Protein 4CI9 (pdb70)

Solvent-accessible surface area: 18291 Å² total; per-residue (Å²): 138,161,8,10,101,138,22,65,15,152,66,9,44,30,20,107,154,115,34,107,17,140,8,5,0,2,43,0,80,3,18,63,32,29,34,0,0,0,0,0,0,3,2,61,157,78,33,70,119,12,21,0,0,2,0,2,11,4,36,2,0,17,0,1,0,6,0,0,0,35,2,1,0,0,0,46,19,53,130,85,2,89,43,4,94,81,8,94,74,0,2,0,53,46,0,0,0,0,0,1,0,3,6,5,7,0,12,1,5,41,3,96,74,152,156,42,58,14,40,3,68,62,1,6,74,3,2,27,51,0,2,60,21,0,14,151,50,0,37,45,6,79,133,18,106,0,0,0,0,0,7,19,4,0,0,1,4,0,0,10,0,0,18,47,1,53,130,24,133,73,14,50,10,42,0,0,3,1,1,0,3,16,1,11,42,86,44,20,48,18,0,31,5,64,8,0,49,152,61,67,33,12,47,107,215,32,30,62,38,0,66,100,58,7,22,90,182,149,170,23,52,7,50,92,35,186,67,154,103,0,59,84,19,33,116,62,5,58,111,27,2,13,110,39,15,53,16,42,60,23,16,150,32,120,16,44,91,38,114,90,165,121,42,75,13,40,105,17,88,28,2,27,67,4,0,46,57,90,165,2,29,135,19,0,52,7,41,150,139,18,99,126,0,65,38,41,35,145,102,0,68,120,86,18,167,110,71,66,170,43,0,53,71,18,0,72,115,0,3,84,35,83,132,10,59,4,1,0,2,0,0,29,14,0,0,26,9,1,32,68,4,6,21,83,4,0,59,62,7,131,37,172,154,116,55,142,96,122,53,0,66,2,127,75,45,163,82,24,103,83,79,5,0,69,1,24,59,11,16,44,3,4,1,0,5,0,104,36,0,0,16,58,1,3,60,54,74,45,48,1,0,38,21,2,2,30,56,3,12,86,86,102,90,20,72

Organism: Homo sapiens (NCBI:txid9606)

Nearest PDB structures (foldseek):
  4ci9-assembly1_A-2  TM=1.002E+00  e=2.420E-99  Homo sapiens
  6wia-assembly1_A-2  TM=9.974E-01  e=1.296E-92  Homo sapiens
  1ivy-assembly1_B  TM=9.956E-01  e=1.104E-89  Homo sapiens
  4mws-assembly1_B  TM=9.959E-01  e=2.819E-89  Homo sapiens
  4az0-assembly1_A  TM=1.002E+00  e=3.264E-52  Homo sapiens

Sequence (415 aa):
SRAPDQDEIQRLPGLAKQQPSFRQYSGYLKGSGSKHLHYWFVESQKDPENSPVVLWLNGGPGCSSLDGLLTEHGPFLVQPDGVTLEYNPYSWNLIANVLYLESPAGVGFSYSSDDKFYATNDTEVAQSNFEALQDFFRLFPEYKNNKLFLTGESSYAGIYIPTLAVLVMMQDPSMNLQGLAVGNGLSSYEQQNDNSLVYFAYYHGLLLGGNRLWSSSLQTHCCSQNKCNFYDNKDLECVTNLQEVARIVGNSGLNIYNLYAPCAGGVPSDPPCTNTTAASTYLNNNPYVRKALNIPEQLPQWDMMCNFLVNLQYRRLYRSMNSQYLKLLSSQKYQILLYNGDVDMACNFMGDEWFVDSSLNQKMEVQRRPWLVKYGDSGEQIAGFVKEFSHIAFLTIKGAGHMMVPTDKPLAAFTMFSRFLNKQPYE

GO terms:
  GO:0006508 proteolysis (P, IDA)
  GO:0098575 lumenal side of lysosomal membrane (C, TAS)
  GO:1904714 regulation of chaperone-mediated autophagy (P, TAS)
  GO:1904715 negative regulation of chaperone-mediated autophagy (P, IGI)
  GO:0004185 serine-type carboxypeptidase activity (F, IMP)
  GO:0031647 regulation of protein stability (P, IMP)
  GO:0008047 enzyme activator activity (F, IDA)
  GO:0005764 lysosome (C, IDA)
  GO:0004180 carboxypeptidase activity (F, IDA)
  GO:0008047 enzyme activator activity (F, TAS)
  GO:0005783 endoplasmic reticulum (C, TAS)
  GO:0004180 carboxypeptidase activity (F, TAS)
  GO:0006886 intracellular protein transport (P, TAS)
  GO:0035578 azurophil granule lumen (C, TAS)
  GO:0043202 lysosomal lumen (C, TAS)
  GO:0005576 extracellular region (C, TAS)
  GO:0070062 extracellular exosome (C, HDA)
  GO:0016020 membrane (C, HDA)

Foldseek 3Di:
DLADPLFWQDDFFQEPDDQLWTKGWAWFFFPDQKTKIKIKTAASPPSLQFAEEEEEEPLPFFFLVCCQAQFANQWHFDPVLGHTHGDPLHLSNRHTYMGIQDDAPRFLIHGPVRDQQEELLRRLRRVLSRVVRVCNNVVSNQQHEYEYEYAAQCLSNRLSNVLVQVVPPSHNYAAYEYELYDAAQFLLQVVLLVVCVVVPQADDVLVVQLCVQAHDDPDGGRRDRPRPSNVVSNVVSCCSQFPAQADQQFRPDGQVVGGPCVGTSDDCCSNQSNCQPVVNCVSSVRDPPGDGGDRGDPVSSVSYDYDDRHCLVSVLSVCVVLRYAYEYEYAQRHSSRHLRSVVVNVVVNVAAAWDPKDFAWDQPPPVGIDRQWIWTDHRRYIYTYGYNGGRSRSNRPSRLVSLQSVCRSVVHDRD

Radius of gyration: 20.98 Å; Cα contacts (8 Å, |Δi|>4): 972; chains: 1; bounding box: 55×60×52 Å

Structure (mmCIF, N/CA/C/O backbone):
data_4CI9
#
_entry.id   4CI9
#
_cell.length_a   90.310
_cell.length_b   102.030
_cell.length_c   48.550
_cell.angle_alpha   90.00
_cell.angle_beta   101.27
_cell.angle_gamma   90.00
#
_symmetry.space_group_name_H-M   'C 1 2 1'
#
loop_
_entity.id
_entity.type
_entity.pdbx_description
1 polymer 'LYSOSOMAL PROTECTIVE PROTEIN'
2 branched 2-acetamido-2-deoxy-beta-D-glucopyranose-(1-4)-2-acetamido-2-deoxy-beta-D-glucopyranose
3 non-polymer 'DIMETHYL SULFOXIDE'
4 non-polymer 'ACETATE ION'
5 non-polymer GLYCEROL
6 non-polymer 'SULFATE ION'
7 water water
#
loop_
_atom_site.group_PDB
_atom_site.id
_atom_site.type_symbol
_atom_site.label_atom_id
_atom_site.label_alt_id
_atom_site.label_comp_id
_atom_site.label_asym_id
_atom_site.label_entity_id
_atom_site.label_seq_id
_atom_site.pdbx_PDB_ins_code
_atom_site.Cartn_x
_atom_site.Cartn_y
_atom_site.Cartn_z
_atom_site.occupancy
_atom_site.B_iso_or_equiv
_atom_site.auth_seq_id
_atom_site.auth_comp_id
_atom_site.auth_asym_id
_atom_site.auth_atom_id
_atom_site.pdbx_PDB_model_num
ATOM 1 N N . SER A 1 1 ? -4.544 -8.161 12.954 1.00 39.12 -1 SER A N 1
ATOM 2 C CA . SER A 1 1 ? -3.228 -7.603 12.657 1.00 38.67 -1 SER A CA 1
ATOM 3 C C . SER A 1 1 ? -2.814 -6.633 13.769 1.00 41.19 -1 SER A C 1
ATOM 4 O O . SER A 1 1 ? -2.494 -7.082 14.871 1.00 40.89 -1 SER A O 1
ATOM 7 N N . ARG A 1 2 ? -2.850 -5.315 13.500 1.00 36.36 0 ARG A N 1
ATOM 8 C CA . ARG A 1 2 ? -2.530 -4.278 14.484 1.00 35.40 0 ARG A CA 1
ATOM 9 C C . ARG A 1 2 ? -3.797 -3.864 15.256 1.00 37.18 0 ARG A C 1
ATOM 10 O O . ARG A 1 2 ? -3.711 -3.125 16.241 1.00 37.07 0 ARG A O 1
ATOM 18 N N . ALA A 1 3 ? -4.964 -4.376 14.813 1.00 31.78 1 ALA A N 1
ATOM 19 C CA . ALA A 1 3 ? -6.287 -4.147 15.399 1.00 30.71 1 ALA A CA 1
ATOM 20 C C . ALA A 1 3 ? -6.408 -4.812 16.790 1.00 32.14 1 ALA A C 1
ATOM 21 O O . ALA A 1 3 ? -5.721 -5.810 17.033 1.00 31.61 1 ALA A O 1
ATOM 23 N N . PRO A 1 4 ? -7.257 -4.297 17.721 1.00 27.04 2 PRO A N 1
ATOM 24 C CA . PRO A 1 4 ? -7.353 -4.938 19.042 1.00 26.27 2 PRO A CA 1
ATOM 25 C C . PRO A 1 4 ? -8.158 -6.239 19.024 1.00 29.07 2 PRO A C 1
ATOM 26 O O . PRO A 1 4 ? -9.375 -6.224 18.812 1.00 28.26 2 PRO A O 1
ATOM 30 N N . ASP A 1 5 ? -7.463 -7.374 19.250 1.00 24.69 3 ASP A N 1
ATOM 31 C CA . ASP A 1 5 ? -8.062 -8.716 19.263 1.00 24.01 3 ASP A CA 1
ATOM 32 C C . ASP A 1 5 ? -9.177 -8.832 20.297 1.00 25.92 3 ASP A C 1
ATOM 33 O O . ASP A 1 5 ? -10.146 -9.557 20.076 1.00 24.86 3 ASP A O 1
ATOM 38 N N . GLN A 1 6 ? -9.025 -8.113 21.422 1.00 22.04 4 GLN A N 1
ATOM 39 C CA . GLN A 1 6 ? -9.946 -8.072 22.561 1.00 21.90 4 GLN A CA 1
ATOM 40 C C . GLN A 1 6 ? -11.328 -7.546 22.151 1.00 24.96 4 GLN A C 1
ATOM 41 O O . GLN A 1 6 ? -12.333 -7.949 22.737 1.00 25.50 4 GLN A O 1
ATOM 47 N N . ASP A 1 7 ? -11.367 -6.631 21.161 1.00 19.65 5 ASP A N 1
ATOM 48 C CA . ASP A 1 7 ? -12.599 -6.003 20.675 1.00 18.02 5 ASP A CA 1
ATOM 49 C C . ASP A 1 7 ? -13.303 -6.758 19.535 1.00 21.43 5 ASP A C 1
ATOM 50 O O . ASP A 1 7 ? -14.393 -6.354 19.133 1.00 20.29 5 ASP A O 1
ATOM 55 N N . GLU A 1 8 ? -12.703 -7.851 19.028 1.00 18.46 6 GLU A N 1
ATOM 56 C CA . GLU A 1 8 ? -13.284 -8.652 17.947 1.00 18.36 6 GLU A CA 1
ATOM 57 C C . GLU A 1 8 ? -14.671 -9.191 18.290 1.00 21.61 6 GLU A C 1
ATOM 58 O O . GLU A 1 8 ? -14.906 -9.603 19.431 1.00 21.69 6 GLU A O 1
ATOM 64 N N . ILE A 1 9 ? -15.588 -9.176 17.306 1.00 17.13 7 ILE A N 1
ATOM 65 C CA . ILE A 1 9 ? -16.919 -9.757 17.468 1.00 16.53 7 ILE A CA 1
ATOM 66 C C . ILE A 1 9 ? -16.808 -11.157 16.863 1.00 22.16 7 ILE A C 1
ATOM 67 O O . ILE A 1 9 ? -16.628 -11.288 15.652 1.00 20.89 7 ILE A O 1
ATOM 72 N N . GLN A 1 10 ? -16.865 -12.193 17.709 1.00 22.01 8 GLN A N 1
ATOM 73 C CA . GLN A 1 10 ? -16.713 -13.578 17.261 1.00 23.43 8 GLN A CA 1
ATOM 74 C C . GLN A 1 10 ? -17.931 -14.137 16.527 1.00 28.88 8 GLN A C 1
ATOM 75 O O . GLN A 1 10 ? -17.847 -14.395 15.323 1.00 29.45 8 GLN A O 1
ATOM 81 N N . ARG A 1 11 ? -19.050 -14.329 17.248 1.00 25.15 9 ARG A N 1
ATOM 82 C CA . ARG A 1 11 ? -20.291 -14.866 16.701 1.00 24.87 9 ARG A CA 1
ATOM 83 C C . ARG A 1 11 ? -21.463 -14.026 17.195 1.00 27.44 9 ARG A C 1
ATOM 84 O O . ARG A 1 11 ? -21.893 -14.154 18.342 1.00 27.35 9 ARG A O 1
ATOM 86 N N . LEU A 1 12 ? -21.946 -13.133 16.330 1.00 22.80 10 LEU A N 1
ATOM 87 C CA . LEU A 1 12 ? -23.045 -12.234 16.650 1.00 21.55 10 LEU A CA 1
ATOM 88 C C . LEU A 1 12 ? -24.394 -12.978 16.612 1.00 23.54 10 LEU A C 1
ATOM 89 O O . LEU A 1 12 ? -24.737 -13.545 15.571 1.00 22.99 10 LEU A O 1
ATOM 94 N N . PRO A 1 13 ? -25.166 -13.009 17.732 1.00 19.15 11 PRO A N 1
ATOM 95 C CA . PRO A 1 13 ? -26.463 -13.713 17.714 1.00 18.94 11 PRO A CA 1
ATOM 96 C C . PRO A 1 13 ? -27.447 -13.149 16.693 1.00 23.35 11 PRO A C 1
ATOM 97 O O . PRO A 1 13 ? -27.431 -11.951 16.420 1.00 23.30 11 PRO A O 1
ATOM 101 N N . GLY A 1 14 ? -28.273 -14.023 16.127 1.00 19.67 12 GLY A N 1
ATOM 102 C CA . GLY A 1 14 ? -29.294 -13.641 15.156 1.00 19.40 12 GLY A CA 1
ATOM 103 C C . GLY A 1 14 ? -28.886 -13.670 13.697 1.00 22.43 12 GLY A C 1
ATOM 104 O O . GLY A 1 14 ? -29.740 -13.482 12.826 1.00 21.35 12 GLY A O 1
ATOM 105 N N . LEU A 1 15 ? -27.585 -13.893 13.412 1.00 19.60 13 LEU A N 1
ATOM 106 C CA . LEU A 1 15 ? -27.078 -13.975 12.041 1.00 19.96 13 LEU A CA 1
ATOM 107 C C . LEU A 1 15 ? -27.047 -15.428 11.580 1.00 23.39 13 LEU A C 1
ATOM 108 O O . LEU A 1 15 ? -26.454 -16.276 12.257 1.00 23.63 13 LEU A O 1
ATOM 113 N N . ALA A 1 16 ? -27.693 -15.715 10.440 1.00 19.28 14 ALA A N 1
ATOM 114 C CA . ALA A 1 16 ? -27.755 -17.066 9.876 1.00 19.14 14 ALA A CA 1
ATOM 115 C C . ALA A 1 16 ? -26.465 -17.439 9.144 1.00 22.25 14 ALA A C 1
ATOM 116 O O . ALA A 1 16 ? -26.141 -18.622 9.036 1.00 22.89 14 ALA A O 1
ATOM 118 N N . LYS A 1 17 ? -25.741 -16.433 8.631 1.00 17.24 15 LYS A N 1
ATOM 119 C CA . LYS A 1 17 ? -24.481 -16.617 7.908 1.00 16.22 15 LYS A CA 1
ATOM 120 C C . LYS A 1 17 ? -23.417 -15.749 8.559 1.00 20.50 15 LYS A C 1
ATOM 121 O O . LYS A 1 17 ? -23.705 -14.603 8.935 1.00 20.04 15 LYS A O 1
ATOM 127 N N A GLN A 1 18 ? -22.194 -16.284 8.701 0.47 16.95 16 GLN A N 1
ATOM 128 N N B GLN A 1 18 ? -22.190 -16.283 8.686 0.53 16.80 16 GLN A N 1
ATOM 129 C CA A GLN A 1 18 ? -21.085 -15.539 9.296 0.47 16.76 16 GLN A CA 1
ATOM 130 C CA B GLN A 1 18 ? -21.050 -15.572 9.270 0.53 16.55 16 GLN A CA 1
ATOM 131 C C A GLN A 1 18 ? -20.604 -14.429 8.343 0.47 20.65 16 GLN A C 1
ATOM 132 C C B GLN A 1 18 ? -20.603 -14.428 8.335 0.53 20.52 16 GLN A C 1
ATOM 133 O O A GLN A 1 18 ? -20.625 -14.632 7.127 0.47 20.15 16 GLN A O 1
ATOM 134 O O B GLN A 1 18 ? -20.611 -14.622 7.117 0.53 20.01 16 GLN A O 1
ATOM 145 N N . PRO A 1 19 ? -20.228 -13.233 8.859 1.00 17.81 17 PRO A N 1
ATOM 146 C CA . PRO A 1 19 ? -19.791 -12.142 7.961 1.00 18.05 17 PRO A CA 1
ATOM 147 C C . PRO A 1 19 ? -18.497 -12.425 7.199 1.00 23.08 17 PRO A C 1
ATOM 148 O O . PRO A 1 19 ? -17.616 -13.120 7.707 1.00 23.57 17 PRO A O 1
ATOM 152 N N . SER A 1 20 ? -18.397 -11.890 5.973 1.00 20.03 18 SER A N 1
ATOM 153 C CA . SER A 1 20 ? -17.207 -12.027 5.128 1.00 20.25 18 SER A CA 1
ATOM 154 C C . SER A 1 20 ? -16.148 -10.979 5.524 1.00 23.73 18 SER A C 1
ATOM 155 O O . SER A 1 20 ? -15.001 -11.052 5.073 1.00 24.63 18 SER A O 1
ATOM 158 N N . PHE A 1 21 ? -16.546 -10.011 6.370 1.00 17.22 19 PHE A N 1
ATOM 159 C CA . PHE A 1 21 ? -15.717 -8.906 6.849 1.00 14.74 19 PHE A CA 1
ATOM 160 C C . PHE A 1 21 ? -15.478 -9.011 8.357 1.00 17.48 19 PHE A C 1
ATOM 161 O O . PHE A 1 21 ? -16.300 -9.582 9.080 1.00 17.19 19 PHE A O 1
ATOM 169 N N . ARG A 1 22 ? -14.371 -8.426 8.829 1.00 14.30 20 ARG A N 1
ATOM 170 C CA . ARG A 1 22 ? -14.060 -8.377 10.253 1.00 13.78 20 ARG A CA 1
ATOM 171 C C . ARG A 1 22 ? -14.837 -7.214 10.867 1.00 16.26 20 ARG A C 1
ATOM 172 O O . ARG A 1 22 ? -15.059 -6.189 10.213 1.00 15.37 20 ARG A O 1
ATOM 180 N N . GLN A 1 23 ? -15.271 -7.389 12.113 1.00 12.99 21 GLN A N 1
ATOM 181 C CA . GLN A 1 23 ? -16.002 -6.359 12.841 1.00 12.15 21 GLN A CA 1
ATOM 182 C C . GLN A 1 23 ? -15.586 -6.334 14.289 1.00 16.73 21 GLN A C 1
ATOM 183 O O . GLN A 1 23 ? -15.186 -7.364 14.844 1.00 16.26 21 GLN A O 1
ATOM 189 N N . TYR A 1 24 ? -15.618 -5.141 14.881 1.00 13.13 22 TYR A N 1
ATOM 190 C CA . TYR A 1 24 ? -15.138 -4.915 16.239 1.00 12.97 22 TYR A CA 1
ATOM 191 C C . TYR A 1 24 ? -16.118 -4.101 17.038 1.00 16.61 22 TYR A C 1
ATOM 192 O O . TYR A 1 24 ? -16.796 -3.244 16.479 1.00 15.39 22 TYR A O 1
ATOM 201 N N . SER A 1 25 ? -16.177 -4.358 18.351 1.00 14.18 23 SER A N 1
ATOM 202 C CA . SER A 1 25 ? -17.013 -3.626 19.295 1.00 13.53 23 SER A CA 1
ATOM 203 C C . SER A 1 25 ? -16.237 -3.469 20.591 1.00 17.72 23 SER A C 1
ATOM 204 O O . SER A 1 25 ? -15.784 -4.458 21.172 1.00 17.71 23 SER A O 1
ATOM 207 N N . GLY A 1 26 ? -16.039 -2.221 20.993 1.00 13.82 24 GLY A N 1
ATOM 208 C CA . GLY A 1 26 ? -15.284 -1.891 22.192 1.00 13.48 24 GLY A CA 1
ATOM 209 C C . GLY A 1 26 ? -15.433 -0.443 22.594 1.00 16.98 24 GLY A C 1
ATOM 210 O O . GLY A 1 26 ? -16.459 0.180 22.298 1.00 16.15 24 GLY A O 1
ATOM 211 N N . TYR A 1 27 ? -14.391 0.112 23.235 1.00 13.49 25 TYR A N 1
ATOM 212 C CA 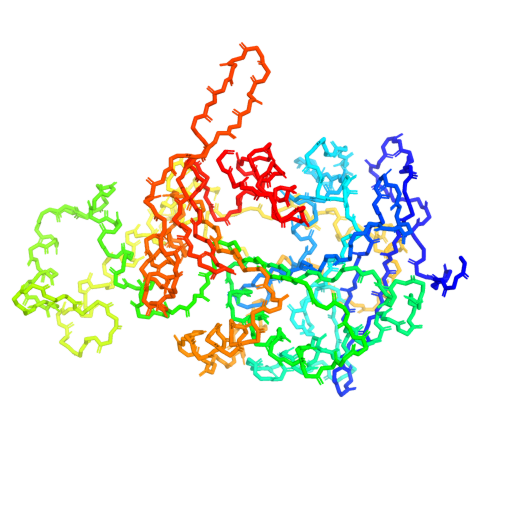. TYR A 1 27 ? -14.433 1.479 23.743 1.00 13.13 25 TYR A CA 1
ATOM 213 C C . TYR A 1 27 ? -13.308 2.375 23.293 1.00 17.54 25 TYR A C 1
ATOM 214 O O . TYR A 1 27 ? -12.143 1.966 23.283 1.00 16.86 25 TYR A O 1
ATOM 223 N N . LEU A 1 28 ? -13.672 3.615 22.925 1.00 13.89 26 LEU A N 1
ATOM 224 C CA . LEU A 1 28 ? -12.742 4.671 22.544 1.00 13.47 26 LEU A CA 1
ATOM 225 C C . LEU A 1 28 ? -12.724 5.667 23.684 1.00 18.58 26 LEU A C 1
ATOM 226 O O . LEU A 1 28 ? -13.780 6.010 24.221 1.00 18.25 26 LEU A O 1
ATOM 231 N N . LYS A 1 29 ? -11.532 6.118 24.072 1.00 15.68 27 LYS A N 1
ATOM 232 C CA . LYS A 1 29 ? -11.416 7.071 25.162 1.00 15.51 27 LYS A CA 1
ATOM 233 C C . LYS A 1 29 ? -11.702 8.490 24.681 1.00 18.83 27 LYS A C 1
ATOM 234 O O . LYS A 1 29 ? -11.034 8.988 23.773 1.00 17.60 27 LYS A O 1
ATOM 240 N N . GLY A 1 30 ? -12.702 9.115 25.299 1.00 16.49 28 GLY A N 1
ATOM 241 C CA . GLY A 1 30 ? -13.058 10.503 25.053 1.00 16.88 28 GLY A CA 1
ATOM 242 C C . GLY A 1 30 ? -12.320 11.380 26.046 1.00 21.66 28 GLY A C 1
ATOM 243 O O . GLY A 1 30 ? -11.269 10.985 26.559 1.00 22.27 28 GLY A O 1
ATOM 244 N N . SER A 1 31 ? -12.862 12.561 26.349 1.00 18.59 29 SER A N 1
ATOM 245 C CA . SER A 1 31 ? -12.234 13.459 27.323 1.00 18.22 29 SER A CA 1
ATOM 246 C C . SER A 1 31 ? -12.555 13.008 28.752 1.00 22.14 29 SER A C 1
ATOM 247 O O . SER A 1 31 ? -13.524 12.277 28.950 1.00 21.15 29 SER A O 1
ATOM 250 N N . GLY A 1 32 ? -11.737 13.432 29.720 1.00 19.15 30 GLY A N 1
ATOM 251 C CA . GLY A 1 32 ? -11.919 13.103 31.132 1.00 19.31 30 GLY A CA 1
ATOM 252 C C . GLY A 1 32 ? -12.010 11.614 31.398 1.00 22.93 30 GLY A C 1
ATOM 253 O O . GLY A 1 32 ? -11.089 10.868 31.060 1.00 23.22 30 GLY A O 1
ATOM 254 N N . SER A 1 33 ? -13.148 11.170 31.959 1.00 19.08 31 SER A N 1
ATOM 255 C CA . SER A 1 33 ? -13.395 9.760 32.271 1.00 17.85 31 SER A CA 1
ATOM 256 C C . SER A 1 33 ? -14.415 9.107 31.321 1.00 19.84 31 SER A C 1
ATOM 257 O O . SER A 1 33 ? -14.984 8.070 31.662 1.00 19.28 31 SER A O 1
ATOM 260 N N . LYS A 1 34 ? -14.613 9.690 30.119 1.00 15.18 32 LYS A N 1
ATOM 261 C CA . LYS A 1 34 ? -15.587 9.205 29.134 1.00 14.55 32 LYS A CA 1
ATOM 262 C C . LYS A 1 34 ? -15.079 8.031 28.302 1.00 17.88 32 LYS A C 1
ATOM 263 O O . LYS A 1 34 ? -13.959 8.068 27.794 1.00 18.06 32 LYS A O 1
ATOM 269 N N . HIS A 1 35 ? -15.920 6.995 28.161 1.00 14.29 33 HIS A N 1
ATOM 270 C CA . HIS A 1 35 ? -15.634 5.785 27.389 1.00 13.91 33 HIS A CA 1
ATOM 271 C C . HIS A 1 35 ? -16.755 5.623 26.374 1.00 17.28 33 HIS A C 1
ATOM 272 O O . HIS A 1 35 ? -17.895 5.339 26.751 1.00 16.83 33 HIS A O 1
ATOM 279 N N . LEU A 1 36 ? -16.444 5.884 25.097 1.00 13.63 34 LEU A N 1
ATOM 280 C CA . LEU A 1 36 ? -17.438 5.843 24.025 1.00 13.06 34 LEU A CA 1
ATOM 281 C C . LEU A 1 36 ? -17.461 4.503 23.318 1.00 16.09 34 LEU A C 1
ATOM 282 O O . LEU A 1 36 ? -16.431 4.057 22.803 1.00 15.52 34 LEU A O 1
ATOM 287 N N . HIS A 1 37 ? -18.634 3.838 23.327 1.00 12.06 35 HIS A N 1
ATOM 288 C CA . HIS A 1 37 ? -18.794 2.539 22.684 1.00 11.51 35 HIS A CA 1
ATOM 289 C C . HIS A 1 37 ? -18.826 2.683 21.176 1.00 15.46 35 HIS A C 1
ATOM 290 O O . HIS A 1 37 ? -19.610 3.473 20.639 1.00 14.74 35 HIS A O 1
ATOM 297 N N . TYR A 1 38 ? -17.973 1.908 20.501 1.00 12.98 36 TYR A N 1
ATOM 298 C CA . TYR A 1 38 ? -17.913 1.902 19.049 1.00 12.55 36 TYR A CA 1
ATOM 299 C C . TYR A 1 38 ? -18.237 0.521 18.515 1.00 16.04 36 TYR A C 1
ATOM 300 O O . TYR A 1 38 ? -18.015 -0.480 19.198 1.00 14.88 36 TYR A O 1
ATOM 309 N N . TRP A 1 39 ? -18.725 0.475 17.278 1.00 13.19 37 TRP A N 1
ATOM 310 C CA . TRP A 1 39 ? -18.967 -0.751 16.530 1.00 12.73 37 TRP A CA 1
ATOM 311 C C . TRP A 1 39 ? -18.429 -0.439 15.145 1.00 15.53 37 TRP A C 1
ATOM 312 O O . TRP A 1 39 ? -18.964 0.421 14.431 1.00 14.62 37 TRP A O 1
ATOM 323 N N . PHE A 1 40 ? -17.295 -1.067 14.822 1.00 11.67 38 PHE A N 1
ATOM 324 C CA . PHE A 1 40 ? -16.566 -0.857 13.580 1.00 11.16 38 PHE A CA 1
ATOM 325 C C . PHE A 1 40 ? -16.758 -2.034 12.661 1.00 15.07 38 PHE A C 1
ATOM 326 O O . PHE A 1 40 ? -16.461 -3.171 13.034 1.00 14.76 38 PHE A O 1
ATOM 334 N N . VAL A 1 41 ? -17.265 -1.760 11.457 1.00 11.66 39 VAL A N 1
ATOM 335 C CA . VAL A 1 41 ? -17.524 -2.775 10.444 1.00 11.28 39 VAL A CA 1
ATOM 336 C C . VAL A 1 41 ? -16.636 -2.523 9.230 1.00 15.13 39 VAL A C 1
ATOM 337 O O . VAL A 1 41 ? -16.777 -1.506 8.550 1.00 14.62 39 VAL A O 1
ATOM 341 N N . GLU A 1 42 ? -15.671 -3.421 8.995 1.00 12.18 40 GLU A N 1
ATOM 342 C CA . GLU A 1 42 ? -14.747 -3.254 7.878 1.00 11.98 40 GLU A CA 1
ATOM 343 C C . GLU A 1 42 ? -15.435 -3.430 6.535 1.00 15.70 40 GLU A C 1
ATOM 344 O O . GLU A 1 42 ? -16.462 -4.115 6.452 1.00 15.97 40 GLU A O 1
ATOM 350 N N . SER A 1 43 ? -14.884 -2.786 5.486 1.00 12.72 41 SER A N 1
ATOM 351 C CA . SER A 1 43 ? -15.438 -2.859 4.139 1.00 12.57 41 SER A CA 1
ATOM 352 C C . SER A 1 43 ? -15.519 -4.286 3.648 1.00 16.98 41 SER A C 1
ATOM 353 O O . SER A 1 43 ? -14.609 -5.082 3.898 1.00 17.18 41 SER A O 1
ATOM 356 N N . GLN A 1 44 ? -16.625 -4.607 2.964 1.00 14.24 42 GLN A N 1
ATOM 357 C CA . GLN A 1 44 ? -16.862 -5.927 2.390 1.00 14.35 42 GLN A CA 1
ATOM 358 C C . GLN A 1 44 ? -15.971 -6.123 1.156 1.00 19.90 42 GLN A C 1
ATOM 359 O O . GLN A 1 44 ? -15.750 -7.258 0.738 1.00 20.21 42 GLN A O 1
ATOM 365 N N . LYS A 1 45 ? -15.461 -5.013 0.586 1.00 17.31 43 LYS A N 1
ATOM 366 C CA . LYS A 1 45 ? -14.570 -5.026 -0.573 1.00 17.84 43 LYS A CA 1
ATOM 367 C C . LYS A 1 45 ? -13.332 -4.164 -0.306 1.00 23.04 43 LYS A C 1
ATOM 368 O O . LYS A 1 45 ? -13.447 -2.943 -0.154 1.00 22.46 43 LYS A O 1
ATOM 374 N N . ASP A 1 46 ? -12.150 -4.819 -0.235 1.00 20.56 44 ASP A N 1
ATOM 375 C CA . ASP A 1 46 ? -10.836 -4.200 -0.023 1.00 20.47 44 ASP A CA 1
ATOM 376 C C . ASP A 1 46 ? -10.802 -3.298 1.240 1.00 23.76 44 ASP A C 1
ATOM 377 O O . ASP A 1 46 ? -10.649 -2.079 1.112 1.00 23.02 44 ASP A O 1
ATOM 382 N N . PRO A 1 47 ? -10.948 -3.867 2.465 1.00 20.65 45 PRO A N 1
ATOM 383 C CA . PRO A 1 47 ? -10.939 -3.018 3.671 1.00 20.85 45 PRO A CA 1
ATOM 384 C C . PRO A 1 47 ? -9.656 -2.214 3.886 1.00 26.43 45 PRO A C 1
ATOM 385 O O . PRO A 1 47 ? -9.734 -1.097 4.392 1.00 26.58 45 PRO A O 1
ATOM 389 N N . GLU A 1 48 ? -8.490 -2.759 3.468 1.00 23.96 46 GLU A N 1
ATOM 390 C CA . GLU A 1 48 ? -7.187 -2.102 3.617 1.00 24.02 46 GLU A CA 1
ATOM 391 C C . GLU A 1 48 ? -7.077 -0.751 2.902 1.00 28.11 46 GLU A C 1
ATOM 392 O O . GLU A 1 48 ? -6.441 0.158 3.437 1.00 28.63 46 GLU A O 1
ATOM 394 N N . ASN A 1 49 ? -7.698 -0.613 1.713 1.00 24.40 47 ASN A N 1
ATOM 395 C CA . ASN A 1 49 ? -7.648 0.622 0.918 1.00 24.23 47 ASN A CA 1
ATOM 396 C C . ASN A 1 49 ? -8.963 1.430 0.886 1.00 26.56 47 ASN A C 1
ATOM 397 O O . ASN A 1 49 ? -8.982 2.536 0.337 1.00 28.02 47 ASN A O 1
ATOM 402 N N . SER A 1 50 ? -10.048 0.894 1.475 1.00 19.65 48 SER A N 1
ATOM 403 C CA . SER A 1 50 ? -11.359 1.553 1.504 1.00 17.99 48 SER A CA 1
ATOM 404 C C . SER A 1 50 ? -11.371 2.719 2.489 1.00 19.43 48 SER A C 1
ATOM 405 O O . SER A 1 50 ? -10.654 2.656 3.489 1.00 18.20 48 SER A O 1
ATOM 408 N N . PRO A 1 51 ? -12.191 3.774 2.267 1.00 15.18 49 PRO A N 1
ATOM 409 C CA . PRO A 1 51 ? -12.206 4.890 3.223 1.00 14.70 49 PRO A CA 1
ATOM 410 C C . PRO A 1 51 ? -12.756 4.504 4.591 1.00 16.74 49 PRO A C 1
ATOM 411 O O . PRO A 1 51 ? -13.490 3.517 4.713 1.00 16.29 49 PRO A O 1
ATOM 415 N N . VAL A 1 52 ? -12.374 5.277 5.618 1.00 12.29 50 VAL A N 1
ATOM 416 C CA . VAL A 1 52 ? -12.873 5.141 6.987 1.00 11.68 50 VAL A CA 1
ATOM 417 C C . VAL A 1 52 ? -13.976 6.192 7.103 1.00 14.42 50 VAL A C 1
ATOM 418 O O . VAL A 1 52 ? -13.732 7.369 6.829 1.00 13.60 50 VAL A O 1
ATOM 422 N N . VAL A 1 53 ? -15.195 5.751 7.455 1.00 11.48 51 VAL A N 1
ATOM 423 C CA . VAL A 1 53 ? -16.363 6.619 7.558 1.00 11.09 51 VAL A CA 1
ATOM 424 C C . VAL A 1 53 ? -16.928 6.596 8.968 1.00 14.12 51 VAL A C 1
ATOM 425 O O . VAL A 1 53 ? -17.424 5.561 9.413 1.00 13.89 51 VAL A O 1
ATOM 429 N N . LEU A 1 54 ? -16.871 7.739 9.662 1.00 10.80 52 LEU A N 1
ATOM 430 C CA . LEU A 1 54 ? -17.479 7.853 10.986 1.00 10.79 52 LEU A CA 1
ATOM 431 C C . LEU A 1 54 ? -18.971 8.135 10.789 1.00 14.26 52 LEU A C 1
ATOM 432 O O . LEU A 1 54 ? -19.332 8.962 9.946 1.00 13.94 52 LEU A O 1
ATOM 437 N N . TRP A 1 55 ? -19.828 7.444 11.552 1.00 10.59 53 TRP A N 1
ATOM 438 C CA . TRP A 1 55 ? -21.271 7.681 11.517 1.00 10.31 53 TRP A CA 1
ATOM 439 C C . TRP A 1 55 ? -21.754 8.068 12.895 1.00 13.58 53 TRP A C 1
ATOM 440 O O . TRP A 1 55 ? -21.537 7.327 13.857 1.00 12.89 53 TRP A O 1
ATOM 451 N N . LEU A 1 56 ? -22.459 9.205 12.976 1.00 10.25 54 LEU A N 1
ATOM 452 C CA . LEU A 1 56 ? -23.038 9.697 14.220 1.00 10.20 54 LEU A CA 1
ATOM 453 C C . LEU A 1 56 ? -24.528 9.954 14.093 1.00 12.65 54 LEU A C 1
ATOM 454 O O . LEU A 1 56 ? -24.935 10.723 13.227 1.00 12.22 54 LEU A O 1
ATOM 459 N N . ASN A 1 57 ? -25.343 9.378 14.988 1.00 10.20 55 ASN A N 1
ATOM 460 C CA . ASN A 1 57 ? -26.753 9.739 15.018 1.00 10.30 55 ASN A CA 1
ATOM 461 C C . ASN A 1 57 ? -26.877 10.983 15.927 1.00 14.17 55 ASN A C 1
ATOM 462 O O . ASN A 1 57 ? -25.894 11.384 16.567 1.00 13.74 55 ASN A O 1
ATOM 467 N N . GLY A 1 58 ? -28.038 11.625 15.918 1.00 12.56 56 GLY A N 1
ATOM 468 C CA . GLY A 1 58 ? -28.234 12.876 16.638 1.00 12.87 56 GLY A CA 1
ATOM 469 C C . GLY A 1 58 ? -28.913 12.790 17.984 1.00 16.96 56 GLY A C 1
ATOM 470 O O . GLY A 1 58 ? -28.453 12.074 18.879 1.00 16.48 56 GLY A O 1
ATOM 471 N N . GLY A 1 59 ? -29.983 13.568 18.118 1.00 14.67 57 GLY A N 1
ATOM 472 C CA . GLY A 1 59 ? -30.779 13.670 19.333 1.00 15.08 57 GLY A CA 1
ATOM 473 C C . GLY A 1 59 ? -30.896 15.118 19.774 1.00 19.28 57 GLY A C 1
ATOM 474 O O . GLY A 1 59 ? -31.828 15.809 19.350 1.00 19.26 57 GLY A O 1
ATOM 475 N N . PRO A 1 60 ? -29.948 15.638 20.590 1.00 15.54 58 PRO A N 1
ATOM 476 C CA . PRO A 1 60 ? -28.776 14.957 21.177 1.00 15.25 58 PRO A CA 1
ATOM 477 C C . PRO A 1 60 ? -29.163 13.871 22.178 1.00 18.36 58 PRO A C 1
ATOM 478 O O . PRO A 1 60 ? -30.195 13.987 22.840 1.00 17.45 58 PRO A O 1
ATOM 482 N N . GLY A 1 61 ? -28.346 12.824 22.258 1.00 14.46 59 GLY A N 1
ATOM 483 C CA . GLY A 1 61 ? -28.587 11.715 23.170 1.00 14.38 59 GLY A CA 1
ATOM 484 C C . GLY A 1 61 ? -28.991 10.412 22.510 1.00 17.90 59 GLY A C 1
ATOM 485 O O . GLY A 1 61 ? -29.224 9.426 23.210 1.00 17.26 59 GLY A O 1
ATOM 486 N N . CYS A 1 62 ? -29.080 10.388 21.164 1.00 14.84 60 CYS A N 1
ATOM 487 C CA . CYS A 1 62 ? -29.471 9.178 20.450 1.00 15.54 60 CYS A CA 1
ATOM 488 C C . CYS A 1 62 ? -28.300 8.361 19.923 1.00 15.90 60 CYS A C 1
ATOM 489 O O . CYS A 1 62 ? -27.251 8.912 19.601 1.00 14.62 60 CYS A O 1
ATOM 492 N N . SER A 1 63 ? -28.475 7.034 19.895 1.00 12.22 61 SER A N 1
ATOM 493 C CA . SER A 1 63 ? -27.455 6.051 19.548 1.00 11.19 61 SER A CA 1
ATOM 494 C C . SER A 1 63 ? -27.193 5.825 18.072 1.00 13.77 61 SER A C 1
ATOM 495 O O . SER A 1 63 ? -28.119 5.539 17.312 1.00 13.37 61 SER A O 1
ATOM 498 N N . SER A 1 64 ? -25.897 5.817 17.703 1.00 10.39 62 SER A N 1
ATOM 499 C CA . SER A 1 64 ? -25.452 5.519 16.344 1.00 10.39 62 SER A CA 1
ATOM 500 C C . SER A 1 64 ? -25.662 4.037 16.006 1.00 14.41 62 SER A C 1
ATOM 501 O O . SER A 1 64 ? -25.592 3.673 14.833 1.00 13.25 62 SER A O 1
ATOM 504 N N . LEU A 1 65 ? -25.949 3.184 17.020 1.00 12.74 63 LEU A N 1
ATOM 505 C CA . LEU A 1 65 ? -26.224 1.761 16.759 1.00 13.34 63 LEU A CA 1
ATOM 506 C C . LEU A 1 65 ? -27.570 1.587 16.072 1.00 18.66 63 LEU A C 1
ATOM 507 O O . LEU A 1 65 ? -27.795 0.568 15.417 1.00 18.46 63 LEU A O 1
ATOM 512 N N . ASP A 1 66 ? -28.458 2.593 16.195 1.00 16.51 64 ASP A N 1
ATOM 513 C CA . ASP A 1 66 ? -29.733 2.573 15.494 1.00 17.02 64 ASP A CA 1
ATOM 514 C C . ASP A 1 66 ? -29.480 2.807 14.000 1.00 19.36 64 ASP A C 1
ATOM 515 O O . ASP A 1 66 ? -30.162 2.218 13.165 1.00 18.99 64 ASP A O 1
ATOM 520 N N . GLY A 1 67 ? -28.435 3.578 13.688 1.00 14.93 65 GLY A N 1
ATOM 521 C CA . GLY A 1 67 ? -27.965 3.794 12.325 1.00 14.28 65 GLY A CA 1
ATOM 522 C C . GLY A 1 67 ? -27.476 2.490 11.722 1.00 17.04 65 GLY A C 1
ATOM 523 O O . GLY A 1 67 ? -27.766 2.191 10.561 1.00 16.97 65 GLY A O 1
ATOM 524 N N . LEU A 1 68 ? -26.766 1.674 12.526 1.00 12.35 66 LEU A N 1
ATOM 525 C CA . LEU A 1 68 ? -26.274 0.375 12.069 1.00 11.41 66 LEU A CA 1
ATOM 526 C C . LEU A 1 68 ? -27.446 -0.589 11.859 1.00 14.05 66 LEU A C 1
ATOM 527 O O . LEU A 1 68 ? -27.655 -1.078 10.752 1.00 13.42 66 LEU A O 1
ATOM 532 N N . LEU A 1 69 ? -28.201 -0.858 12.925 1.00 11.49 67 LEU A N 1
ATOM 533 C CA . LEU A 1 69 ? -29.268 -1.850 12.916 1.00 11.44 67 LEU A CA 1
ATOM 534 C C . LEU A 1 69 ? -30.559 -1.512 12.188 1.00 14.38 67 LEU A C 1
ATOM 535 O O . LEU A 1 69 ? -31.334 -2.425 11.888 1.00 13.95 67 LEU A O 1
ATOM 540 N N . THR A 1 70 ? -30.830 -0.223 11.926 1.00 11.30 68 THR A N 1
ATOM 541 C CA . THR A 1 70 ? -32.092 0.141 11.259 1.00 10.83 68 THR A CA 1
ATOM 542 C C . THR A 1 70 ? -31.926 0.974 9.986 1.00 14.50 68 THR A C 1
ATOM 543 O O . THR A 1 70 ? -32.893 1.102 9.228 1.00 14.38 68 THR A O 1
ATOM 547 N N . GLU A 1 71 ? -30.744 1.573 9.768 1.00 11.31 69 GLU A N 1
ATOM 548 C CA . GLU A 1 71 ? -30.531 2.437 8.607 1.00 10.08 69 GLU A CA 1
ATOM 549 C C . GLU A 1 71 ? -29.618 1.869 7.529 1.00 13.62 69 GLU A C 1
ATOM 550 O O . GLU A 1 71 ? -30.121 1.479 6.475 1.00 12.73 69 GLU A O 1
ATOM 556 N N . HIS A 1 72 ? -28.283 1.855 7.767 1.00 10.53 70 HIS A N 1
ATOM 557 C CA . HIS A 1 72 ? -27.330 1.438 6.734 1.00 10.25 70 HIS A CA 1
ATOM 558 C C . HIS A 1 72 ? -26.218 0.462 7.143 1.00 13.60 70 HIS A C 1
ATOM 559 O O . HIS A 1 72 ? -25.228 0.332 6.420 1.00 13.12 70 HIS A O 1
ATOM 566 N N . GLY A 1 73 ? -26.395 -0.236 8.259 1.00 10.52 71 GLY A N 1
ATOM 567 C CA . GLY A 1 73 ? -25.413 -1.220 8.697 1.00 10.65 71 GLY A CA 1
ATOM 568 C C . GLY A 1 73 ? -25.391 -2.456 7.811 1.00 14.54 71 GLY A C 1
ATOM 569 O O . GLY A 1 73 ? -26.255 -2.622 6.944 1.00 12.78 71 GLY A O 1
ATOM 570 N N . PRO A 1 74 ? -24.410 -3.359 8.025 1.00 12.45 72 PRO A N 1
ATOM 571 C CA . PRO A 1 74 ? -24.319 -4.575 7.183 1.00 12.47 72 PRO A CA 1
ATOM 572 C C . PRO A 1 74 ? -25.482 -5.557 7.315 1.00 16.18 72 PRO A C 1
ATOM 573 O O . PRO A 1 74 ? -25.716 -6.375 6.422 1.00 15.48 72 PRO A O 1
ATOM 577 N N . PHE A 1 75 ? -26.190 -5.478 8.444 1.00 13.51 73 PHE A N 1
ATOM 578 C CA . PHE A 1 75 ? -27.346 -6.307 8.763 1.00 13.43 73 PHE A CA 1
ATOM 579 C C . PHE A 1 75 ? -28.334 -5.464 9.542 1.00 16.49 73 PHE A C 1
ATOM 580 O O . PHE A 1 75 ? -27.933 -4.581 10.309 1.00 16.32 73 PHE A O 1
ATOM 588 N N . LEU A 1 76 ? -29.620 -5.721 9.322 1.00 12.75 74 LEU A N 1
ATOM 589 C CA . LEU A 1 76 ? -30.688 -4.954 9.952 1.00 12.43 74 LEU A CA 1
ATOM 590 C C . LEU A 1 76 ? -31.537 -5.829 10.848 1.00 15.24 74 LEU A C 1
ATOM 591 O O . LEU A 1 76 ? -31.833 -6.975 10.487 1.00 13.90 74 LEU A O 1
ATOM 596 N N . VAL A 1 77 ? -31.934 -5.284 12.011 1.00 12.41 75 VAL A N 1
ATOM 597 C CA . VAL A 1 77 ? -32.776 -5.990 12.973 1.00 12.18 75 VAL A CA 1
ATOM 598 C C . VAL A 1 77 ? -34.194 -6.170 12.420 1.00 16.28 75 VAL A C 1
ATOM 599 O O . VAL A 1 77 ? -34.747 -5.255 11.803 1.00 15.52 75 VAL A O 1
ATOM 603 N N . GLN A 1 78 ? -34.738 -7.379 12.578 1.00 13.64 76 GLN A N 1
ATOM 604 C CA . GLN A 1 78 ? -36.072 -7.714 12.097 1.00 13.92 76 GLN A CA 1
ATOM 605 C C . GLN A 1 78 ? -37.132 -7.422 13.171 1.00 17.18 76 GLN A C 1
ATOM 606 O O . GLN A 1 78 ? -36.755 -7.255 14.335 1.00 15.73 76 GLN A O 1
ATOM 612 N N . PRO A 1 79 ? -38.452 -7.356 12.826 1.00 15.98 77 PRO A N 1
ATOM 613 C CA . PRO A 1 79 ? -39.473 -7.058 13.852 1.00 16.41 77 PRO A CA 1
ATOM 614 C C . PRO A 1 79 ? -39.507 -7.973 15.079 1.00 20.39 77 PRO A C 1
ATOM 615 O O . PRO A 1 79 ? -39.999 -7.548 16.118 1.00 20.19 77 PRO A O 1
ATOM 619 N N . ASP A 1 80 ? -38.968 -9.207 14.981 1.00 16.86 78 ASP A N 1
ATOM 620 C CA . ASP A 1 80 ? -38.922 -10.124 16.125 1.00 16.58 78 ASP A CA 1
ATOM 621 C C . ASP A 1 80 ? -37.907 -9.699 17.204 1.00 20.65 78 ASP A C 1
ATOM 622 O O . ASP A 1 80 ? -37.938 -10.230 18.320 1.00 20.69 78 ASP A O 1
ATOM 627 N N . GLY A 1 81 ? -37.013 -8.767 16.852 1.00 17.01 79 GLY A N 1
ATOM 628 C CA . GLY A 1 81 ? -35.962 -8.262 17.729 1.00 16.41 79 GLY A CA 1
ATOM 629 C C . GLY A 1 81 ? -34.911 -9.303 18.070 1.00 19.70 79 GLY A C 1
ATOM 630 O O . GLY A 1 81 ? -34.196 -9.160 19.062 1.00 19.04 79 GLY A O 1
ATOM 631 N N . VAL A 1 82 ? -34.829 -10.370 17.258 1.00 17.06 80 VAL A N 1
ATOM 632 C CA . VAL A 1 82 ? -33.907 -11.494 17.446 1.00 16.95 80 VAL A CA 1
ATOM 633 C C . VAL A 1 82 ? -33.097 -11.744 16.168 1.00 20.20 80 VAL A C 1
ATOM 634 O O . VAL A 1 82 ? -31.884 -11.954 16.244 1.00 20.24 80 VAL A O 1
ATOM 638 N N . THR A 1 83 ? -33.768 -11.726 15.007 1.00 15.59 81 THR A N 1
ATOM 639 C CA . THR A 1 83 ? -33.158 -12.010 13.708 1.00 15.35 81 THR A CA 1
ATOM 640 C C . THR A 1 83 ? -32.497 -10.791 13.081 1.00 17.89 81 THR A C 1
ATOM 641 O O . THR A 1 83 ? -33.078 -9.704 13.077 1.00 17.07 81 THR A O 1
ATOM 645 N N . LEU A 1 84 ? -31.294 -10.988 12.522 1.00 14.69 82 LEU A N 1
ATOM 646 C CA . LEU A 1 84 ? -30.593 -9.966 11.751 1.00 14.26 82 LEU A CA 1
ATOM 647 C C . LEU A 1 84 ? -30.550 -10.473 10.315 1.00 18.25 82 LEU A C 1
ATOM 648 O O . LEU A 1 84 ? -30.264 -11.652 10.100 1.00 18.21 82 LEU A O 1
ATOM 653 N N . GLU A 1 85 ? -30.849 -9.607 9.340 1.00 13.88 83 GLU A N 1
ATOM 654 C CA . GLU A 1 85 ? -30.796 -9.988 7.927 1.00 13.87 83 GLU A CA 1
ATOM 655 C C . GLU A 1 85 ? -29.794 -9.098 7.227 1.00 17.17 83 GLU A C 1
ATOM 656 O O . GLU A 1 85 ? -29.794 -7.888 7.469 1.00 16.72 83 GLU A O 1
ATOM 662 N N . TYR A 1 86 ? -28.955 -9.677 6.346 1.00 13.54 84 TYR A N 1
ATOM 663 C CA . TYR A 1 86 ? -27.957 -8.906 5.601 1.00 13.20 84 TYR A CA 1
ATOM 664 C C . TYR A 1 86 ? -28.592 -7.807 4.770 1.00 16.10 84 TYR A C 1
ATOM 665 O O . TYR A 1 86 ? -29.676 -7.989 4.202 1.00 15.36 84 TYR A O 1
ATOM 674 N N . ASN A 1 87 ? -27.937 -6.646 4.764 1.00 12.42 85 ASN A N 1
ATOM 675 C CA . ASN A 1 87 ? -28.403 -5.464 4.065 1.00 11.69 85 ASN A CA 1
ATOM 676 C C . ASN A 1 87 ? -27.685 -5.322 2.711 1.00 14.66 85 ASN A C 1
ATOM 677 O O . ASN A 1 87 ? -26.492 -5.011 2.681 1.00 14.05 85 ASN A O 1
ATOM 682 N N . PRO A 1 88 ? -28.409 -5.489 1.580 1.00 12.50 86 PRO A N 1
ATOM 683 C CA . PRO A 1 88 ? -27.748 -5.362 0.267 1.00 12.69 86 PRO A CA 1
ATOM 684 C C . PRO A 1 88 ? -27.369 -3.932 -0.107 1.00 16.07 86 PRO A C 1
ATOM 685 O O . PRO A 1 88 ? -26.720 -3.723 -1.132 1.00 15.90 86 PRO A O 1
ATOM 689 N N . TYR A 1 89 ? -27.773 -2.951 0.724 1.00 12.34 87 TYR A N 1
ATOM 690 C CA . TYR A 1 89 ? -27.499 -1.532 0.505 1.00 11.89 87 TYR A CA 1
ATOM 691 C C . TYR A 1 89 ? -26.621 -0.948 1.613 1.00 14.50 87 TYR A C 1
ATOM 692 O O . TYR A 1 89 ? -26.543 0.273 1.758 1.00 13.81 87 TYR A O 1
ATOM 701 N N . SER A 1 90 ? -25.936 -1.823 2.371 1.00 10.77 88 SER A N 1
ATOM 702 C CA . SER A 1 90 ? -25.049 -1.429 3.460 1.00 9.88 88 SER A CA 1
ATOM 703 C C . SER A 1 90 ? -23.953 -0.495 2.989 1.00 13.45 88 SER A C 1
ATOM 704 O O . SER A 1 90 ? -23.329 -0.738 1.949 1.00 12.84 88 SER A O 1
ATOM 707 N N . TRP A 1 91 ? -23.690 0.554 3.778 1.00 11.80 89 TRP A N 1
ATOM 708 C CA . TRP A 1 91 ? -22.622 1.504 3.469 1.00 11.58 89 TRP A CA 1
ATOM 709 C C . TRP A 1 91 ? -21.236 0.852 3.605 1.00 14.97 89 TRP A C 1
ATOM 710 O O . TRP A 1 91 ? -20.302 1.267 2.916 1.00 14.18 89 TRP A O 1
ATOM 721 N N . ASN A 1 92 ? -21.130 -0.235 4.409 1.00 12.32 90 ASN A N 1
ATOM 722 C CA . ASN A 1 92 ? -19.876 -0.979 4.551 1.00 12.09 90 ASN A CA 1
ATOM 723 C C . ASN A 1 92 ? -19.549 -1.871 3.334 1.00 16.23 90 ASN A C 1
ATOM 724 O O . ASN A 1 92 ? -18.555 -2.593 3.362 1.00 16.48 90 ASN A O 1
ATOM 729 N N . LEU A 1 93 ? -20.362 -1.821 2.266 1.00 13.36 91 LEU A N 1
ATOM 730 C CA . LEU A 1 93 ? -20.026 -2.586 1.062 1.00 13.68 91 LEU A CA 1
ATOM 731 C C . LEU A 1 93 ? -18.795 -1.956 0.388 1.00 17.16 91 LEU A C 1
ATOM 732 O O . LEU A 1 93 ? -18.057 -2.645 -0.317 1.00 17.08 91 LEU A O 1
ATOM 737 N N . ILE A 1 94 ? -18.582 -0.644 0.617 1.00 13.50 92 ILE A N 1
ATOM 738 C CA . ILE A 1 94 ? -17.511 0.147 0.005 1.00 13.40 92 ILE A CA 1
ATOM 739 C C . ILE A 1 94 ? -16.712 1.000 1.017 1.00 16.42 92 ILE A C 1
ATOM 740 O O . ILE A 1 94 ? -15.939 1.867 0.603 1.00 16.26 92 ILE A O 1
ATOM 745 N N . ALA A 1 95 ? -16.919 0.792 2.334 1.00 13.17 93 ALA A N 1
ATOM 746 C CA . ALA A 1 95 ? -16.233 1.594 3.351 1.00 12.44 93 ALA A CA 1
ATOM 747 C C . ALA A 1 95 ? -16.087 0.870 4.681 1.00 14.53 93 ALA A C 1
ATOM 748 O O . ALA A 1 95 ? -16.864 -0.035 4.989 1.00 13.16 93 ALA A O 1
ATOM 750 N N . ASN A 1 96 ? -15.086 1.280 5.468 1.00 11.75 94 ASN A N 1
ATOM 751 C CA . ASN A 1 96 ? -14.855 0.798 6.827 1.00 11.24 94 ASN A CA 1
ATOM 752 C C . ASN A 1 96 ? -15.673 1.781 7.666 1.00 14.34 94 ASN A C 1
ATOM 753 O O . ASN A 1 96 ? -15.298 2.952 7.759 1.00 14.03 94 ASN A O 1
ATOM 758 N N . VAL A 1 97 ? -16.847 1.349 8.161 1.00 11.31 95 VAL A N 1
ATOM 759 C CA . VAL A 1 97 ? -17.757 2.251 8.869 1.00 10.55 95 VAL A CA 1
ATOM 760 C C . VAL A 1 97 ? -17.631 2.152 10.374 1.00 13.77 95 VAL A C 1
ATOM 761 O O . VAL A 1 97 ? -17.781 1.072 10.942 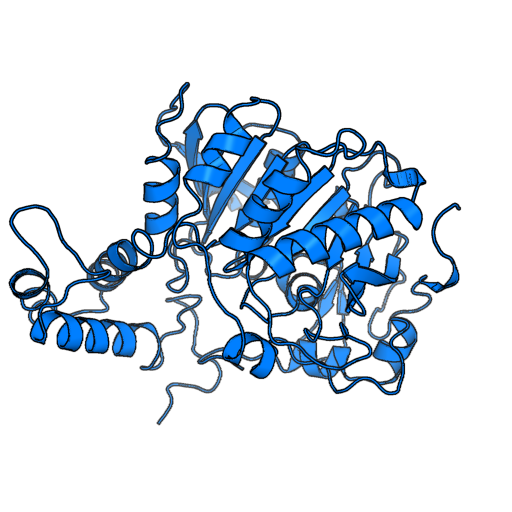1.00 13.46 95 VAL A O 1
ATOM 765 N N . LEU A 1 98 ? -17.364 3.297 11.011 1.00 11.29 96 LEU A N 1
ATOM 766 C CA . LEU A 1 98 ? -17.214 3.409 12.455 1.00 10.43 96 LEU A CA 1
ATOM 767 C C . LEU A 1 98 ? -18.469 4.047 13.068 1.00 13.61 96 LEU A C 1
ATOM 768 O O . LEU A 1 98 ? -18.677 5.255 12.941 1.00 12.85 96 LEU A O 1
ATOM 773 N N . TYR A 1 99 ? -19.319 3.220 13.698 1.00 10.59 97 TYR A N 1
ATOM 774 C CA . TYR A 1 99 ? -20.546 3.681 14.360 1.00 10.34 97 TYR A CA 1
ATOM 775 C C . TYR A 1 99 ? -20.176 3.987 15.799 1.00 14.52 97 TYR A C 1
ATOM 776 O O . TYR A 1 99 ? -19.731 3.094 16.517 1.00 14.57 97 TYR A O 1
ATOM 785 N N . LEU A 1 100 ? -20.287 5.258 16.204 1.00 10.80 98 LEU A N 1
ATOM 786 C CA . LEU A 1 100 ? -19.880 5.676 17.544 1.00 10.47 98 LEU A CA 1
ATOM 787 C C . LEU A 1 100 ? -21.044 6.169 18.384 1.00 14.13 98 LEU A C 1
ATOM 788 O O . LEU A 1 100 ? -21.715 7.126 18.001 1.00 13.38 98 LEU A O 1
ATOM 793 N N . GLU A 1 101 ? -21.274 5.526 19.547 1.00 10.94 99 GLU A N 1
ATOM 794 C CA . GLU A 1 101 ? -22.331 5.954 20.460 1.00 10.61 99 GLU A CA 1
ATOM 795 C C . GLU A 1 101 ? -21.765 7.122 21.231 1.00 14.53 99 GLU A C 1
ATOM 796 O O . GLU A 1 101 ? -20.791 6.976 21.973 1.00 14.02 99 GLU A O 1
ATOM 802 N N . SER A 1 102 ? -22.314 8.304 20.971 1.00 11.90 100 SER A N 1
ATOM 803 C CA . SER A 1 102 ? -21.780 9.538 21.520 1.00 11.77 100 SER A CA 1
ATOM 804 C C . SER A 1 102 ? -22.882 10.584 21.754 1.00 15.33 100 SER A C 1
ATOM 805 O O . SER A 1 102 ? -23.821 10.639 20.958 1.00 14.68 100 SER A O 1
ATOM 808 N N . PRO A 1 103 ? -22.774 11.456 22.789 1.00 12.53 101 PRO A N 1
ATOM 809 C CA . PRO A 1 103 ? -21.709 11.547 23.813 1.00 12.57 101 PRO A CA 1
ATOM 810 C C . PRO A 1 103 ? -21.805 10.467 24.894 1.00 15.83 101 PRO A C 1
ATOM 811 O O . PRO A 1 103 ? -22.606 9.541 24.767 1.00 14.70 101 PRO A O 1
ATOM 815 N N . ALA A 1 104 ? -20.978 10.568 25.952 1.00 13.70 102 ALA A N 1
ATOM 816 C CA . ALA A 1 104 ? -20.997 9.602 27.053 1.00 13.73 102 ALA A CA 1
ATOM 817 C C . ALA A 1 104 ? -22.404 9.459 27.637 1.00 16.67 102 ALA A C 1
ATOM 818 O O . ALA A 1 104 ? -23.136 10.444 27.733 1.00 16.57 102 ALA A O 1
ATOM 820 N N . GLY A 1 105 ? -22.783 8.229 27.968 1.00 13.66 103 GLY A N 1
ATOM 821 C CA . GLY A 1 105 ? -24.100 7.924 28.514 1.00 13.37 103 GLY A CA 1
ATOM 822 C C . GLY A 1 105 ? -25.100 7.447 27.480 1.00 16.28 103 GLY A C 1
ATOM 823 O O . GLY A 1 105 ? -26.141 6.891 27.835 1.00 16.21 103 GLY A O 1
ATOM 824 N N . VAL A 1 106 ? -24.797 7.670 26.189 1.00 12.47 104 VAL A N 1
ATOM 825 C CA . VAL A 1 106 ? -25.660 7.244 25.088 1.00 12.33 104 VAL A CA 1
ATOM 826 C C . VAL A 1 106 ? -25.422 5.758 24.826 1.00 14.81 104 VAL A C 1
ATOM 827 O O . VAL A 1 106 ? -24.276 5.348 24.631 1.00 14.27 104 VAL A O 1
ATOM 831 N N . GLY A 1 107 ? -26.503 4.979 24.829 1.00 11.77 105 GLY A N 1
ATOM 832 C CA . GLY A 1 107 ? -26.459 3.540 24.591 1.00 11.96 105 GLY A CA 1
ATOM 833 C C . GLY A 1 107 ? -25.563 2.817 25.575 1.00 15.68 105 GLY A C 1
ATOM 834 O O . GLY A 1 107 ? -25.830 2.829 26.778 1.00 15.46 105 GLY A O 1
ATOM 835 N N . PHE A 1 108 ? -24.470 2.220 25.068 1.00 13.13 106 PHE A N 1
ATOM 836 C CA . PHE A 1 108 ? -23.493 1.519 25.906 1.00 12.63 106 PHE A CA 1
ATOM 837 C C . PHE A 1 108 ? -22.293 2.395 26.289 1.00 16.09 106 PHE A C 1
ATOM 838 O O . PHE A 1 108 ? -21.373 1.907 26.952 1.00 15.20 106 PHE A O 1
ATOM 846 N N . SER A 1 109 ? -22.300 3.690 25.895 1.00 13.06 107 SER A N 1
ATOM 847 C CA . SER A 1 109 ? -21.221 4.605 26.266 1.00 12.35 107 SER A CA 1
ATOM 848 C C . SER A 1 109 ? -21.420 5.034 27.709 1.00 16.11 107 SER A C 1
ATOM 849 O O . SER A 1 109 ? -22.552 5.050 28.201 1.00 15.65 107 SER A O 1
ATOM 852 N N . TYR A 1 110 ? -20.325 5.350 28.403 1.00 13.65 108 TYR A N 1
ATOM 853 C CA . TYR A 1 110 ? -20.418 5.702 29.817 1.00 14.02 108 TYR A CA 1
ATOM 854 C C . TYR A 1 110 ? -19.214 6.506 30.282 1.00 18.11 108 TYR A C 1
ATOM 855 O O . TYR A 1 110 ? -18.239 6.660 29.542 1.00 17.82 108 TYR A O 1
ATOM 864 N N A SER A 1 111 ? -19.283 7.013 31.518 0.44 15.16 109 SER A N 1
ATOM 865 N N B SER A 1 111 ? -19.290 6.998 31.525 0.56 15.04 109 SER A N 1
ATOM 866 C CA A SER A 1 111 ? -18.188 7.731 32.161 0.44 15.33 109 SER A CA 1
ATOM 867 C CA B SER A 1 111 ? -18.229 7.733 32.203 0.56 15.20 109 SER A CA 1
ATOM 868 C C A SER A 1 111 ? -18.021 7.161 33.563 0.44 20.55 109 SER A C 1
ATOM 869 C C B SER A 1 111 ? -18.014 7.087 33.557 0.56 20.34 109 SER A C 1
ATOM 870 O O A SER A 1 111 ? -19.001 6.698 34.152 0.44 19.86 109 SER A O 1
ATOM 871 O O B SER A 1 111 ? -18.955 6.520 34.118 0.56 19.49 109 SER A O 1
ATOM 876 N N . ASP A 1 112 ? -16.782 7.163 34.085 1.00 18.71 110 ASP A N 1
ATOM 877 C CA . ASP A 1 112 ? -16.475 6.610 35.412 1.00 19.83 110 ASP A CA 1
ATOM 878 C C . ASP A 1 112 ? -17.219 7.348 36.540 1.00 25.36 110 ASP A C 1
ATOM 879 O O . ASP A 1 112 ? -17.613 6.716 37.517 1.00 25.58 110 ASP A O 1
ATOM 884 N N . ASP A 1 113 ? -17.499 8.651 36.345 1.00 22.72 111 ASP A N 1
ATOM 885 C CA . ASP A 1 113 ? -18.231 9.480 37.305 1.00 23.09 111 ASP A CA 1
ATOM 886 C C . ASP A 1 113 ? -19.758 9.528 37.067 1.00 26.69 111 ASP A C 1
ATOM 887 O O . ASP A 1 113 ? -20.488 10.070 37.901 1.00 26.78 111 ASP A O 1
ATOM 892 N N . LYS A 1 114 ? -20.231 8.965 35.929 1.00 22.78 112 LYS A N 1
ATOM 893 C CA . LYS A 1 114 ? -21.646 8.906 35.519 1.00 22.42 112 LYS A CA 1
ATOM 894 C C . LYS A 1 114 ? -22.324 10.287 35.366 1.00 26.01 112 LYS A C 1
ATOM 895 O O . LYS A 1 114 ? -23.555 10.382 35.447 1.00 25.57 112 LYS A O 1
ATOM 901 N N . PHE A 1 115 ? -21.524 11.345 35.115 1.00 22.32 113 PHE A N 1
ATOM 902 C CA . PHE A 1 115 ? -22.036 12.702 34.923 1.00 22.28 113 PHE A CA 1
ATOM 903 C C . PHE A 1 115 ? -22.134 12.984 33.432 1.00 23.74 113 PHE A C 1
ATOM 904 O O . PHE A 1 115 ? -21.115 13.162 32.753 1.00 23.40 113 PHE A O 1
ATOM 912 N N . TYR A 1 116 ? -23.372 12.945 32.922 1.00 18.31 114 TYR A N 1
ATOM 913 C CA . TYR A 1 116 ? -23.671 13.058 31.500 1.00 17.27 114 TYR A CA 1
ATOM 914 C C . TYR A 1 116 ? -24.121 14.414 30.966 1.00 20.51 114 TYR A C 1
ATOM 915 O O . TYR A 1 116 ? -24.390 14.532 29.765 1.00 19.92 114 TYR A O 1
ATOM 924 N N . ALA A 1 117 ? -24.131 15.450 31.827 1.00 17.22 115 ALA A N 1
ATOM 925 C CA . ALA A 1 117 ? -24.455 16.819 31.420 1.00 17.01 115 ALA A CA 1
ATOM 926 C C . ALA A 1 117 ? -23.295 17.314 30.561 1.00 19.89 115 ALA A C 1
ATOM 927 O O . ALA A 1 117 ? -22.143 17.295 31.001 1.00 19.32 115 ALA A O 1
ATOM 929 N N . THR A 1 118 ? -23.590 17.682 29.308 1.00 15.82 116 THR A N 1
ATOM 930 C CA . THR A 1 118 ? -22.568 18.117 28.367 1.00 15.03 116 THR A CA 1
ATOM 931 C C . THR A 1 118 ? -23.046 19.272 27.483 1.00 18.52 116 THR A C 1
ATOM 932 O O . THR A 1 118 ? -24.131 19.821 27.702 1.00 18.37 116 THR A O 1
ATOM 936 N N . ASN A 1 119 ? -22.212 19.661 26.506 1.00 15.32 117 ASN A N 1
ATOM 937 C CA . ASN A 1 119 ? -22.505 20.746 25.578 1.00 14.47 117 ASN A CA 1
ATOM 938 C C . ASN A 1 119 ? -21.792 20.518 24.248 1.00 16.83 117 ASN A C 1
ATOM 939 O O . ASN A 1 119 ? -20.923 19.653 24.171 1.00 15.99 117 ASN A O 1
ATOM 944 N N . ASP A 1 120 ? -22.145 21.301 23.211 1.00 13.99 118 ASP A N 1
ATOM 945 C CA . ASP A 1 120 ? -21.570 21.174 21.869 1.00 13.40 118 ASP A CA 1
ATOM 946 C C . ASP A 1 120 ? -20.045 21.155 21.812 1.00 17.10 118 ASP A C 1
ATOM 947 O O . ASP A 1 120 ? -19.485 20.311 21.111 1.00 16.69 118 ASP A O 1
ATOM 952 N N . THR A 1 121 ? -19.376 22.080 22.538 1.00 13.77 119 THR A N 1
ATOM 953 C CA . THR A 1 121 ? -17.910 22.172 22.523 1.00 13.44 119 THR A CA 1
ATOM 954 C C . THR A 1 121 ? -17.250 20.957 23.165 1.00 17.11 119 THR A C 1
ATOM 955 O O . THR A 1 121 ? -16.293 20.424 22.604 1.00 16.19 119 THR A O 1
ATOM 959 N N . GLU A 1 122 ? -17.785 20.496 24.315 1.00 14.17 120 GLU A N 1
ATOM 960 C CA . GLU A 1 122 ? -17.268 19.320 25.021 1.00 13.76 120 GLU A CA 1
ATOM 961 C C . GLU A 1 122 ? -17.437 18.053 24.168 1.00 17.03 120 GLU A C 1
ATOM 962 O O . GLU A 1 122 ? -16.508 17.246 24.075 1.00 16.48 120 GLU A O 1
ATOM 968 N N . VAL A 1 123 ? -18.612 17.902 23.530 1.00 13.92 121 VAL A N 1
ATOM 969 C CA . VAL A 1 123 ? -18.928 16.760 22.666 1.00 12.68 121 VAL A CA 1
ATOM 970 C C . VAL A 1 123 ? -17.950 16.693 21.488 1.00 15.27 121 VAL A C 1
ATOM 971 O O . VAL A 1 123 ? -17.444 15.610 21.188 1.00 14.87 121 VAL A O 1
ATOM 975 N N . ALA A 1 124 ? -17.676 17.847 20.833 1.00 12.73 122 ALA A N 1
ATOM 976 C CA . ALA A 1 124 ? -16.749 17.903 19.693 1.00 12.63 122 ALA A CA 1
ATOM 977 C C . ALA A 1 124 ? -15.339 17.486 20.118 1.00 15.76 122 ALA A C 1
ATOM 978 O O . ALA A 1 124 ? -14.717 16.665 19.437 1.00 13.98 122 ALA A O 1
ATOM 980 N N . GLN A 1 125 ? -14.860 18.009 21.271 1.00 13.66 123 GLN A N 1
ATOM 981 C CA . GLN A 1 125 ? -13.537 17.665 21.804 1.00 13.26 123 GLN A CA 1
ATOM 982 C C . GLN A 1 125 ? -13.456 16.191 22.217 1.00 16.80 123 GLN A C 1
ATOM 983 O O . GLN A 1 125 ? -12.441 15.544 21.949 1.00 16.26 123 GLN A O 1
ATOM 989 N N . SER A 1 126 ? -14.529 15.653 22.835 1.00 13.79 124 SER A N 1
ATOM 990 C CA . SER A 1 126 ? -14.569 14.249 23.242 1.00 12.96 124 SER A CA 1
ATOM 991 C C . SER A 1 126 ? -14.576 13.326 22.01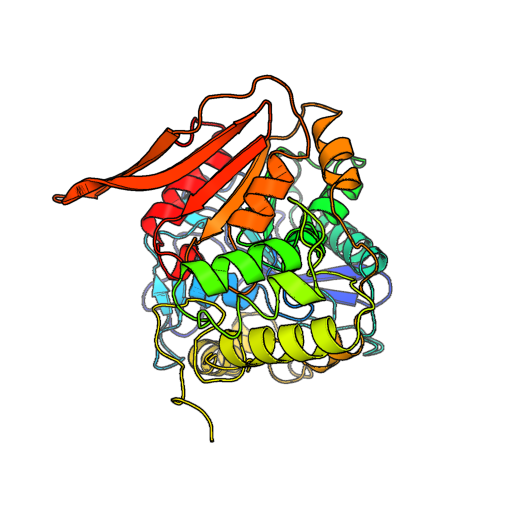7 1.00 16.47 124 SER A C 1
ATOM 992 O O . SER A 1 126 ? -13.872 12.317 22.020 1.00 16.19 124 SER A O 1
ATOM 995 N N . ASN A 1 127 ? -15.322 13.704 20.948 1.00 13.10 125 ASN A N 1
ATOM 996 C CA . ASN A 1 127 ? -15.358 12.941 19.699 1.00 12.36 125 ASN A CA 1
ATOM 997 C C . ASN A 1 127 ? -13.995 12.941 19.023 1.00 15.82 125 ASN A C 1
ATOM 998 O O . ASN A 1 127 ? -13.580 11.906 18.496 1.00 14.95 125 ASN A O 1
ATOM 1003 N N . PHE A 1 128 ? -13.291 14.095 19.060 1.00 13.36 126 PHE A N 1
ATOM 1004 C CA . PHE A 1 128 ? -11.953 14.222 18.477 1.00 13.16 126 PHE A CA 1
ATOM 1005 C C . PHE A 1 128 ? -10.974 13.290 19.193 1.00 16.07 126 PHE A C 1
ATOM 1006 O O . PHE A 1 128 ? -10.255 12.546 18.531 1.00 14.72 126 PHE A O 1
ATOM 1014 N N . GLU A 1 129 ? -10.989 13.298 20.539 1.00 13.79 127 GLU A N 1
ATOM 1015 C CA . GLU A 1 129 ? -10.136 12.427 21.353 1.00 13.36 127 GLU A CA 1
ATOM 1016 C C . GLU A 1 129 ? -10.455 10.951 21.096 1.00 16.37 127 GLU A C 1
ATOM 1017 O O . GLU A 1 129 ? -9.536 10.143 20.986 1.00 15.86 127 GLU A O 1
ATOM 1023 N N . ALA A 1 130 ? -11.757 10.614 20.936 1.00 13.05 128 ALA A N 1
ATOM 1024 C CA . ALA A 1 130 ? -12.201 9.256 20.626 1.00 13.08 128 ALA A CA 1
ATOM 1025 C C . ALA A 1 130 ? -11.657 8.807 19.259 1.00 17.20 128 ALA A C 1
ATOM 1026 O O . ALA A 1 130 ? -11.205 7.670 19.128 1.00 16.18 128 ALA A O 1
ATOM 1028 N N . LEU A 1 131 ? -11.666 9.714 18.260 1.00 15.37 129 LEU A N 1
ATOM 1029 C CA . LEU A 1 131 ? -11.135 9.455 16.920 1.00 15.72 129 LEU A CA 1
ATOM 1030 C C . LEU A 1 131 ? -9.621 9.203 16.991 1.00 18.94 129 LEU A C 1
ATOM 1031 O O . LEU A 1 131 ? -9.132 8.264 16.360 1.00 18.23 129 LEU A O 1
ATOM 1036 N N . GLN A 1 132 ? -8.900 9.989 17.822 1.00 15.61 130 GLN A N 1
ATOM 1037 C CA . GLN A 1 132 ? -7.462 9.793 18.053 1.00 15.07 130 GLN A CA 1
ATOM 1038 C C . GLN A 1 132 ? -7.228 8.399 18.646 1.00 17.38 130 GLN A C 1
ATOM 1039 O O . GLN A 1 132 ? -6.307 7.699 18.221 1.00 17.39 130 GLN A O 1
ATOM 1045 N N . ASP A 1 133 ? -8.080 7.988 19.610 1.00 13.33 131 ASP A N 1
ATOM 1046 C CA . ASP A 1 133 ? -7.978 6.673 20.231 1.00 12.79 131 ASP A CA 1
ATOM 1047 C C . ASP A 1 133 ? -8.220 5.570 19.209 1.00 16.94 131 ASP A C 1
ATOM 1048 O O . ASP A 1 133 ? -7.507 4.565 19.222 1.00 17.09 131 ASP A O 1
ATOM 1053 N N . PHE A 1 134 ? -9.188 5.781 18.284 1.00 13.31 132 PHE A N 1
ATOM 1054 C CA . PHE A 1 134 ? -9.481 4.820 17.222 1.00 12.96 132 PHE A CA 1
ATOM 1055 C C . PHE A 1 134 ? -8.231 4.566 16.376 1.00 16.95 132 PHE A C 1
ATOM 1056 O O . PHE A 1 134 ? -7.915 3.410 16.094 1.00 16.63 132 PHE A O 1
ATOM 1064 N N . PHE A 1 135 ? -7.512 5.640 16.005 1.00 14.43 133 PHE A N 1
ATOM 1065 C CA . PHE A 1 135 ? -6.293 5.526 15.209 1.00 14.72 133 PHE A CA 1
ATOM 1066 C C . PHE A 1 135 ? -5.120 4.908 15.972 1.00 19.50 133 PHE A C 1
ATOM 1067 O O . PHE A 1 135 ? -4.242 4.326 15.346 1.00 20.18 133 PHE A O 1
ATOM 1075 N N . ARG A 1 136 ? -5.142 4.969 17.319 1.00 16.54 134 ARG A N 1
ATOM 1076 C CA . ARG A 1 136 ? -4.118 4.324 18.148 1.00 16.20 134 ARG A CA 1
ATOM 1077 C C . ARG A 1 136 ? -4.407 2.819 18.200 1.00 20.10 134 ARG A C 1
ATOM 1078 O O . ARG A 1 136 ? -3.475 2.012 18.180 1.00 19.23 134 ARG A O 1
ATOM 1086 N N . LEU A 1 137 ? -5.704 2.447 18.245 1.00 16.56 135 LEU A N 1
ATOM 1087 C CA . LEU A 1 137 ? -6.167 1.058 18.297 1.00 16.72 135 LEU A CA 1
ATOM 1088 C C . LEU A 1 137 ? -6.126 0.379 16.935 1.00 19.75 135 LEU A C 1
ATOM 1089 O O . LEU A 1 137 ? -5.874 -0.824 16.859 1.00 19.62 135 LEU A O 1
ATOM 1094 N N . PHE A 1 138 ? -6.361 1.149 15.858 1.00 15.11 136 PHE A N 1
ATOM 1095 C CA . PHE A 1 138 ? -6.345 0.642 14.483 1.00 14.18 136 PHE A CA 1
ATOM 1096 C C . PHE A 1 138 ? -5.328 1.469 13.670 1.00 18.63 136 PHE A C 1
ATOM 1097 O O . PHE A 1 138 ? -5.733 2.232 12.786 1.00 18.28 136 PHE A O 1
ATOM 1105 N N . PRO A 1 139 ? -3.999 1.362 13.959 1.00 15.68 137 PRO A N 1
ATOM 1106 C CA . PRO A 1 139 ? -3.022 2.191 13.227 1.00 15.75 137 PRO A CA 1
ATOM 1107 C C . PRO A 1 139 ? -2.942 1.936 11.732 1.00 19.58 137 PRO A C 1
ATOM 1108 O O . PRO A 1 139 ? -2.522 2.829 10.996 1.00 19.51 137 PRO A O 1
ATOM 1112 N N . GLU A 1 140 ? -3.387 0.743 11.282 1.00 16.76 138 GLU A N 1
ATOM 1113 C CA . GLU A 1 140 ? -3.418 0.365 9.867 1.00 16.51 138 GLU A CA 1
ATOM 1114 C C . GLU A 1 140 ? -4.377 1.253 9.046 1.00 20.64 138 GLU A C 1
ATOM 1115 O O . GLU A 1 140 ? -4.239 1.332 7.824 1.00 20.72 138 GLU A O 1
ATOM 1121 N N . TYR A 1 141 ? -5.306 1.956 9.727 1.00 17.14 139 TYR A N 1
ATOM 1122 C CA . TYR A 1 141 ? -6.279 2.843 9.083 1.00 17.25 139 TYR A CA 1
ATOM 1123 C C . TYR A 1 141 ? -5.943 4.342 9.117 1.00 22.22 139 TYR A C 1
ATOM 1124 O O . TYR A 1 141 ? -6.737 5.149 8.630 1.00 21.70 139 TYR A O 1
ATOM 1133 N N . LYS A 1 142 ? -4.764 4.705 9.657 1.00 19.83 140 LYS A N 1
ATOM 1134 C CA . LYS A 1 142 ? -4.299 6.093 9.781 1.00 20.16 140 LYS A CA 1
ATOM 1135 C C . LYS A 1 142 ? -4.203 6.874 8.467 1.00 23.53 140 LYS A C 1
ATOM 1136 O O . LYS A 1 142 ? -4.512 8.064 8.463 1.00 23.15 140 LYS A O 1
ATOM 1142 N N . ASN A 1 143 ? -3.760 6.223 7.373 1.00 19.96 141 ASN A N 1
ATOM 1143 C CA . ASN A 1 143 ? -3.580 6.866 6.063 1.00 19.64 141 ASN A CA 1
ATOM 1144 C C . ASN A 1 143 ? -4.796 6.795 5.129 1.00 22.16 141 ASN A C 1
ATOM 1145 O O . ASN A 1 143 ? -4.809 7.470 4.098 1.00 22.06 141 ASN A O 1
ATOM 1150 N N . ASN A 1 144 ? -5.814 5.993 5.490 1.00 17.25 142 ASN A N 1
ATOM 1151 C CA . ASN A 1 144 ? -7.035 5.838 4.696 1.00 16.46 142 ASN A CA 1
ATOM 1152 C C . ASN A 1 144 ? -7.811 7.152 4.631 1.00 18.23 142 ASN A C 1
ATOM 1153 O O . ASN A 1 144 ? -7.759 7.940 5.580 1.00 17.22 142 ASN A O 1
ATOM 1158 N N . LYS A 1 145 ? -8.520 7.390 3.509 1.00 14.68 143 LYS A N 1
ATOM 1159 C CA . LYS A 1 145 ? -9.355 8.588 3.334 1.00 14.18 143 LYS A CA 1
ATOM 1160 C C . LYS A 1 145 ? -10.413 8.575 4.434 1.00 17.33 143 LYS A C 1
ATOM 1161 O O . LYS A 1 145 ? -11.050 7.544 4.660 1.00 17.16 143 LYS A O 1
ATOM 1167 N N . LEU A 1 146 ? -10.540 9.686 5.161 1.00 13.88 144 LEU A N 1
ATOM 1168 C CA . LEU A 1 146 ? -11.465 9.795 6.283 1.00 13.00 144 LEU A CA 1
ATOM 1169 C C . LEU A 1 146 ? -12.648 10.693 5.941 1.00 14.91 144 LEU A C 1
ATOM 1170 O O . LEU A 1 146 ? -12.461 11.818 5.466 1.00 13.65 144 LEU A O 1
ATOM 1175 N N . PHE A 1 147 ? -13.866 10.188 6.190 1.00 11.41 145 PHE A N 1
ATOM 1176 C CA . PHE A 1 147 ? -15.094 10.948 5.970 1.00 10.95 145 PHE A CA 1
ATOM 1177 C C . PHE A 1 147 ? -15.884 10.975 7.264 1.00 14.15 145 PHE A C 1
ATOM 1178 O O . PHE A 1 147 ? -15.949 9.963 7.963 1.00 13.21 145 PHE A O 1
ATOM 1186 N N . LEU A 1 148 ? -16.439 12.141 7.609 1.00 11.76 146 LEU A N 1
ATOM 1187 C CA . LEU A 1 148 ? -17.224 12.306 8.837 1.00 11.00 146 LEU A CA 1
ATOM 1188 C C . LEU A 1 148 ? -18.685 12.465 8.443 1.00 14.00 146 LEU A C 1
ATOM 1189 O O . LEU A 1 148 ? -19.015 13.376 7.689 1.00 13.50 146 LEU A O 1
ATOM 1194 N N . THR A 1 149 ? -19.546 11.533 8.872 1.00 10.54 147 THR A N 1
ATOM 1195 C CA . THR A 1 149 ? -20.956 11.556 8.468 1.00 9.82 147 THR A CA 1
ATOM 1196 C C . THR A 1 149 ? -21.901 11.438 9.649 1.00 12.55 147 THR A C 1
ATOM 1197 O O . THR A 1 149 ? -21.541 10.879 10.679 1.00 11.16 147 THR A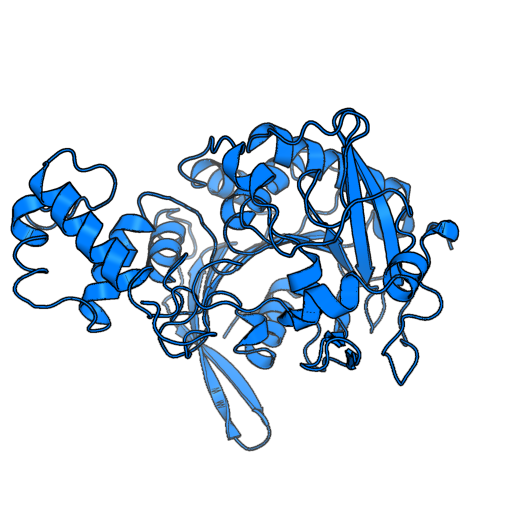 O 1
ATOM 1201 N N . GLY A 1 150 ? -23.118 11.931 9.477 1.00 10.19 148 GLY A N 1
ATOM 1202 C CA . GLY A 1 150 ? -24.098 11.861 10.545 1.00 9.80 148 GLY A CA 1
ATOM 1203 C C . GLY A 1 150 ? -25.477 12.326 10.154 1.00 12.75 148 GLY A C 1
ATOM 1204 O O . GLY A 1 150 ? -25.696 12.756 9.022 1.00 12.26 148 GLY A O 1
ATOM 1205 N N . GLU A 1 151 ? -26.400 12.271 11.118 1.00 9.52 149 GLU A N 1
ATOM 1206 C CA . GLU A 1 151 ? -27.801 12.606 10.906 1.00 9.30 149 GLU A CA 1
ATOM 1207 C C . GLU A 1 151 ? -28.382 13.494 12.003 1.00 13.53 149 GLU A C 1
ATOM 1208 O O . GLU A 1 151 ? -27.969 13.394 13.159 1.00 13.72 149 GLU A O 1
ATOM 1214 N N A SER A 1 152 ? -29.360 14.339 11.630 0.75 10.62 150 SER A N 1
ATOM 1215 N N B SER A 1 152 ? -29.377 14.336 11.638 0.25 10.25 150 SER A N 1
ATOM 1216 C CA A SER A 1 152 ? -30.126 15.210 12.521 0.75 10.50 150 SER A CA 1
ATOM 1217 C CA B SER A 1 152 ? -30.131 15.248 12.511 0.25 10.05 150 SER A CA 1
ATOM 1218 C C A SER A 1 152 ? -29.249 16.156 13.339 0.75 12.83 150 SER A C 1
ATOM 1219 C C B SER A 1 152 ? -29.274 16.199 13.346 0.25 13.48 150 SER A C 1
ATOM 1220 O O A SER A 1 152 ? -28.581 17.000 12.739 0.75 11.90 150 SER A O 1
ATOM 1221 O O B SER A 1 152 ? -28.659 17.098 12.767 0.25 12.98 150 SER A O 1
ATOM 1226 N N . TYR A 1 153 ? -29.207 16.006 14.688 1.00 10.28 151 TYR A N 1
ATOM 1227 C CA . TYR A 1 153 ? -28.368 16.855 15.554 1.00 10.12 151 TYR A CA 1
ATOM 1228 C C . TYR A 1 153 ? -26.883 16.713 15.218 1.00 13.38 151 TYR A C 1
ATOM 1229 O O . TYR A 1 153 ? -26.106 17.623 15.513 1.00 12.76 151 TYR A O 1
ATOM 1238 N N . ALA A 1 154 ? -26.501 15.625 14.502 1.00 11.16 152 ALA A N 1
ATOM 1239 C CA . ALA A 1 154 ? -25.128 15.478 14.022 1.00 11.16 152 ALA A CA 1
ATOM 1240 C C . ALA A 1 154 ? -24.810 16.554 12.970 1.00 14.05 152 ALA A C 1
ATOM 1241 O O . ALA A 1 154 ? -23.651 16.732 12.600 1.00 13.52 152 ALA A O 1
ATOM 1243 N N . GLY A 1 155 ? -25.833 17.335 12.594 1.00 11.71 153 GLY A N 1
ATOM 1244 C CA . GLY A 1 155 ? -25.691 18.521 11.755 1.00 11.15 153 GLY A CA 1
ATOM 1245 C C . GLY A 1 155 ? -24.859 19.571 12.475 1.00 14.35 153 GLY A C 1
ATOM 1246 O O . GLY A 1 155 ? -24.300 20.468 11.844 1.00 13.17 153 GLY A O 1
ATOM 1247 N N . ILE A 1 156 ? -24.769 19.450 13.818 1.00 11.43 154 ILE A N 1
ATOM 1248 C CA . ILE A 1 156 ? -23.945 20.284 14.699 1.00 11.12 154 ILE A CA 1
ATOM 1249 C C . ILE A 1 156 ? -22.680 19.479 15.049 1.00 13.95 154 ILE A C 1
ATOM 1250 O O . ILE A 1 156 ? -21.574 20.015 14.954 1.00 13.22 154 ILE A O 1
ATOM 1255 N N . TYR A 1 157 ? -22.845 18.193 15.458 1.00 10.58 155 TYR A N 1
ATOM 1256 C CA . TYR A 1 157 ? -21.718 17.330 15.843 1.00 10.22 155 TYR A CA 1
ATOM 1257 C C . TYR A 1 157 ? -20.641 17.239 14.768 1.00 13.26 155 TYR A C 1
ATOM 1258 O O . TYR A 1 157 ? -19.455 17.343 15.080 1.00 12.27 155 TYR A O 1
ATOM 1267 N N . ILE A 1 158 ? -21.054 16.981 13.516 1.00 10.49 156 ILE A N 1
ATOM 1268 C CA . ILE A 1 158 ? -20.137 16.773 12.394 1.00 9.91 156 ILE A CA 1
ATOM 1269 C C . ILE A 1 158 ? -19.315 18.009 11.998 1.00 12.95 156 ILE A C 1
ATOM 1270 O O . ILE A 1 158 ? -18.089 17.893 11.995 1.00 12.57 156 ILE A O 1
ATOM 1275 N N . PRO A 1 159 ? -19.914 19.189 11.703 1.00 10.57 157 PRO A N 1
ATOM 1276 C CA . PRO A 1 159 ? -19.086 20.345 11.320 1.00 10.70 157 PRO A CA 1
ATOM 1277 C C . PRO A 1 159 ? -18.163 20.828 12.435 1.00 14.64 157 PRO A C 1
ATOM 1278 O O . PRO A 1 159 ? -17.021 21.175 12.139 1.00 15.00 157 PRO A O 1
ATOM 1282 N N . THR A 1 160 ? -18.620 20.785 13.710 1.00 11.26 158 THR A N 1
ATOM 1283 C CA . THR A 1 160 ? -17.783 21.173 14.858 1.00 11.14 158 THR A CA 1
ATOM 1284 C C . THR A 1 160 ? -16.616 20.191 15.020 1.00 15.67 158 THR A C 1
ATOM 1285 O O . THR A 1 160 ? -15.489 20.623 15.264 1.00 15.24 158 THR A O 1
ATOM 1289 N N . LEU A 1 161 ? -16.873 18.878 14.848 1.00 12.29 159 LEU A N 1
ATOM 1290 C CA . LEU A 1 161 ? -15.817 17.863 14.915 1.00 11.56 159 LEU A CA 1
ATOM 1291 C C . LEU A 1 161 ? -14.851 18.037 13.735 1.00 14.99 159 LEU A C 1
ATOM 1292 O O . LEU A 1 161 ? -13.635 17.974 13.930 1.00 14.25 159 LEU A O 1
ATOM 1297 N N . ALA A 1 162 ? -15.395 18.281 12.523 1.00 12.78 160 ALA A N 1
ATOM 1298 C CA . ALA A 1 162 ? -14.595 18.474 11.312 1.00 13.12 160 ALA A CA 1
ATOM 1299 C C . ALA A 1 162 ? -13.631 19.658 11.428 1.00 16.66 160 ALA A C 1
ATOM 1300 O O . ALA A 1 162 ? -12.507 19.564 10.933 1.00 16.18 160 ALA A O 1
ATOM 1302 N N . VAL A 1 163 ? -14.041 20.732 12.140 1.00 14.05 161 VAL A N 1
ATOM 1303 C CA . VAL A 1 163 ? -13.191 21.910 12.391 1.00 13.90 161 VAL A CA 1
ATOM 1304 C C . VAL A 1 163 ? -11.982 21.509 13.264 1.00 18.16 161 VAL A C 1
ATOM 1305 O O . VAL A 1 163 ? -10.874 21.983 13.017 1.00 18.42 161 VAL A O 1
ATOM 1309 N N . LEU A 1 164 ? -12.179 20.588 14.226 1.00 14.53 162 LEU A N 1
ATOM 1310 C CA . LEU A 1 164 ? -11.070 20.091 15.051 1.00 14.21 162 LEU A CA 1
ATOM 1311 C C . LEU A 1 164 ? -10.166 19.143 14.255 1.00 18.95 162 LEU A C 1
ATOM 1312 O O . LEU A 1 164 ? -8.942 19.254 14.347 1.00 19.13 162 LEU A O 1
ATOM 1317 N N . VAL A 1 165 ? -10.766 18.234 13.457 1.00 15.02 163 VAL A N 1
ATOM 1318 C CA . VAL A 1 165 ? -10.049 17.259 12.619 1.00 14.78 163 VAL A CA 1
ATOM 1319 C C . VAL A 1 165 ? -9.160 17.953 11.567 1.00 19.02 163 VAL A C 1
ATOM 1320 O O . VAL A 1 165 ? -8.032 17.498 11.337 1.00 18.92 163 VAL A O 1
ATOM 1324 N N A MET A 1 166 ? -9.658 19.051 10.947 0.39 15.95 164 MET A N 1
ATOM 1325 N N B MET A 1 166 ? -9.661 19.047 10.963 0.61 15.44 164 MET A N 1
ATOM 1326 C CA A MET A 1 166 ? -8.920 19.811 9.927 0.39 15.72 164 MET A CA 1
ATOM 1327 C CA B MET A 1 166 ? -8.975 19.865 9.952 0.61 14.83 164 MET A CA 1
ATOM 1328 C C A MET A 1 166 ? -7.616 20.442 10.451 0.39 20.88 164 MET A C 1
ATOM 1329 C C B MET A 1 166 ? -7.620 20.392 10.467 0.61 20.60 164 MET A C 1
ATOM 1330 O O A MET A 1 166 ? -6.707 20.704 9.664 0.39 20.82 164 MET A O 1
ATOM 1331 O O B MET A 1 166 ? -6.676 20.514 9.689 0.61 20.76 164 MET A O 1
ATOM 1340 N N . GLN A 1 167 ? -7.531 20.665 11.778 1.00 18.04 165 GLN A N 1
ATOM 1341 C CA . GLN A 1 167 ? -6.341 21.199 12.449 1.00 18.67 165 GLN A CA 1
ATOM 1342 C C . GLN A 1 167 ? -5.306 20.093 12.758 1.00 24.17 165 GLN A C 1
ATOM 1343 O O . GLN A 1 167 ? -4.188 20.413 13.170 1.00 24.34 165 GLN A O 1
ATOM 1349 N N . ASP A 1 168 ? -5.678 18.804 12.566 1.00 20.85 166 ASP A N 1
ATOM 1350 C CA . ASP A 1 168 ? -4.815 17.643 12.805 1.00 21.06 166 ASP A CA 1
ATOM 1351 C C . ASP A 1 168 ? -4.334 17.059 11.457 1.00 27.31 166 ASP A C 1
ATOM 1352 O O . ASP A 1 168 ? -5.100 16.362 10.784 1.00 26.45 166 ASP A O 1
ATOM 1357 N N . PRO A 1 169 ? -3.060 17.318 11.061 1.00 26.36 167 PRO A N 1
ATOM 1358 C CA . PRO A 1 169 ? -2.568 16.813 9.765 1.00 26.51 167 PRO A CA 1
ATOM 1359 C C . PRO A 1 169 ? -2.453 15.297 9.623 1.00 28.97 167 PRO A C 1
ATOM 1360 O O . PRO A 1 169 ? -2.470 14.796 8.496 1.00 28.80 167 PRO A O 1
ATOM 1364 N N . SER A 1 170 ? -2.346 14.573 10.749 1.00 24.54 168 SER A N 1
ATOM 1365 C CA . SER A 1 170 ? -2.232 13.114 10.759 1.00 23.74 168 SER A CA 1
ATOM 1366 C C . SER A 1 170 ? -3.531 12.410 10.320 1.00 24.58 168 SER A C 1
ATOM 1367 O O . SER A 1 170 ? -3.482 11.255 9.891 1.00 24.45 168 SER A O 1
ATOM 1370 N N . MET A 1 171 ? -4.681 13.108 10.403 1.00 18.05 169 MET A N 1
ATOM 1371 C CA . MET A 1 171 ? -5.967 12.553 9.979 1.00 16.20 169 MET A CA 1
ATOM 1372 C C . MET A 1 171 ? -6.231 12.948 8.537 1.00 19.55 169 MET A C 1
ATOM 1373 O O . MET A 1 171 ? -6.223 14.139 8.214 1.00 19.68 169 MET A O 1
ATOM 1378 N N . ASN A 1 172 ? -6.440 11.947 7.665 1.00 15.47 170 ASN A N 1
ATOM 1379 C CA . ASN A 1 172 ? -6.648 12.155 6.234 1.00 14.98 170 ASN A CA 1
ATOM 1380 C C . ASN A 1 172 ? -8.101 12.532 5.891 1.00 17.66 170 ASN A C 1
ATOM 1381 O O . ASN A 1 172 ? -8.765 11.832 5.118 1.00 17.63 170 ASN A O 1
ATOM 1386 N N . LEU A 1 173 ? -8.575 13.664 6.447 1.00 13.41 171 LEU A N 1
ATOM 1387 C CA . LEU A 1 173 ? -9.938 14.155 6.213 1.00 12.54 171 LEU A CA 1
ATOM 1388 C C . LEU A 1 173 ? -10.141 14.518 4.746 1.00 16.71 171 LEU A C 1
ATOM 1389 O O . LEU A 1 173 ? -9.358 15.285 4.187 1.00 16.59 171 LEU A O 1
ATOM 1394 N N . GLN A 1 174 ? -11.182 13.943 4.125 1.00 13.75 172 GLN A N 1
ATOM 1395 C CA . GLN A 1 174 ? -11.489 14.157 2.711 1.00 13.31 172 GLN A CA 1
ATOM 1396 C C . GLN A 1 174 ? -12.876 14.739 2.476 1.00 16.52 172 GLN A C 1
ATOM 1397 O O . GLN A 1 174 ? -13.121 15.318 1.424 1.00 15.69 172 GLN A O 1
ATOM 1403 N N . GLY A 1 175 ? -13.766 14.588 3.448 1.00 13.07 173 GLY A N 1
ATOM 1404 C CA . GLY A 1 175 ? -15.114 15.113 3.312 1.00 12.83 173 GLY A CA 1
ATOM 1405 C C . GLY A 1 175 ? -16.036 14.842 4.473 1.00 15.49 173 GLY A C 1
ATOM 1406 O O . GLY A 1 175 ? -15.688 14.124 5.409 1.00 14.65 173 GLY A O 1
ATOM 1407 N N . LEU A 1 176 ? -17.230 15.422 4.398 1.00 12.57 174 LEU A N 1
ATOM 1408 C CA . LEU A 1 176 ? -18.257 15.271 5.416 1.00 12.52 174 LEU A CA 1
ATOM 1409 C C . LEU A 1 176 ? -19.646 15.282 4.795 1.00 14.87 174 LEU A C 1
ATOM 1410 O O . LEU A 1 176 ? -19.866 15.958 3.788 1.00 13.06 174 LEU A O 1
ATOM 1415 N N . ALA A 1 177 ? -20.569 14.498 5.365 1.00 11.97 175 ALA A N 1
ATOM 1416 C CA . ALA A 1 177 ? -21.943 14.418 4.868 1.00 11.40 175 ALA A CA 1
ATOM 1417 C C . ALA A 1 177 ? -22.916 14.448 6.023 1.00 14.17 175 ALA A C 1
ATOM 1418 O O . ALA A 1 177 ? -22.706 13.760 7.017 1.00 13.94 175 ALA A O 1
ATOM 1420 N N . VAL A 1 178 ? -23.986 15.240 5.892 1.00 10.48 176 VAL A N 1
ATOM 1421 C CA . VAL A 1 178 ? -24.981 15.380 6.951 1.00 10.28 176 VAL A CA 1
ATOM 1422 C C . VAL A 1 178 ? -26.374 15.106 6.392 1.00 12.30 176 VAL A C 1
ATOM 1423 O O . VAL A 1 178 ? -26.806 15.784 5.461 1.00 11.18 176 VAL A O 1
ATOM 1427 N N . GLY A 1 179 ? -27.058 14.131 6.987 1.00 8.97 177 GLY A N 1
ATOM 1428 C CA . GLY A 1 179 ? -28.404 13.737 6.583 1.00 8.76 177 GLY A CA 1
ATOM 1429 C C . GLY A 1 179 ? -29.485 14.344 7.440 1.00 11.92 177 GLY A C 1
ATOM 1430 O O . GLY A 1 179 ? -29.452 14.183 8.659 1.00 10.94 177 GLY A O 1
ATOM 1431 N N . ASN A 1 180 ? -30.457 15.055 6.806 1.00 9.42 178 ASN A N 1
ATOM 1432 C CA . ASN A 1 180 ? -31.552 15.754 7.499 1.00 8.72 178 ASN A CA 1
ATOM 1433 C C . ASN A 1 180 ? -31.012 16.447 8.746 1.00 13.18 178 ASN A C 1
ATOM 1434 O O . ASN A 1 180 ? -31.477 16.206 9.861 1.00 12.26 178 ASN A O 1
ATOM 1439 N N . GLY A 1 181 ? -29.969 17.238 8.538 1.00 10.85 179 GLY A N 1
ATOM 1440 C CA . GLY A 1 181 ? -29.236 17.870 9.621 1.00 11.28 179 GLY A CA 1
ATOM 1441 C C . GLY A 1 181 ? -29.718 19.216 10.095 1.00 15.74 179 GLY A C 1
ATOM 1442 O O . GLY A 1 181 ? -30.250 20.011 9.319 1.00 15.46 179 GLY A O 1
ATOM 1443 N N . LEU A 1 182 ? -29.494 19.483 11.382 1.00 12.88 180 LEU A N 1
ATOM 1444 C CA . LEU A 1 182 ? -29.787 20.777 11.961 1.00 12.66 180 LEU A CA 1
ATOM 1445 C C . LEU A 1 182 ? -28.558 21.644 11.658 1.00 15.66 180 LEU A C 1
ATOM 1446 O O . LEU A 1 182 ? -27.465 21.377 12.167 1.00 15.49 180 LEU A O 1
ATOM 1451 N N . SER A 1 183 ? -28.720 22.621 10.760 1.00 12.13 181 SER A N 1
ATOM 1452 C CA . SER A 1 183 ? -27.624 23.512 10.382 1.00 11.58 181 SER A CA 1
ATOM 1453 C C . SER A 1 183 ? -27.853 24.919 10.912 1.00 15.66 181 SER A C 1
ATOM 1454 O O . SER A 1 183 ? -26.892 25.635 11.184 1.00 15.71 181 SER A O 1
ATOM 1457 N N . SER A 1 184 ? -29.123 25.326 11.022 1.00 12.85 182 SER A N 1
ATOM 1458 C CA . SER A 1 184 ? -29.521 26.643 11.524 1.00 12.00 182 SER A CA 1
ATOM 1459 C C . SER A 1 184 ? -30.915 26.534 12.100 1.00 15.48 182 SER A C 1
ATOM 1460 O O . SER A 1 184 ? -31.837 26.145 11.382 1.00 14.56 182 SER A O 1
ATOM 1463 N N . TYR A 1 185 ? -31.081 26.877 13.392 1.00 12.86 183 TYR A N 1
ATOM 1464 C CA . TYR A 1 185 ? -32.391 26.852 14.047 1.00 12.50 183 TYR A CA 1
ATOM 1465 C C . TYR A 1 185 ? -33.363 27.789 13.328 1.00 16.35 183 TYR A C 1
ATOM 1466 O O . TYR A 1 185 ? -34.506 27.409 13.087 1.00 15.90 183 TYR A O 1
ATOM 1475 N N . GLU A 1 186 ? -32.886 28.992 12.959 1.00 13.50 184 GLU A N 1
ATOM 1476 C CA . GLU A 1 186 ? -33.661 30.023 12.264 1.00 13.11 184 GLU A CA 1
ATOM 1477 C C . GLU A 1 186 ? -34.184 29.537 10.914 1.00 16.20 184 GLU A C 1
ATOM 1478 O O . GLU A 1 186 ? -35.390 29.661 10.659 1.00 16.17 184 GLU A O 1
ATOM 1484 N N A GLN A 1 187 ? -33.292 28.970 10.070 0.51 12.68 185 GLN A N 1
ATOM 1485 N N B GLN A 1 187 ? -33.305 28.981 10.058 0.49 12.92 185 GLN A N 1
ATOM 1486 C CA A GLN A 1 187 ? -33.635 28.445 8.745 0.51 12.30 185 GLN A CA 1
ATOM 1487 C CA B GLN A 1 187 ? -33.721 28.481 8.746 0.49 12.64 185 GLN A CA 1
ATOM 1488 C C A GLN A 1 187 ? -34.610 27.273 8.855 0.51 15.59 185 GLN A C 1
ATOM 1489 C C B GLN A 1 187 ? -34.639 27.268 8.855 0.49 15.73 185 GLN A C 1
ATOM 1490 O O A GLN A 1 187 ? -35.561 27.204 8.078 0.51 14.86 185 GLN A O 1
ATOM 1491 O O B GLN A 1 187 ? -35.593 27.176 8.086 0.49 14.96 185 GLN A O 1
ATOM 1502 N N . ASN A 1 188 ? -34.398 26.385 9.847 1.00 12.43 186 ASN A N 1
ATOM 1503 C CA . ASN A 1 188 ? -35.242 25.203 10.092 1.00 12.19 186 ASN A CA 1
ATOM 1504 C C . ASN A 1 188 ? -36.658 25.613 10.537 1.00 15.61 186 ASN A C 1
ATOM 1505 O O . ASN A 1 188 ? -37.638 25.133 9.960 1.00 14.81 186 ASN A O 1
ATOM 1510 N N . ASP A 1 189 ? -36.756 26.527 11.529 1.00 12.84 187 ASP A N 1
ATOM 1511 C CA . ASP A 1 189 ? -38.032 27.017 12.061 1.00 12.68 187 ASP A CA 1
ATOM 1512 C C . ASP A 1 189 ? -38.843 27.773 11.016 1.00 15.67 187 ASP A C 1
ATOM 1513 O O . ASP A 1 189 ? -40.043 27.517 10.886 1.00 15.95 187 ASP A O 1
ATOM 1518 N N . ASN A 1 190 ? -38.196 28.682 10.260 1.00 12.16 188 ASN A N 1
ATOM 1519 C CA . ASN A 1 190 ? -38.875 29.453 9.216 1.00 11.88 188 ASN A CA 1
ATOM 1520 C C . ASN A 1 190 ? -39.386 28.553 8.092 1.00 15.15 188 ASN A C 1
ATOM 1521 O O . ASN A 1 190 ? -40.568 28.622 7.761 1.00 14.78 188 ASN A O 1
ATOM 1526 N N . SER A 1 191 ? -38.519 27.674 7.549 1.00 11.76 189 SER A N 1
ATOM 1527 C CA . SER A 1 191 ? -38.908 26.760 6.470 1.00 10.98 189 SER A CA 1
ATOM 1528 C C . SER A 1 191 ? -39.994 25.762 6.872 1.00 14.12 189 SER A C 1
ATOM 1529 O O . SER A 1 191 ? -40.833 25.421 6.034 1.00 13.17 189 SER A O 1
ATOM 1532 N N . LEU A 1 192 ? -39.986 25.294 8.142 1.00 11.16 190 LEU A N 1
ATOM 1533 C CA . LEU A 1 192 ? -40.982 24.332 8.629 1.00 10.95 190 LEU A CA 1
ATOM 1534 C C . LEU A 1 192 ? -42.418 24.868 8.544 1.00 13.88 190 LEU A C 1
ATOM 1535 O O . LEU A 1 192 ? -43.326 24.125 8.166 1.00 12.85 190 LEU A O 1
ATOM 1540 N N . VAL A 1 193 ? -42.617 26.150 8.885 1.00 10.93 191 VAL A N 1
ATOM 1541 C CA . VAL A 1 193 ? -43.953 26.758 8.840 1.00 11.03 191 VAL A CA 1
ATOM 1542 C C . VAL A 1 193 ? -44.488 26.769 7.403 1.00 13.64 191 VAL A C 1
ATOM 1543 O O . VAL A 1 193 ? -45.634 26.356 7.182 1.00 12.87 191 VAL A O 1
ATOM 1547 N N . TYR A 1 194 ? -43.632 27.156 6.430 1.00 10.98 192 TYR A N 1
ATOM 1548 C CA . TYR A 1 194 ? -43.974 27.128 5.005 1.00 10.62 192 TYR A CA 1
ATOM 1549 C C . TYR A 1 194 ? -44.236 25.675 4.581 1.00 13.23 192 TYR A C 1
ATOM 1550 O O . TYR A 1 194 ? -45.246 25.405 3.937 1.00 12.27 192 TYR A O 1
ATOM 1559 N N . PHE A 1 195 ? -43.362 24.739 5.007 1.00 10.84 193 PHE A N 1
ATOM 1560 C CA . PHE A 1 195 ? -43.518 23.308 4.712 1.00 9.59 193 PHE A CA 1
ATOM 1561 C C . PHE A 1 195 ? -44.900 22.818 5.158 1.00 13.65 193 PHE A C 1
ATOM 1562 O O . PHE A 1 195 ? -45.593 22.171 4.376 1.00 12.57 193 PHE A O 1
ATOM 1570 N N . ALA A 1 196 ? -45.302 23.148 6.398 1.00 11.37 194 ALA A N 1
ATOM 1571 C CA . ALA A 1 196 ? -46.576 22.733 6.983 1.00 11.39 194 ALA A CA 1
ATOM 1572 C C . ALA A 1 196 ? -47.778 23.262 6.196 1.00 13.58 194 ALA A C 1
ATOM 1573 O O . ALA A 1 196 ? -48.671 22.483 5.858 1.00 12.75 194 ALA A O 1
ATOM 1575 N N . TYR A 1 197 ? -47.779 24.562 5.849 1.00 10.36 195 TYR A N 1
ATOM 1576 C CA . TYR A 1 197 ? -48.882 25.116 5.068 1.00 9.64 195 TYR A CA 1
ATOM 1577 C C . TYR A 1 197 ? -48.959 24.481 3.678 1.00 12.71 195 TYR A C 1
ATOM 1578 O O . TYR A 1 197 ? -50.029 24.027 3.270 1.00 11.69 195 TYR A O 1
ATOM 1587 N N . TYR A 1 198 ? -47.827 24.429 2.970 1.00 10.10 196 TYR A N 1
ATOM 1588 C CA . TYR A 1 198 ? -47.806 23.899 1.611 1.00 9.90 196 TYR A CA 1
ATOM 1589 C C . TYR A 1 198 ? -47.945 22.382 1.461 1.00 12.91 196 TYR A C 1
ATOM 1590 O O . TYR A 1 198 ? -48.176 21.898 0.350 1.00 12.60 196 TYR A O 1
ATOM 1599 N N . HIS A 1 199 ? -47.875 21.641 2.587 1.00 9.68 197 HIS A N 1
ATOM 1600 C CA . HIS A 1 199 ? -48.144 20.207 2.616 1.00 9.26 197 HIS A CA 1
ATOM 1601 C C . HIS A 1 199 ? -49.572 19.934 3.162 1.00 13.51 197 HIS A C 1
ATOM 1602 O O . HIS A 1 199 ? -49.917 18.798 3.486 1.00 13.05 197 HIS A O 1
ATOM 1609 N N . GLY A 1 200 ? -50.388 20.990 3.227 1.00 11.11 198 GLY A N 1
ATOM 1610 C CA . GLY A 1 200 ? -51.794 20.924 3.619 1.00 11.44 198 GLY A CA 1
ATOM 1611 C C . GLY A 1 200 ? -52.085 20.564 5.053 1.00 13.63 198 GLY A C 1
ATOM 1612 O O . GLY A 1 200 ? -53.077 19.884 5.327 1.00 13.32 198 GLY A O 1
ATOM 1613 N N . LEU A 1 201 ? -51.242 21.039 5.974 1.00 10.72 199 LEU A N 1
ATOM 1614 C CA . LEU A 1 201 ? -51.422 20.756 7.397 1.00 9.86 199 LEU A CA 1
ATOM 1615 C C . LEU A 1 201 ? -52.030 21.913 8.185 1.00 13.66 199 LEU A C 1
ATOM 1616 O O . LEU A 1 201 ? -52.516 21.681 9.298 1.00 12.70 199 LEU A O 1
ATOM 1621 N N A LEU A 1 202 ? -52.007 23.129 7.609 0.59 11.14 200 LEU A N 1
ATOM 1622 N N B LEU A 1 202 ? -51.971 23.161 7.662 0.41 11.01 200 LEU A N 1
ATOM 1623 C CA A LEU A 1 202 ? -52.545 24.339 8.229 0.59 11.28 200 LEU A CA 1
ATOM 1624 C CA B LEU A 1 202 ? -52.422 24.346 8.409 0.41 11.05 200 LEU A CA 1
ATOM 1625 C C A LEU A 1 202 ? -53.627 24.919 7.340 0.59 15.87 200 LEU A C 1
ATOM 1626 C C B LEU A 1 202 ? -53.791 24.950 8.094 0.41 15.19 200 LEU A C 1
ATOM 1627 O O A LEU A 1 202 ? -53.478 24.950 6.117 0.59 15.28 200 LEU A O 1
ATOM 1628 O O B LEU A 1 202 ? -54.521 25.299 9.020 0.41 13.87 200 LEU A O 1
ATOM 1637 N N A GLY A 1 203 ? -54.695 25.392 7.960 0.59 13.93 201 GLY A N 1
ATOM 1638 N N B GLY A 1 203 ? -54.099 25.140 6.819 0.41 13.04 201 GLY A N 1
ATOM 1639 C CA A GLY A 1 203 ? -55.787 26.001 7.219 0.59 14.53 201 GLY A CA 1
ATOM 1640 C CA B GLY A 1 203 ? -55.349 25.780 6.425 0.41 13.69 201 GLY A CA 1
ATOM 1641 C C A GLY A 1 203 ? -55.505 27.442 6.861 0.59 19.76 201 GLY A C 1
ATOM 1642 C C B GLY A 1 203 ? -55.166 27.262 6.173 0.41 19.94 201 GLY A C 1
ATOM 1643 O O A GLY A 1 203 ? -54.603 28.056 7.443 0.59 18.28 201 GLY A O 1
ATOM 1644 O O B GLY A 1 203 ? -54.050 27.769 6.293 0.41 19.54 201 GLY A O 1
ATOM 1645 N N . ASN A 1 204 ? -56.262 27.981 5.876 1.00 18.57 202 ASN A N 1
ATOM 1646 C CA . ASN A 1 204 ? -56.181 29.393 5.491 1.00 19.40 202 ASN A CA 1
ATOM 1647 C C . ASN A 1 204 ? -56.376 30.408 6.617 1.00 23.13 202 ASN A C 1
ATOM 1648 O O . ASN A 1 204 ? -55.737 31.457 6.573 1.00 22.79 202 ASN A O 1
ATOM 1653 N N . ARG A 1 205 ? -57.215 30.096 7.630 1.00 20.03 203 ARG A N 1
ATOM 1654 C CA . ARG A 1 205 ? -57.437 30.980 8.782 1.00 19.91 203 ARG A CA 1
ATOM 1655 C C . ARG A 1 205 ? -56.168 31.067 9.631 1.00 23.57 203 ARG A C 1
ATOM 1656 O O . ARG A 1 205 ? -55.749 32.169 9.985 1.00 23.62 203 ARG A O 1
ATOM 1664 N N . LEU A 1 206 ? -55.530 29.911 9.912 1.00 19.07 204 LEU A N 1
ATOM 1665 C CA . LEU A 1 206 ? -54.282 29.872 10.675 1.00 17.77 204 LEU A CA 1
ATOM 1666 C C . LEU A 1 206 ? -53.133 30.533 9.897 1.00 21.02 204 LEU A C 1
ATOM 1667 O O . LEU A 1 206 ? -52.368 31.294 10.489 1.00 20.53 204 LEU A O 1
ATOM 1672 N N . TRP A 1 207 ? -53.041 30.279 8.576 1.00 17.75 205 TRP A N 1
ATOM 1673 C CA . TRP A 1 207 ? -52.022 30.892 7.715 1.00 17.78 205 TRP A CA 1
ATOM 1674 C C . TRP A 1 207 ? -52.171 32.415 7.704 1.00 21.45 205 TRP A C 1
ATOM 1675 O O . TRP A 1 207 ? -51.168 33.115 7.845 1.00 20.50 205 TRP A O 1
ATOM 1686 N N . SER A 1 208 ? -53.423 32.923 7.586 1.00 18.64 206 SER A N 1
ATOM 1687 C CA . SER A 1 208 ? -53.711 34.364 7.623 1.00 18.34 206 SER A CA 1
ATOM 1688 C C . SER A 1 208 ? -53.277 34.977 8.959 1.00 22.09 206 SER A C 1
ATOM 1689 O O . SER A 1 208 ? -52.685 36.058 8.957 1.00 22.32 206 SER A O 1
ATOM 1692 N N A SER A 1 209 ? -53.546 34.277 10.081 0.67 18.59 207 SER A N 1
ATOM 1693 N N B SER A 1 209 ? -53.545 34.277 10.083 0.33 18.57 207 SER A N 1
ATOM 1694 C CA A SER A 1 209 ? -53.174 34.703 11.431 0.67 18.42 207 SER A CA 1
ATOM 1695 C CA B SER A 1 209 ? -53.171 34.712 11.430 0.33 18.37 207 SER A CA 1
ATOM 1696 C C A SER A 1 209 ? -51.646 34.754 11.585 0.67 22.25 207 SER A C 1
ATOM 1697 C C B SER A 1 209 ? -51.646 34.754 11.587 0.33 22.00 207 SER A C 1
ATOM 1698 O O A SER A 1 209 ? -51.123 35.697 12.182 0.67 22.20 207 SER A O 1
ATOM 1699 O O B SER A 1 209 ? -51.124 35.686 12.201 0.33 21.76 207 SER A O 1
ATOM 1704 N N . LEU A 1 210 ? -50.937 33.760 11.008 1.00 17.99 208 LEU A N 1
ATOM 1705 C CA . LEU A 1 210 ? -49.467 33.675 11.032 1.00 17.10 208 LEU A CA 1
ATOM 1706 C C . LEU A 1 210 ? -48.854 34.822 10.216 1.00 22.39 208 LEU A C 1
ATOM 1707 O O . LEU A 1 210 ? -47.895 35.443 10.672 1.00 21.74 208 LEU A O 1
ATOM 1712 N N . GLN A 1 211 ? -49.432 35.125 9.032 1.00 20.85 209 GLN A N 1
ATOM 1713 C CA . GLN A 1 211 ? -48.980 36.215 8.159 1.00 21.80 209 GLN A CA 1
ATOM 1714 C C . GLN A 1 211 ? -49.134 37.585 8.832 1.00 27.57 209 GLN A C 1
ATOM 1715 O O . GLN A 1 211 ? -48.222 38.410 8.751 1.00 27.67 209 GLN A O 1
ATOM 1721 N N . THR A 1 212 ? -50.268 37.812 9.515 1.00 25.00 210 THR A N 1
ATOM 1722 C CA . THR A 1 212 ? -50.540 39.082 10.197 1.00 25.39 210 THR A CA 1
ATOM 1723 C C . THR A 1 212 ? -49.726 39.289 11.472 1.00 29.53 210 THR A C 1
ATOM 1724 O O . THR A 1 212 ? -49.286 40.408 11.719 1.00 29.58 210 THR A O 1
ATOM 1728 N N . HIS A 1 213 ? -49.534 38.235 12.281 1.00 25.76 211 HIS A N 1
ATOM 1729 C CA . HIS A 1 213 ? -48.821 38.334 13.560 1.00 25.50 211 HIS A CA 1
ATOM 1730 C C . HIS A 1 213 ? -47.309 38.102 13.509 1.00 27.27 211 HIS A C 1
ATOM 1731 O O . HIS A 1 213 ? -46.600 38.599 14.388 1.00 26.80 211 HIS A O 1
ATOM 1738 N N . CYS A 1 214 ? -46.813 37.357 12.500 1.00 21.96 212 CYS A N 1
ATOM 1739 C CA . CYS A 1 214 ? -45.386 37.024 12.396 1.00 20.43 212 CYS A CA 1
ATOM 1740 C C . CYS A 1 214 ? -44.633 37.713 11.266 1.00 25.54 212 CYS A C 1
ATOM 1741 O O . CYS A 1 214 ? -43.398 37.714 11.292 1.00 24.46 212 CYS A O 1
ATOM 1744 N N . CYS A 1 215 ? -45.349 38.231 10.247 1.00 24.00 213 CYS A N 1
ATOM 1745 C CA . CYS A 1 215 ? -44.726 38.792 9.050 1.00 24.84 213 CYS A CA 1
ATOM 1746 C C . CYS A 1 215 ? -44.928 40.284 8.819 1.00 33.56 213 CYS A C 1
ATOM 1747 O O . CYS A 1 215 ? -45.939 40.854 9.231 1.00 33.26 213 CYS A O 1
ATOM 1750 N N . SER A 1 216 ? -43.950 40.896 8.129 1.00 33.75 214 SER A N 1
ATOM 1751 C CA . SER A 1 216 ? -43.915 42.305 7.744 1.00 35.23 214 SER A CA 1
ATOM 1752 C C . SER A 1 216 ? -43.398 42.365 6.304 1.00 42.29 214 SER A C 1
ATOM 1753 O O . SER A 1 216 ? -42.236 42.026 6.049 1.00 42.02 214 SER A O 1
ATOM 1756 N N . GLN A 1 217 ? -44.295 42.743 5.361 1.00 40.88 215 GLN A N 1
ATOM 1757 C CA . GLN A 1 217 ? -44.068 42.826 3.910 1.00 41.38 215 GLN A CA 1
ATOM 1758 C C . GLN A 1 217 ? -43.784 41.448 3.297 1.00 45.81 215 GLN A C 1
ATOM 1759 O O . GLN A 1 217 ? -44.633 40.559 3.412 1.00 45.93 215 GLN A O 1
ATOM 1765 N N . ASN A 1 218 ? -42.608 41.258 2.660 1.00 42.06 216 ASN A N 1
ATOM 1766 C CA . ASN A 1 218 ? -42.230 39.981 2.045 1.00 41.44 216 ASN A CA 1
ATOM 1767 C C . ASN A 1 218 ? -41.220 39.163 2.881 1.00 43.07 216 ASN A C 1
ATOM 1768 O O . ASN A 1 218 ? -40.464 38.356 2.326 1.00 43.26 216 ASN A O 1
ATOM 1773 N N . LYS A 1 219 ? -41.230 39.354 4.223 1.00 36.82 217 LYS A N 1
ATOM 1774 C CA . LYS A 1 219 ? -40.349 38.633 5.151 1.00 34.98 217 LYS A CA 1
ATOM 1775 C C . LYS A 1 219 ? -41.079 38.168 6.418 1.00 33.75 217 LYS A C 1
ATOM 1776 O O . LYS A 1 219 ? -41.667 38.982 7.135 1.00 32.95 217 LYS A O 1
ATOM 1782 N N . CYS A 1 220 ? -41.030 36.853 6.689 1.00 26.79 218 CYS A N 1
ATOM 1783 C CA . CYS A 1 220 ? -41.658 36.239 7.860 1.00 24.81 218 CYS A CA 1
ATOM 1784 C C . CYS A 1 220 ? -40.622 35.866 8.911 1.00 25.88 218 CYS A C 1
ATOM 1785 O O . CYS A 1 220 ? -39.568 35.329 8.567 1.00 25.80 218 CYS A O 1
ATOM 1788 N N . ASN A 1 221 ? -40.947 36.103 10.194 1.00 20.11 219 ASN A N 1
ATOM 1789 C CA . ASN A 1 221 ? -40.102 35.695 11.315 1.00 18.86 219 ASN A CA 1
ATOM 1790 C C . ASN A 1 221 ? -40.877 34.691 12.169 1.00 20.10 219 ASN A C 1
ATOM 1791 O O . A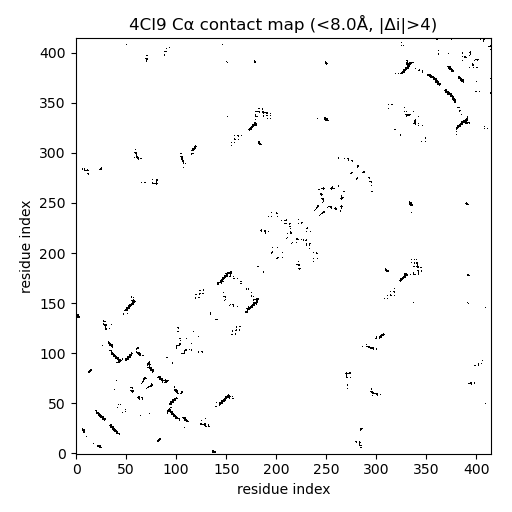SN A 1 221 ? -41.703 35.076 13.001 1.00 18.84 219 ASN A O 1
ATOM 1796 N N . PHE A 1 222 ? -40.625 33.398 11.926 1.00 15.74 220 PHE A N 1
ATOM 1797 C CA . PHE A 1 222 ? -41.256 32.300 12.661 1.00 15.39 220 PHE A CA 1
ATOM 1798 C C . PHE A 1 222 ? -40.247 31.670 13.627 1.00 20.35 220 PHE A C 1
ATOM 1799 O O . PHE A 1 222 ? -40.512 30.607 14.196 1.00 19.96 220 PHE A O 1
ATOM 1807 N N . TYR A 1 223 ? -39.099 32.341 13.815 1.00 18.24 221 TYR A N 1
ATOM 1808 C CA . TYR A 1 223 ? -38.004 31.868 14.656 1.00 18.91 221 TYR A CA 1
ATOM 1809 C C . TYR A 1 223 ? -37.968 32.457 16.068 1.00 24.11 221 TYR A C 1
ATOM 1810 O O . TYR A 1 223 ? -38.126 31.710 17.032 1.00 24.05 221 TYR A O 1
ATOM 1819 N N . ASP A 1 224 ? -37.719 33.769 16.191 1.00 21.87 222 ASP A N 1
ATOM 1820 C CA . ASP A 1 224 ? -37.598 34.431 17.488 1.00 22.14 222 ASP A CA 1
ATOM 1821 C C . ASP A 1 224 ? -38.532 35.639 17.640 1.00 27.06 222 ASP A C 1
ATOM 1822 O O . ASP A 1 224 ? -38.182 36.610 18.324 1.00 27.24 222 ASP A O 1
ATOM 1827 N N . ASN A 1 225 ? -39.720 35.578 17.005 1.00 23.38 223 ASN A N 1
ATOM 1828 C CA . ASN A 1 225 ? -40.703 36.660 17.064 1.00 23.13 223 ASN A CA 1
ATOM 1829 C C . ASN A 1 225 ? -41.246 36.803 18.479 1.00 27.11 223 ASN A C 1
ATOM 1830 O O . ASN A 1 225 ? -41.636 35.809 19.096 1.00 26.20 223 ASN A O 1
ATOM 1835 N N . LYS A 1 226 ? -41.211 38.038 19.006 1.00 25.41 224 LYS A N 1
ATOM 1836 C CA . LYS A 1 226 ? -41.653 38.359 20.361 1.00 25.83 224 LYS A CA 1
ATOM 1837 C C . LYS A 1 226 ? -43.162 38.584 20.475 1.00 29.52 224 LYS A C 1
ATOM 1838 O O . LYS A 1 226 ? -43.696 38.512 21.586 1.00 29.55 224 LYS A O 1
ATOM 1844 N N . ASP A 1 227 ? -43.850 38.840 19.336 1.00 25.23 225 ASP A N 1
ATOM 1845 C CA . ASP A 1 227 ? -45.301 39.046 19.288 1.00 24.79 225 ASP A CA 1
ATOM 1846 C C . ASP A 1 227 ? -46.003 37.849 19.933 1.00 29.59 225 ASP A C 1
ATOM 1847 O O . ASP A 1 227 ? -45.805 36.712 19.501 1.00 28.90 225 ASP A O 1
ATOM 1852 N N . LEU A 1 228 ? -46.762 38.111 21.011 1.00 26.80 226 LEU A N 1
ATOM 1853 C CA . LEU A 1 228 ? -47.459 37.105 21.818 1.00 26.95 226 LEU A CA 1
ATOM 1854 C C . LEU A 1 228 ? -48.436 36.236 21.034 1.00 29.38 226 LEU A C 1
ATOM 1855 O O . LEU A 1 228 ? -48.511 35.032 21.288 1.00 28.78 226 LEU A O 1
ATOM 1860 N N . GLU A 1 229 ? -49.177 36.840 20.089 1.00 25.02 227 GLU A N 1
ATOM 1861 C CA . GLU A 1 229 ? -50.130 36.114 19.250 1.00 24.86 227 GLU A CA 1
ATOM 1862 C C . GLU A 1 229 ? -49.416 35.275 18.196 1.00 26.90 227 GLU A C 1
ATOM 1863 O O . GLU A 1 229 ? -49.935 34.230 17.808 1.00 26.42 227 GLU A O 1
ATOM 1869 N N . CYS A 1 230 ? -48.213 35.711 17.763 1.00 21.77 228 CYS A N 1
ATOM 1870 C CA . CYS A 1 230 ? -47.383 34.956 16.822 1.00 20.53 228 CYS A CA 1
ATOM 1871 C C . CYS A 1 230 ? -46.899 33.676 17.514 1.00 25.42 228 CYS A C 1
ATOM 1872 O O . CYS A 1 230 ? -46.948 32.605 16.908 1.00 24.31 228 CYS A O 1
ATOM 1875 N N . VAL A 1 231 ? -46.471 33.791 18.797 1.00 22.72 229 VAL A N 1
ATOM 1876 C CA . VAL A 1 231 ? -46.008 32.677 19.637 1.00 22.79 229 VAL A CA 1
ATOM 1877 C C . VAL A 1 231 ? -47.139 31.645 19.794 1.00 25.76 229 VAL A C 1
ATOM 1878 O O . VAL A 1 231 ? -46.899 30.449 19.602 1.00 25.57 229 VAL A O 1
ATOM 1882 N N . THR A 1 232 ? -48.371 32.118 20.100 1.00 21.74 230 THR A N 1
ATOM 1883 C CA . THR A 1 232 ? -49.567 31.282 20.248 1.00 21.17 230 THR A CA 1
ATOM 1884 C C . THR A 1 232 ? -49.873 30.543 18.932 1.00 23.51 230 THR A C 1
ATOM 1885 O O . THR A 1 232 ? -50.113 29.333 18.963 1.00 23.24 230 THR A O 1
ATOM 1889 N N . ASN A 1 233 ? -49.809 31.256 17.787 1.00 18.94 231 ASN A N 1
ATOM 1890 C CA . ASN A 1 233 ? -50.039 30.656 16.466 1.00 18.27 231 ASN A CA 1
ATOM 1891 C C . ASN A 1 233 ? -48.979 29.605 16.144 1.00 21.45 231 ASN A C 1
ATOM 1892 O O . ASN A 1 233 ? -49.317 28.551 15.603 1.00 20.33 231 ASN A O 1
ATOM 1897 N N . LEU A 1 234 ? -47.702 29.880 16.495 1.00 17.80 232 LEU A N 1
ATOM 1898 C CA . LEU A 1 234 ? -46.600 28.940 16.268 1.00 17.27 232 LEU A CA 1
ATOM 1899 C C . LEU A 1 234 ? -46.696 27.717 17.181 1.00 21.33 232 LEU A C 1
ATOM 1900 O O . LEU A 1 234 ? -46.241 26.637 16.796 1.00 20.51 232 LEU A O 1
ATOM 1905 N N . GLN A 1 235 ? -47.325 27.873 18.370 1.00 18.92 233 GLN A N 1
ATOM 1906 C CA . GLN A 1 235 ? -47.566 26.765 19.297 1.00 19.05 233 GLN A CA 1
ATOM 1907 C C . GLN A 1 235 ? -48.587 25.805 18.662 1.00 22.07 233 GLN A C 1
ATOM 1908 O O . GLN A 1 235 ? -48.467 24.587 18.818 1.00 21.88 233 GLN A O 1
ATOM 1914 N N . GLU A 1 236 ? -49.558 26.358 17.906 1.00 18.20 234 GLU A N 1
ATOM 1915 C CA . GLU A 1 236 ? -50.566 25.570 17.195 1.00 17.31 234 GLU A CA 1
ATOM 1916 C C . GLU A 1 236 ? -49.912 24.816 16.028 1.00 20.05 234 GLU A C 1
ATOM 1917 O O . GLU A 1 236 ? -50.205 23.635 15.837 1.00 19.67 234 GLU A O 1
ATOM 1923 N N . VAL A 1 237 ? -48.988 25.477 15.293 1.00 16.04 235 VAL A N 1
ATOM 1924 C CA . VAL A 1 237 ? -48.233 24.849 14.192 1.00 14.62 235 VAL A CA 1
ATOM 1925 C C . VAL A 1 237 ? -47.433 23.655 14.754 1.00 18.73 235 VAL A C 1
ATOM 1926 O O . VAL A 1 237 ? -47.508 22.556 14.198 1.00 17.41 235 VAL A O 1
ATOM 1930 N N . ALA A 1 238 ? -46.707 23.870 15.879 1.00 16.61 236 ALA A N 1
ATOM 1931 C CA . ALA A 1 238 ? -45.904 22.840 16.548 1.00 16.91 236 ALA A CA 1
ATOM 1932 C C . ALA A 1 238 ? -46.774 21.665 17.020 1.00 20.72 236 ALA A C 1
ATOM 1933 O O . ALA A 1 238 ? -46.346 20.512 16.914 1.00 20.63 236 ALA A O 1
ATOM 1935 N N . ARG A 1 239 ? -48.003 21.956 17.505 1.00 17.42 237 ARG A N 1
ATOM 1936 C CA . ARG A 1 239 ? -48.959 20.938 17.952 1.00 17.18 237 ARG A CA 1
ATOM 1937 C C . ARG A 1 239 ? -49.424 20.083 16.764 1.00 19.98 237 ARG A C 1
ATOM 1938 O O . ARG A 1 239 ? -49.424 18.859 16.867 1.00 19.23 237 ARG A O 1
ATOM 1946 N N . ILE A 1 240 ? -49.799 20.724 15.637 1.00 16.15 238 ILE A N 1
ATOM 1947 C CA . ILE A 1 240 ? -50.241 20.009 14.431 1.00 15.07 238 ILE A CA 1
ATOM 1948 C C . ILE A 1 240 ? -49.100 19.137 13.883 1.00 18.59 238 ILE A C 1
ATOM 1949 O O . ILE A 1 240 ? -49.312 17.960 13.593 1.00 17.74 238 ILE A O 1
ATOM 1954 N N . VAL A 1 241 ? -47.896 19.724 13.758 1.00 16.04 239 VAL A N 1
ATOM 1955 C CA . VAL A 1 241 ? -46.715 19.067 13.206 1.00 15.88 239 VAL A CA 1
ATOM 1956 C C . VAL A 1 241 ? -46.203 17.869 14.021 1.00 20.69 239 VAL A C 1
ATOM 1957 O O . VAL A 1 241 ? -45.969 16.805 13.443 1.00 20.68 239 VAL A O 1
ATOM 1961 N N . GLY A 1 242 ? -46.036 18.039 15.330 1.00 18.05 240 GLY A N 1
ATOM 1962 C CA . GLY A 1 242 ? -45.460 16.978 16.148 1.00 18.18 240 GLY A CA 1
ATOM 1963 C C . GLY A 1 242 ? -46.245 16.386 17.299 1.00 22.41 240 GLY A C 1
ATOM 1964 O O . GLY A 1 242 ? -45.785 15.402 17.885 1.00 23.44 240 GLY A O 1
ATOM 1965 N N . ASN A 1 243 ? -47.403 16.962 17.659 1.00 18.25 241 ASN A N 1
ATOM 1966 C CA . ASN A 1 243 ? -48.172 16.456 18.805 1.00 18.28 241 ASN A CA 1
ATOM 1967 C C . ASN A 1 243 ? -49.660 16.201 18.509 1.00 21.95 241 ASN A C 1
ATOM 1968 O O . ASN A 1 243 ? -50.496 16.325 19.409 1.00 22.37 241 ASN A O 1
ATOM 1973 N N . SER A 1 244 ? -49.988 15.809 17.256 1.00 16.75 242 SER A N 1
ATOM 1974 C CA . SER A 1 244 ? -51.372 15.561 16.852 1.00 15.92 242 SER A CA 1
ATOM 1975 C C . SER A 1 244 ? -51.626 14.199 16.193 1.00 18.45 242 SER A C 1
ATOM 1976 O O . SER A 1 244 ? -52.769 13.888 15.849 1.00 17.95 242 SER A O 1
ATOM 1979 N N . GLY A 1 245 ? -50.580 13.396 16.033 1.00 14.95 243 GLY A N 1
ATOM 1980 C CA . GLY A 1 245 ? -50.718 12.091 15.399 1.00 14.40 243 GLY A CA 1
ATOM 1981 C C . GLY A 1 245 ? -50.022 11.994 14.056 1.00 16.11 243 GLY A C 1
ATOM 1982 O O . GLY A 1 245 ? -50.038 10.931 13.431 1.00 15.46 243 GLY A O 1
ATOM 1983 N N . LEU A 1 246 ? -49.437 13.107 13.579 1.00 12.18 244 LEU A N 1
ATOM 1984 C CA . LEU A 1 246 ? -48.661 13.052 12.341 1.00 11.81 244 LEU A CA 1
ATOM 1985 C C . LEU A 1 246 ? -47.267 12.598 12.742 1.00 15.50 244 LEU A C 1
ATOM 1986 O O . LEU A 1 246 ? -46.780 12.978 13.812 1.00 15.48 244 LEU A O 1
ATOM 1991 N N . ASN A 1 247 ? -46.631 11.782 11.900 1.00 11.70 245 ASN A N 1
ATOM 1992 C CA . ASN A 1 247 ? -45.272 11.319 12.154 1.00 11.57 245 ASN A CA 1
ATOM 1993 C C . ASN A 1 247 ? -44.325 12.440 11.711 1.00 14.82 245 ASN A C 1
ATOM 1994 O O . ASN A 1 247 ? -44.168 12.674 10.509 1.00 13.57 245 ASN A O 1
ATOM 1999 N N . ILE A 1 248 ? -43.707 13.143 12.680 1.00 12.30 246 ILE A N 1
ATOM 2000 C CA . ILE A 1 248 ? -42.800 14.264 12.390 1.00 12.10 246 ILE A CA 1
ATOM 2001 C C . ILE A 1 248 ? -41.608 13.862 11.512 1.00 13.92 246 ILE A C 1
ATOM 2002 O O . ILE A 1 248 ? -41.072 14.696 10.780 1.00 12.98 246 ILE A O 1
ATOM 2007 N N . TYR A 1 249 ? -41.208 12.588 11.576 1.00 10.33 247 TYR A N 1
ATOM 2008 C CA . TYR A 1 249 ? -40.055 12.099 10.833 1.00 10.15 247 TYR A CA 1
ATOM 2009 C C . TYR A 1 249 ? -40.369 11.680 9.407 1.00 12.22 247 TYR A C 1
ATOM 2010 O O . TYR A 1 249 ? -39.457 11.512 8.598 1.00 11.52 247 TYR A O 1
ATOM 2019 N N . ASN A 1 250 ? -41.657 11.524 9.088 1.00 9.35 248 ASN A N 1
ATOM 2020 C CA . ASN A 1 250 ? -42.096 11.110 7.762 1.00 8.82 248 ASN A CA 1
ATOM 2021 C C . ASN A 1 250 ? -43.588 11.378 7.669 1.00 12.92 248 ASN A C 1
ATOM 2022 O O . ASN A 1 250 ? -44.405 10.570 8.121 1.00 12.67 248 ASN A O 1
ATOM 2027 N N . LEU A 1 251 ? -43.941 12.525 7.078 1.00 10.21 249 LEU A N 1
ATOM 2028 C CA . LEU A 1 251 ? -45.326 12.974 6.960 1.00 9.39 249 LEU A CA 1
ATOM 2029 C C . LEU A 1 251 ? -46.299 11.919 6.414 1.00 13.06 249 LEU A C 1
ATOM 2030 O O . LEU A 1 251 ? -47.433 11.836 6.888 1.00 12.98 249 LEU A O 1
ATOM 2035 N N . TYR A 1 252 ? -45.846 11.104 5.453 1.00 10.80 250 TYR A N 1
ATOM 2036 C CA . TYR A 1 252 ? -46.698 10.106 4.798 1.00 10.30 250 TYR A CA 1
ATOM 2037 C C . TYR A 1 252 ? -46.683 8.715 5.409 1.00 15.21 250 TYR A C 1
ATOM 2038 O O . TYR A 1 252 ? -47.365 7.815 4.910 1.00 15.76 250 TYR A O 1
ATOM 2047 N N . ALA A 1 253 ? -45.964 8.557 6.524 1.00 12.20 251 ALA A N 1
ATOM 2048 C CA . ALA A 1 253 ? -45.878 7.282 7.218 1.00 12.07 251 ALA A CA 1
ATOM 2049 C C . ALA A 1 253 ? -46.889 7.237 8.352 1.00 16.18 251 ALA A C 1
ATOM 2050 O O . ALA A 1 253 ? -47.290 8.295 8.847 1.00 15.57 251 ALA A O 1
ATOM 2052 N N . PRO A 1 254 ? -47.309 6.036 8.807 1.00 14.08 252 PRO A N 1
ATOM 2053 C CA . PRO A 1 254 ? -48.235 5.997 9.942 1.00 14.46 252 PRO A CA 1
ATOM 2054 C C . PRO A 1 254 ? -47.520 6.339 11.252 1.00 17.44 252 PRO A C 1
ATOM 2055 O O . PRO A 1 254 ? -46.285 6.323 11.331 1.00 15.87 252 PRO A O 1
ATOM 2059 N N . CYS A 1 255 ? -48.311 6.670 12.268 1.00 15.18 253 CYS A N 1
ATOM 2060 C CA . CYS A 1 255 ? -47.835 6.981 13.604 1.00 15.89 253 CYS A CA 1
ATOM 2061 C C . CYS A 1 255 ? -47.895 5.683 14.404 1.00 19.37 253 CYS A C 1
ATOM 2062 O O . CYS A 1 255 ? -48.992 5.159 14.627 1.00 17.86 253 CYS A O 1
ATOM 2065 N N . ALA A 1 256 ? -46.721 5.133 14.788 1.00 16.73 254 ALA A N 1
ATOM 2066 C CA . ALA A 1 256 ? -46.658 3.885 15.561 1.00 17.26 254 ALA A CA 1
ATOM 2067 C C . ALA A 1 256 ? -47.371 4.076 16.898 1.00 22.39 254 ALA A C 1
ATOM 2068 O O . ALA A 1 256 ? -47.102 5.046 17.610 1.00 22.13 254 ALA A O 1
ATOM 2070 N N . GLY A 1 257 ? -48.328 3.196 17.172 1.00 20.48 255 GLY A N 1
ATOM 2071 C CA . GLY A 1 257 ? -49.158 3.255 18.370 1.00 21.05 255 GLY A CA 1
ATOM 2072 C C . GLY A 1 257 ? -50.502 3.923 18.140 1.00 26.05 255 GLY A C 1
ATOM 2073 O O . GLY A 1 257 ? -51.370 3.889 19.018 1.00 26.32 255 GLY A O 1
ATOM 2074 N N . GLY A 1 258 ? -50.667 4.531 16.963 1.00 22.20 256 GLY A N 1
ATOM 2075 C CA . GLY A 1 258 ? -51.886 5.234 16.582 1.00 21.92 256 GLY A CA 1
ATOM 2076 C C . GLY A 1 258 ? -51.903 6.672 17.057 1.00 26.04 256 GLY A C 1
ATOM 2077 O O . GLY A 1 258 ? -50.979 7.109 17.751 1.00 25.55 256 GLY A O 1
ATOM 2078 N N . VAL A 1 259 ? -52.952 7.425 16.677 1.00 22.99 257 VAL A N 1
ATOM 2079 C CA . VAL A 1 259 ? -53.114 8.830 17.065 1.00 23.48 257 VAL A CA 1
ATOM 2080 C C . VAL A 1 259 ? -53.339 8.886 18.589 1.00 30.16 257 VAL A C 1
ATOM 2081 O O . VAL A 1 259 ? -54.297 8.278 19.079 1.00 30.03 257 VAL A O 1
ATOM 2085 N N . PRO A 1 260 ? -52.442 9.563 19.351 1.00 28.56 258 PRO A N 1
ATOM 2086 C CA . PRO A 1 260 ? -52.590 9.586 20.815 1.00 28.75 258 PRO A CA 1
ATOM 2087 C C . PRO A 1 260 ? -53.820 10.315 21.318 1.00 32.75 258 PRO A C 1
ATOM 2088 O O . PRO A 1 260 ? -54.360 11.202 20.652 1.00 31.90 258 PRO A O 1
ATOM 2092 N N . SER A 1 261 ? -54.229 9.940 22.530 1.00 29.99 259 SER A N 1
ATOM 2093 C CA . SER A 1 261 ? -55.380 10.469 23.245 1.00 61.26 259 SER A CA 1
ATOM 2094 C C . SER A 1 261 ? -55.262 11.958 23.576 1.00 90.00 259 SER A C 1
ATOM 2095 O O . SER A 1 261 ? -54.180 12.443 23.887 1.00 54.44 259 SER A O 1
ATOM 2098 N N . ASP A 1 302 ? -39.146 6.673 23.979 1.00 34.80 300 ASP A N 1
ATOM 2099 C CA . ASP A 1 302 ? -39.395 6.710 22.540 1.00 33.99 300 ASP A CA 1
ATOM 2100 C C . ASP A 1 302 ? -40.117 7.997 22.127 1.00 36.19 300 ASP A C 1
ATOM 2101 O O . ASP A 1 302 ? -41.201 8.266 22.654 1.00 35.61 300 ASP A O 1
ATOM 2106 N N . PRO A 1 303 ? -39.569 8.788 21.167 1.00 31.30 301 PRO A N 1
ATOM 2107 C CA . PRO A 1 303 ? -40.273 10.014 20.734 1.00 30.42 301 PRO A CA 1
ATOM 2108 C C . PRO A 1 303 ? -41.630 9.721 20.067 1.00 30.90 301 PRO A C 1
ATOM 2109 O O . PRO A 1 303 ? -41.831 8.590 19.614 1.00 30.24 301 PRO A O 1
ATOM 2113 N N . PRO A 1 304 ? -42.585 10.691 20.012 1.00 24.97 302 PRO A N 1
ATOM 2114 C CA . PRO A 1 304 ? -43.896 10.402 19.395 1.00 23.65 302 PRO A CA 1
ATOM 2115 C C . PRO A 1 304 ? -43.840 9.772 18.005 1.00 24.20 302 PRO A C 1
ATOM 2116 O O . PRO A 1 304 ? -42.991 10.146 17.192 1.00 23.53 302 PRO A O 1
ATOM 2120 N N . CYS A 1 305 ? -44.732 8.788 17.760 1.00 18.98 303 CYS A N 1
ATOM 2121 C CA . CYS A 1 305 ? -44.905 8.049 16.496 1.00 17.86 303 CYS A CA 1
ATOM 2122 C C . CYS A 1 305 ? -43.803 7.066 16.128 1.00 21.01 303 CYS A C 1
ATOM 2123 O O . CYS A 1 305 ? -43.871 6.465 15.053 1.00 20.39 303 CYS A O 1
ATOM 2126 N N . THR A 1 306 ? -42.796 6.898 16.997 1.00 18.11 304 THR A N 1
ATOM 2127 C CA . THR A 1 306 ? -41.695 5.976 16.729 1.00 17.86 304 THR A CA 1
ATOM 2128 C C . THR A 1 306 ? -41.830 4.721 17.574 1.00 21.44 304 THR A C 1
ATOM 2129 O O . THR A 1 306 ? -42.551 4.704 18.577 1.00 20.27 304 THR A O 1
ATOM 2133 N N . ASN A 1 307 ? -41.124 3.671 17.162 1.00 18.30 305 ASN A N 1
ATOM 2134 C CA . ASN A 1 307 ? -41.124 2.395 17.846 1.00 17.98 305 ASN A CA 1
ATOM 2135 C C . ASN A 1 307 ? -39.739 1.783 17.699 1.00 20.99 305 ASN A C 1
ATOM 2136 O O . ASN A 1 307 ? -39.348 1.371 16.607 1.00 21.03 305 ASN A O 1
ATOM 2141 N N . THR A 1 308 ? -38.997 1.753 18.810 1.00 17.19 306 THR A N 1
ATOM 2142 C CA . THR A 1 308 ? -37.616 1.267 18.865 1.00 16.53 306 THR A CA 1
ATOM 2143 C C . THR A 1 308 ? -37.498 -0.128 19.502 1.00 19.10 306 THR A C 1
ATOM 2144 O O . THR A 1 308 ? -36.384 -0.562 19.803 1.00 18.32 306 THR A O 1
ATOM 2148 N N . THR A 1 309 ? -38.636 -0.829 19.687 1.00 15.43 307 THR A N 1
ATOM 2149 C CA . THR A 1 309 ? -38.693 -2.154 20.321 1.00 15.18 307 THR A CA 1
ATOM 2150 C C . THR A 1 309 ? -37.760 -3.203 19.717 1.00 17.66 307 THR A C 1
ATOM 2151 O O . THR A 1 309 ? -37.073 -3.876 20.480 1.00 16.85 307 THR A O 1
ATOM 2155 N N . ALA A 1 310 ? -37.714 -3.330 18.374 1.00 14.23 308 ALA A N 1
ATOM 2156 C CA . ALA A 1 310 ? -36.865 -4.330 17.707 1.00 13.86 308 ALA A CA 1
ATOM 2157 C C . ALA A 1 310 ? -35.377 -4.163 18.047 1.00 16.92 308 ALA A C 1
ATOM 2158 O O . ALA A 1 310 ? -34.769 -5.105 18.558 1.00 15.70 308 ALA A O 1
ATOM 2160 N N . ALA A 1 311 ? -34.815 -2.953 17.837 1.00 14.15 309 ALA A N 1
ATOM 2161 C CA . ALA A 1 311 ? -33.413 -2.664 18.151 1.00 13.77 309 ALA A CA 1
ATOM 2162 C C . ALA A 1 311 ? -33.134 -2.802 19.653 1.00 16.87 309 ALA A C 1
ATOM 2163 O O . ALA A 1 311 ? -32.085 -3.333 20.028 1.00 16.57 309 ALA A O 1
ATOM 2165 N N . SER A 1 312 ? -34.082 -2.350 20.506 1.00 13.44 310 SER A N 1
ATOM 2166 C CA . SER A 1 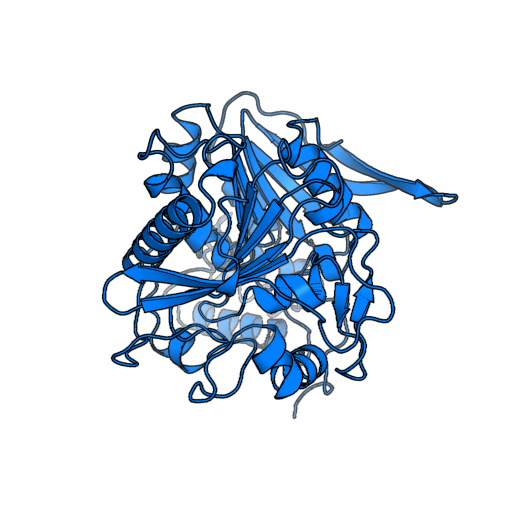312 ? -33.935 -2.425 21.960 1.00 13.30 310 SER A CA 1
ATOM 2167 C C . SER A 1 312 ? -33.945 -3.868 22.455 1.00 16.58 310 SER A C 1
ATOM 2168 O O . SER A 1 312 ? -33.117 -4.219 23.295 1.00 16.25 310 SER A O 1
ATOM 2171 N N . THR A 1 313 ? -34.868 -4.700 21.926 1.00 13.83 311 THR A N 1
ATOM 2172 C CA . THR A 1 313 ? -34.984 -6.121 22.273 1.00 13.62 311 THR A CA 1
ATOM 2173 C C . THR A 1 313 ? -33.697 -6.836 21.894 1.00 17.60 311 THR A C 1
ATOM 2174 O O . THR A 1 313 ? -33.179 -7.622 22.691 1.00 17.30 311 THR A O 1
ATOM 2178 N N . TYR A 1 314 ? -33.155 -6.524 20.699 1.00 13.79 312 TYR A N 1
ATOM 2179 C CA . TYR A 1 314 ? -31.922 -7.140 20.237 1.00 13.36 312 TYR A CA 1
ATOM 2180 C C . TYR A 1 314 ? -30.711 -6.759 21.091 1.00 17.91 312 TYR A C 1
ATOM 2181 O O . TYR A 1 314 ? -30.004 -7.647 21.570 1.00 18.20 312 TYR A O 1
ATOM 2190 N N . LEU A 1 315 ? -30.467 -5.451 21.271 1.00 13.92 313 LEU A N 1
ATOM 2191 C CA . LEU A 1 315 ? -29.301 -4.968 22.014 1.00 13.75 313 LEU A CA 1
ATOM 2192 C C . LEU A 1 315 ? -29.311 -5.246 23.509 1.00 18.76 313 LEU A C 1
ATOM 2193 O O . LEU A 1 315 ? -28.237 -5.328 24.113 1.00 18.45 313 LEU A O 1
ATOM 2198 N N . ASN A 1 316 ? -30.507 -5.427 24.095 1.00 16.70 314 ASN A N 1
ATOM 2199 C CA . ASN A 1 316 ? -30.650 -5.744 25.516 1.00 16.86 314 ASN A CA 1
ATOM 2200 C C . ASN A 1 316 ? -30.556 -7.235 25.855 1.00 22.02 314 ASN A C 1
ATOM 2201 O O . ASN A 1 316 ? -30.651 -7.597 27.034 1.00 22.12 314 ASN A O 1
ATOM 2206 N N A ASN A 1 317 ? -30.349 -8.087 24.834 0.53 18.97 315 ASN A N 1
ATOM 2207 N N B ASN A 1 317 ? -30.346 -8.089 24.834 0.47 18.94 315 ASN A N 1
ATOM 2208 C CA A ASN A 1 317 ? -30.176 -9.525 25.021 0.53 18.86 315 ASN A CA 1
ATOM 2209 C CA B ASN A 1 317 ? -30.173 -9.533 25.004 0.47 18.83 315 ASN A CA 1
ATOM 2210 C C A ASN A 1 317 ? -28.785 -9.732 25.648 0.53 22.85 315 ASN A C 1
ATOM 2211 C C B ASN A 1 317 ? -28.783 -9.753 25.632 0.47 22.86 315 ASN A C 1
ATOM 2212 O O A ASN A 1 317 ? -27.804 -9.206 25.112 0.53 22.17 315 ASN A O 1
ATOM 2213 O O B ASN A 1 317 ? -27.802 -9.226 25.097 0.47 22.22 315 ASN A O 1
ATOM 2222 N N . PRO A 1 318 ? -28.678 -10.445 26.796 1.00 19.93 316 PRO A N 1
ATOM 2223 C CA . PRO A 1 318 ? -27.354 -10.616 27.440 1.00 19.86 316 PRO A CA 1
ATOM 2224 C C . PRO A 1 318 ? -26.251 -11.246 26.592 1.00 23.44 316 PRO A C 1
ATOM 2225 O O . PRO A 1 318 ? -25.096 -10.854 26.746 1.00 22.65 316 PRO A O 1
ATOM 2229 N N . TYR A 1 319 ? -26.612 -12.153 25.665 1.00 20.68 317 TYR A N 1
ATOM 2230 C CA . TYR A 1 319 ? -25.662 -12.803 24.757 1.00 21.38 317 TYR A CA 1
ATOM 2231 C C . TYR A 1 319 ? -25.173 -11.838 23.677 1.00 23.05 317 TYR A C 1
ATOM 2232 O O . TYR A 1 319 ? -24.032 -11.959 23.236 1.00 23.20 317 TYR A O 1
ATOM 2241 N N . VAL A 1 320 ? -26.023 -10.871 23.269 1.00 17.52 318 VAL A N 1
ATOM 2242 C CA . VAL A 1 320 ? -25.650 -9.837 22.296 1.00 16.43 318 VAL A CA 1
ATOM 2243 C C . VAL A 1 320 ? -24.633 -8.890 22.968 1.00 19.53 318 VAL A C 1
ATOM 2244 O O . VAL A 1 320 ? -23.597 -8.586 22.374 1.00 18.92 318 VAL A O 1
ATOM 2248 N N . ARG A 1 321 ? -24.917 -8.471 24.223 1.00 16.71 319 ARG A N 1
ATOM 2249 C CA . ARG A 1 321 ? -24.039 -7.600 25.011 1.00 16.28 319 ARG A CA 1
ATOM 2250 C C . ARG A 1 321 ? -22.665 -8.246 25.208 1.00 20.12 319 ARG A C 1
ATOM 2251 O O . ARG A 1 321 ? -21.648 -7.566 25.060 1.00 18.94 319 ARG A O 1
ATOM 2259 N N . LYS A 1 322 ? -22.641 -9.568 25.482 1.00 17.81 320 LYS A N 1
ATOM 2260 C CA . LYS A 1 322 ? -21.403 -10.338 25.641 1.00 17.50 320 LYS A CA 1
ATOM 2261 C C . LYS A 1 322 ? -20.629 -10.374 24.324 1.00 20.59 320 LYS A C 1
ATOM 2262 O O . LYS A 1 322 ? -19.424 -10.134 24.324 1.00 19.90 320 LYS A O 1
ATOM 2268 N N . ALA A 1 323 ? -21.334 -10.629 23.201 1.00 17.84 321 ALA A N 1
ATOM 2269 C CA . ALA A 1 323 ? -20.753 -10.671 21.855 1.00 17.24 321 ALA A CA 1
ATOM 2270 C C . ALA A 1 323 ? -20.164 -9.317 21.458 1.00 20.01 321 ALA A C 1
ATOM 2271 O O . ALA A 1 323 ? -19.164 -9.274 20.742 1.00 19.31 321 ALA A O 1
ATOM 2273 N N . LEU A 1 324 ? -20.772 -8.217 21.947 1.00 15.98 322 LEU A N 1
ATOM 2274 C CA . LEU A 1 324 ? -20.330 -6.851 21.677 1.00 15.21 322 LEU A CA 1
ATOM 2275 C C . LEU A 1 324 ? -19.323 -6.317 22.706 1.00 19.32 322 LEU A C 1
ATOM 2276 O O . LEU A 1 324 ? -18.972 -5.134 22.670 1.00 18.06 322 LEU A O 1
ATOM 2281 N N . ASN A 1 325 ? -18.856 -7.192 23.624 1.00 17.64 323 ASN A N 1
ATOM 2282 C CA . ASN A 1 325 ? -17.866 -6.865 24.659 1.00 17.53 323 ASN A CA 1
ATOM 2283 C C . ASN A 1 325 ? -18.329 -5.723 25.580 1.00 20.61 323 ASN A C 1
ATOM 2284 O O . ASN A 1 325 ? -17.541 -4.857 25.963 1.00 20.77 323 ASN A O 1
ATOM 2289 N N . ILE A 1 326 ? -19.617 -5.731 25.933 1.00 16.85 324 ILE A N 1
ATOM 2290 C CA . ILE A 1 326 ? -20.181 -4.711 26.807 1.00 16.32 324 ILE A CA 1
ATOM 2291 C C . ILE A 1 326 ? -20.024 -5.129 28.271 1.00 21.07 324 ILE A C 1
ATOM 2292 O O . ILE A 1 326 ? -20.490 -6.213 28.624 1.00 20.84 324 ILE A O 1
ATOM 2297 N N . PRO A 1 327 ? -19.427 -4.275 29.139 1.00 18.99 325 PRO A N 1
ATOM 2298 C CA . PRO A 1 327 ? -19.332 -4.624 30.571 1.00 19.14 325 PRO A CA 1
ATOM 2299 C C . PRO A 1 327 ? -20.716 -4.863 31.180 1.00 24.12 325 PRO A C 1
ATOM 2300 O O . PRO A 1 327 ? -21.647 -4.087 30.933 1.00 22.98 325 PRO A O 1
ATOM 2304 N N . GLU A 1 328 ? -20.860 -5.978 31.923 1.00 22.21 326 GLU A N 1
ATOM 2305 C CA . GLU A 1 328 ? -22.115 -6.416 32.549 1.00 22.80 326 GLU A CA 1
ATOM 2306 C C . GLU A 1 328 ? -22.803 -5.398 33.464 1.00 25.56 326 GLU A C 1
ATOM 2307 O O . GLU A 1 328 ? -24.030 -5.409 33.552 1.00 24.72 326 GLU A O 1
ATOM 2313 N N . GLN A 1 329 ? -22.026 -4.532 34.142 1.00 22.64 327 GLN A N 1
ATOM 2314 C CA . GLN A 1 329 ? -22.561 -3.536 35.082 1.00 22.60 327 GLN A CA 1
ATOM 2315 C C . GLN A 1 329 ? -23.306 -2.352 34.444 1.00 25.36 327 GLN A C 1
ATOM 2316 O O . GLN A 1 329 ? -24.026 -1.639 35.148 1.00 24.90 327 GLN A O 1
ATOM 2322 N N . LEU A 1 330 ? -23.132 -2.142 33.126 1.00 20.98 328 LEU A N 1
ATOM 2323 C CA . LEU A 1 330 ? -23.763 -1.028 32.417 1.00 19.87 328 LEU A CA 1
ATOM 2324 C C . LEU A 1 330 ? -25.290 -1.117 32.338 1.00 22.69 328 LEU A C 1
ATOM 2325 O O . LEU A 1 330 ? -25.823 -2.221 32.194 1.00 22.26 328 LEU A O 1
ATOM 2330 N N . PRO A 1 331 ? -26.012 0.030 32.447 1.00 18.71 329 PRO A N 1
ATOM 2331 C CA . PRO A 1 331 ? -27.485 -0.022 32.398 1.00 18.35 329 PRO A CA 1
ATOM 2332 C C . PRO A 1 331 ? -28.036 -0.431 31.028 1.00 21.49 329 PRO A C 1
ATOM 2333 O O . PRO A 1 331 ? -27.276 -0.540 30.064 1.00 20.73 329 PRO A O 1
ATOM 2337 N N . GLN A 1 332 ? -29.354 -0.664 30.943 1.00 18.33 330 GLN A N 1
ATOM 2338 C CA . GLN A 1 332 ? -30.010 -1.068 29.701 1.00 18.34 330 GLN A CA 1
ATOM 2339 C C . GLN A 1 332 ? -29.752 -0.101 28.540 1.00 20.92 330 GLN A C 1
ATOM 2340 O O . GLN A 1 332 ? -29.540 1.102 28.750 1.00 19.98 330 GLN A O 1
ATOM 2346 N N . TRP A 1 333 ? -29.755 -0.644 27.323 1.00 17.19 331 TRP A N 1
ATOM 2347 C CA . TRP A 1 333 ? -29.580 0.133 26.108 1.00 16.29 331 TRP A CA 1
ATOM 2348 C C . TRP A 1 333 ? -30.917 0.766 25.740 1.00 19.74 331 TRP A C 1
ATOM 2349 O O . TRP A 1 333 ? -31.951 0.092 25.737 1.00 18.73 331 TRP A O 1
ATOM 2360 N N . ASP A 1 334 ? -30.882 2.056 25.412 1.00 16.38 332 ASP A N 1
ATOM 2361 C CA . ASP A 1 334 ? -32.028 2.816 24.926 1.00 16.50 332 ASP A CA 1
ATOM 2362 C C . ASP A 1 334 ? -31.566 3.520 23.662 1.00 20.09 332 ASP A C 1
ATOM 2363 O O . ASP A 1 334 ? -30.394 3.923 23.593 1.00 19.08 332 ASP A O 1
ATOM 2368 N N A MET A 1 335 ? -32.461 3.677 22.662 0.41 17.06 333 MET A N 1
ATOM 2369 N N B MET A 1 335 ? -32.474 3.675 22.680 0.59 16.66 333 MET A N 1
ATOM 2370 C CA A MET A 1 335 ? -32.109 4.376 21.420 0.41 17.23 333 MET A CA 1
ATOM 2371 C CA B MET A 1 335 ? -32.213 4.355 21.407 0.59 16.70 333 MET A CA 1
ATOM 2372 C C A MET A 1 335 ? -31.716 5.819 21.729 0.41 20.95 333 MET A C 1
ATOM 2373 C C B MET A 1 335 ? -31.806 5.815 21.657 0.59 20.72 333 MET A C 1
ATOM 2374 O O A MET A 1 335 ? -30.705 6.291 21.216 0.41 20.28 333 MET A O 1
ATOM 2375 O O B MET A 1 335 ? -30.880 6.303 21.013 0.59 20.07 333 MET A O 1
ATOM 2384 N N . CYS A 1 336 ? -32.479 6.488 22.610 1.00 17.69 334 CYS A N 1
ATOM 2385 C CA . CYS A 1 336 ? -32.199 7.864 23.018 1.00 18.14 334 CYS A CA 1
ATOM 2386 C C . CYS A 1 336 ? -32.152 7.929 24.531 1.00 21.89 334 CYS A C 1
ATOM 2387 O O . CYS A 1 336 ? -33.031 7.374 25.196 1.00 21.82 334 CYS A O 1
ATOM 2390 N N . ASN A 1 337 ? -31.117 8.584 25.075 1.00 18.45 335 ASN A N 1
ATOM 2391 C CA . ASN A 1 337 ? -30.978 8.778 26.511 1.00 18.60 335 ASN A CA 1
ATOM 2392 C C . ASN A 1 337 ? -31.662 10.096 26.850 1.00 23.57 335 ASN A C 1
ATOM 2393 O O . ASN A 1 337 ? -31.138 11.169 26.533 1.00 21.70 335 ASN A O 1
ATOM 2398 N N . PHE A 1 338 ? -32.850 10.000 27.476 1.00 23.05 336 PHE A N 1
ATOM 2399 C CA . PHE A 1 338 ? -33.684 11.126 27.898 1.00 24.17 336 PHE A CA 1
ATOM 2400 C C . PHE A 1 338 ? -32.915 12.119 28.778 1.00 26.39 336 PHE A C 1
ATOM 2401 O O . PHE A 1 338 ? -33.076 13.329 28.610 1.00 25.28 336 PHE A O 1
ATOM 2409 N N . LEU A 1 339 ? -32.082 11.604 29.698 1.00 23.04 337 LEU A N 1
ATOM 2410 C CA . LEU A 1 339 ? -31.295 12.424 30.623 1.00 22.49 337 LEU A CA 1
ATOM 2411 C C . LEU A 1 339 ? -30.158 13.180 29.956 1.00 24.38 337 LEU A C 1
ATOM 2412 O O . LEU A 1 339 ? -29.891 14.317 30.345 1.00 23.76 337 LEU A O 1
ATOM 2417 N N . VAL A 1 340 ? -29.507 12.574 28.936 1.00 19.79 338 VAL A N 1
ATOM 2418 C CA . VAL A 1 340 ? -28.447 13.241 28.169 1.00 18.65 338 VAL A CA 1
ATOM 2419 C C . VAL A 1 340 ? -29.083 14.432 27.438 1.00 21.70 338 VAL A C 1
ATOM 2420 O O . VAL A 1 340 ? -28.541 15.534 27.488 1.00 21.13 338 VAL A O 1
ATOM 2424 N N . ASN A 1 341 ? -30.267 14.217 26.824 1.00 18.42 339 ASN A N 1
ATOM 2425 C CA . ASN A 1 341 ? -31.019 15.251 26.114 1.00 17.95 339 ASN A CA 1
ATOM 2426 C C . ASN A 1 341 ? -31.451 16.389 27.059 1.00 22.48 339 ASN A C 1
ATOM 2427 O O . ASN A 1 341 ? -31.238 17.556 26.740 1.00 22.23 339 ASN A O 1
ATOM 2432 N N . LEU A 1 342 ? -32.039 16.038 28.217 1.00 20.54 340 LEU A N 1
ATOM 2433 C CA . LEU A 1 342 ? -32.520 16.985 29.227 1.00 20.92 340 LEU A CA 1
ATOM 2434 C C . LEU A 1 342 ? -31.413 17.910 29.761 1.00 24.02 340 LEU A C 1
ATOM 2435 O O . LEU A 1 342 ? -31.652 19.110 29.929 1.00 23.61 340 LEU A O 1
ATOM 2440 N N . GLN A 1 343 ? -30.215 17.351 30.016 1.00 20.17 341 GLN A N 1
ATOM 2441 C CA . GLN A 1 343 ? -29.066 18.080 30.565 1.00 19.60 341 GLN A CA 1
ATOM 2442 C C . GLN A 1 343 ? -28.174 18.727 29.497 1.00 22.35 341 GLN A C 1
ATOM 2443 O O . GLN A 1 343 ? -27.229 19.433 29.853 1.00 21.91 341 GLN A O 1
ATOM 2449 N N . TYR A 1 344 ? -28.445 18.464 28.206 1.00 18.12 342 TYR A N 1
ATOM 2450 C CA . TYR A 1 344 ? -27.631 18.980 27.107 1.00 17.13 342 TYR A CA 1
ATOM 2451 C C . TYR A 1 344 ? -27.769 20.485 26.934 1.00 21.06 342 TYR A C 1
ATOM 2452 O O . TYR A 1 344 ? -28.885 21.000 26.833 1.00 20.81 342 TYR A O 1
ATOM 2461 N N . ARG A 1 345 ? -26.628 21.184 26.889 1.00 18.22 343 ARG A N 1
ATOM 2462 C CA . ARG A 1 345 ? -26.596 22.625 26.676 1.00 18.20 343 ARG A CA 1
ATOM 2463 C C . ARG A 1 345 ? -26.211 22.902 25.219 1.00 21.40 343 ARG A C 1
ATOM 2464 O O . ARG A 1 345 ? -25.058 22.712 24.833 1.00 20.24 343 ARG A O 1
ATOM 2472 N N . ARG A 1 346 ? -27.194 23.314 24.409 1.00 18.65 344 ARG A N 1
ATOM 2473 C CA . ARG A 1 346 ? -26.994 23.669 23.000 1.00 18.56 344 ARG A CA 1
ATOM 2474 C C . ARG A 1 346 ? -26.289 25.019 22.985 1.00 22.40 344 ARG A C 1
ATOM 2475 O O . ARG A 1 346 ? -26.730 25.942 23.674 1.00 22.50 344 ARG A O 1
ATOM 2483 N N . LEU A 1 347 ? -25.175 25.123 22.246 1.00 19.05 345 LEU A N 1
ATOM 2484 C CA . LEU A 1 347 ? -24.373 26.348 22.205 1.00 18.72 345 LEU A CA 1
ATOM 2485 C C . LEU A 1 347 ? -24.420 27.083 20.882 1.00 22.79 345 LEU A C 1
ATOM 2486 O O . LEU A 1 347 ? -24.482 28.316 20.873 1.00 24.14 345 LEU A O 1
ATOM 2491 N N . TYR A 1 348 ? -24.356 26.343 19.770 1.00 17.43 346 TYR A N 1
ATOM 2492 C CA . TYR A 1 348 ? -24.347 26.948 18.442 1.00 16.61 346 TYR A CA 1
ATOM 2493 C C . TYR A 1 348 ? -25.743 27.082 17.870 1.00 20.30 346 TYR A C 1
ATOM 2494 O O . TYR A 1 348 ? -26.528 26.135 17.930 1.00 20.88 346 TYR A O 1
ATOM 2503 N N . ARG A 1 349 ? -26.042 28.252 17.297 1.00 16.37 347 ARG A N 1
ATOM 2504 C CA . ARG A 1 349 ? -27.338 28.542 16.675 1.00 16.10 347 ARG A CA 1
ATOM 2505 C C . ARG A 1 349 ? -27.294 28.315 15.162 1.00 17.41 347 ARG A C 1
ATOM 2506 O O . ARG A 1 349 ? -28.343 28.135 14.538 1.00 15.98 347 ARG A O 1
ATOM 2514 N N . SER A 1 350 ? -26.082 28.340 14.577 1.00 13.41 348 SER A N 1
ATOM 2515 C CA . SER A 1 350 ? -25.850 28.138 13.150 1.00 12.65 348 SER A CA 1
ATOM 2516 C C . SER A 1 350 ? -24.470 27.556 12.878 1.00 16.59 348 SER A C 1
ATOM 2517 O O . SER A 1 350 ? -23.500 27.892 13.570 1.00 16.68 348 SER A O 1
ATOM 2520 N N . MET A 1 351 ? -24.382 26.724 11.831 1.00 12.09 349 MET A N 1
ATOM 2521 C CA . MET A 1 351 ? -23.133 26.109 11.397 1.00 11.19 349 MET A CA 1
ATOM 2522 C C . MET A 1 351 ? -22.486 26.896 10.248 1.00 15.63 349 MET A C 1
ATOM 2523 O O . MET A 1 351 ? -21.537 26.407 9.631 1.00 15.83 349 MET A O 1
ATOM 2528 N N . ASN A 1 352 ? -22.998 28.112 9.963 1.00 12.99 350 ASN A N 1
ATOM 2529 C CA . ASN A 1 352 ? -22.490 28.965 8.886 1.00 13.44 350 ASN A CA 1
ATOM 2530 C C . ASN A 1 352 ? -20.970 29.155 8.973 1.00 17.46 350 ASN A C 1
ATOM 2531 O O . ASN A 1 352 ? -20.272 28.892 7.994 1.00 17.25 350 ASN A O 1
ATOM 2536 N N . SER A 1 353 ? -20.463 29.572 10.145 1.00 14.97 351 SER A N 1
ATOM 2537 C CA . SER A 1 353 ? -19.030 29.817 10.349 1.00 15.22 351 SER A CA 1
ATOM 2538 C C . SER A 1 353 ? -18.177 28.554 10.172 1.00 18.08 351 SER A C 1
ATOM 2539 O O . SER A 1 353 ? -17.140 28.612 9.505 1.00 17.46 351 SER A O 1
ATOM 2542 N N . GLN A 1 354 ? -18.652 27.406 10.710 1.00 13.99 352 GLN A N 1
ATOM 2543 C CA . GLN A 1 354 ? -17.982 26.104 10.613 1.00 13.21 352 GLN A CA 1
ATOM 2544 C C . GLN A 1 354 ? -17.843 25.663 9.163 1.00 15.90 352 GLN A C 1
ATOM 2545 O O . GLN A 1 354 ? -16.748 25.292 8.751 1.00 15.29 352 GLN A O 1
ATOM 2551 N N . TYR A 1 355 ? -18.947 25.718 8.382 1.00 12.54 353 TYR A N 1
ATOM 2552 C CA . TYR A 1 355 ? -18.908 25.329 6.974 1.00 12.35 353 TYR A CA 1
ATOM 2553 C C . TYR A 1 355 ? -18.009 26.245 6.152 1.00 16.77 353 TYR A C 1
ATOM 2554 O O . TYR A 1 355 ? -17.263 25.750 5.310 1.00 16.63 353 TYR A O 1
ATOM 2563 N N . LEU A 1 356 ? -18.022 27.564 6.433 1.00 14.70 354 LEU A N 1
ATOM 2564 C CA . LEU A 1 356 ? -17.151 28.503 5.713 1.00 14.83 354 LEU A CA 1
ATOM 2565 C C . LEU A 1 356 ? -15.677 28.233 6.011 1.00 18.21 354 LEU A C 1
ATOM 2566 O O . LEU A 1 356 ? -14.857 28.293 5.095 1.00 17.84 354 LEU A O 1
ATOM 2571 N N . LYS A 1 357 ? -15.365 27.839 7.264 1.00 14.82 355 LYS A N 1
ATOM 2572 C CA . LYS A 1 357 ? -14.016 27.470 7.700 1.00 15.07 355 LYS A CA 1
ATOM 2573 C C . LYS A 1 357 ? -13.561 26.198 6.969 1.00 18.55 355 LYS A C 1
ATOM 2574 O O . LYS A 1 357 ? -12.442 26.153 6.455 1.00 18.51 355 LYS A O 1
ATOM 2580 N N . LEU A 1 358 ? -14.447 25.184 6.882 1.00 14.42 356 LEU A N 1
ATOM 2581 C CA . LEU A 1 358 ? -14.163 23.919 6.202 1.00 13.63 356 LEU A CA 1
ATOM 2582 C C . LEU A 1 358 ? -13.999 24.083 4.690 1.00 17.86 356 LEU A C 1
ATOM 2583 O O . LEU A 1 358 ? -13.190 23.376 4.084 1.00 18.00 356 LEU A O 1
ATOM 2588 N N . LEU A 1 359 ? -14.772 25.000 4.078 1.00 14.37 357 LEU A N 1
ATOM 2589 C CA . LEU A 1 359 ? -14.688 25.251 2.640 1.00 14.02 357 LEU A CA 1
ATOM 2590 C C . LEU A 1 359 ? -13.481 26.123 2.261 1.00 19.55 357 LEU A C 1
ATOM 2591 O O . LEU A 1 359 ? -13.028 26.049 1.119 1.00 18.49 357 LEU A O 1
ATOM 2596 N N . SER A 1 360 ? -12.957 26.929 3.214 1.00 18.73 358 SER A N 1
ATOM 2597 C CA . SER A 1 360 ? -11.825 27.848 2.983 1.00 19.17 358 SER A CA 1
ATOM 2598 C C . SER A 1 360 ? -10.574 27.179 2.409 1.00 24.43 358 SER A C 1
ATOM 2599 O O . SER A 1 360 ? -9.937 27.743 1.522 1.00 24.66 358 SER A O 1
ATOM 2602 N N . SER A 1 361 ? -10.248 25.971 2.895 1.00 21.93 359 SER A N 1
ATOM 2603 C CA . SER A 1 361 ? -9.083 25.204 2.459 1.00 22.20 359 SER A CA 1
ATOM 2604 C C . SER A 1 361 ? -9.257 24.579 1.072 1.00 24.88 359 SER A C 1
ATOM 2605 O O . SER A 1 361 ? -8.252 24.279 0.420 1.00 25.05 359 SER A O 1
ATOM 2608 N N . GLN A 1 362 ? -10.528 24.349 0.637 1.00 19.96 360 GLN A N 1
ATOM 2609 C CA . GLN A 1 362 ? -10.901 23.713 -0.641 1.00 19.48 360 GLN A CA 1
ATOM 2610 C C . GLN A 1 362 ? -10.355 22.268 -0.727 1.00 23.06 360 GLN A C 1
ATOM 2611 O O . GLN A 1 362 ? -10.184 21.719 -1.818 1.00 22.89 360 GLN A O 1
ATOM 2617 N N . LYS A 1 363 ? -10.098 21.660 0.444 1.00 20.13 361 LYS A N 1
ATOM 2618 C CA . LYS A 1 363 ? -9.552 20.308 0.576 1.00 19.73 361 LYS A CA 1
ATOM 2619 C C . LYS A 1 363 ? -10.628 19.256 0.820 1.00 22.42 361 LYS A C 1
ATOM 2620 O O . LYS A 1 363 ? -10.350 18.066 0.658 1.00 21.98 361 LYS A O 1
ATOM 2626 N N . TYR A 1 364 ? -11.844 19.674 1.226 1.00 17.86 362 TYR A N 1
ATOM 2627 C CA . TYR A 1 364 ? -12.905 18.725 1.565 1.00 16.92 362 TYR A CA 1
ATOM 2628 C C . TYR A 1 364 ? -14.153 18.853 0.722 1.00 19.57 362 TYR A C 1
ATOM 2629 O O . TYR A 1 364 ? -14.544 19.964 0.357 1.00 18.61 362 TYR A O 1
ATOM 2638 N N . GLN A 1 365 ? -14.789 17.702 0.435 1.00 15.57 363 GLN A N 1
ATOM 2639 C CA . GLN A 1 365 ? -16.053 17.639 -0.298 1.00 15.12 363 GLN A CA 1
ATOM 2640 C C . GLN A 1 365 ? -17.159 17.521 0.737 1.00 17.10 363 GLN A C 1
ATOM 2641 O O . GLN A 1 365 ? -17.093 16.660 1.614 1.00 16.72 363 GLN A O 1
ATOM 2647 N N . ILE A 1 366 ? -18.134 18.433 0.681 1.00 12.65 364 ILE A N 1
ATOM 2648 C CA . ILE A 1 366 ? -19.225 18.495 1.649 1.00 11.69 364 ILE A CA 1
ATOM 2649 C C . ILE A 1 366 ? -20.567 18.164 0.998 1.00 13.85 364 ILE A C 1
ATOM 2650 O O . ILE A 1 366 ? -20.834 18.578 -0.131 1.00 12.69 364 ILE A O 1
ATOM 2655 N N . LEU A 1 367 ? -21.401 17.403 1.720 1.00 10.95 365 LEU A N 1
ATOM 2656 C CA . LEU A 1 367 ? -22.726 17.015 1.260 1.00 10.67 365 LEU A CA 1
ATOM 2657 C C . LEU A 1 367 ? -23.754 17.182 2.365 1.00 13.68 365 LEU A C 1
ATOM 2658 O O . LEU A 1 367 ? -23.555 16.690 3.473 1.00 13.82 365 LEU A O 1
ATOM 2663 N N . LEU A 1 368 ? -24.855 17.872 2.055 1.00 10.56 366 LEU A N 1
ATOM 2664 C CA . LEU A 1 368 ? -26.003 17.973 2.954 1.00 9.73 366 LEU A CA 1
ATOM 2665 C C . LEU A 1 368 ? -27.130 17.332 2.177 1.00 12.53 366 LEU A C 1
ATOM 2666 O O . LEU A 1 368 ? -27.420 17.765 1.062 1.00 11.93 366 LEU A O 1
ATOM 2671 N N . TYR A 1 369 ? -27.670 16.225 2.690 1.00 9.39 367 TYR A N 1
ATOM 2672 C CA . TYR A 1 369 ? -28.745 15.516 2.009 1.00 9.01 367 TYR A CA 1
ATOM 2673 C C . TYR A 1 369 ? -29.978 15.435 2.895 1.00 10.96 367 TYR A C 1
ATOM 2674 O O . TYR A 1 369 ? -29.839 15.226 4.097 1.00 10.18 367 TYR A O 1
ATOM 2683 N N . ASN A 1 370 ? -31.181 15.641 2.323 1.00 8.62 368 ASN A N 1
ATOM 2684 C CA . ASN A 1 370 ? -32.397 15.608 3.128 1.00 8.11 368 ASN A CA 1
ATOM 2685 C C . ASN A 1 370 ? -33.531 14.864 2.479 1.00 11.39 368 ASN A C 1
ATOM 2686 O O . ASN A 1 370 ? -33.885 15.159 1.340 1.00 10.17 368 ASN A O 1
ATOM 2691 N N . GLY A 1 371 ? -34.154 13.972 3.243 1.00 8.62 369 GLY A N 1
ATOM 2692 C CA . GLY A 1 371 ? -35.375 13.314 2.807 1.00 8.54 369 GLY A CA 1
ATOM 2693 C C . GLY A 1 371 ? -36.417 14.411 2.789 1.00 12.19 369 GLY A C 1
ATOM 2694 O O . GLY A 1 371 ? -36.517 15.173 3.754 1.00 11.35 369 GLY A O 1
ATOM 2695 N N . ASP A 1 372 ? -37.137 14.557 1.670 1.00 9.36 370 ASP A N 1
ATOM 2696 C CA . ASP A 1 372 ? -38.061 15.681 1.507 1.00 9.18 370 ASP A CA 1
ATOM 2697 C C . ASP A 1 372 ? -39.438 15.568 2.158 1.00 12.98 370 ASP A C 1
ATOM 2698 O O . ASP A 1 372 ? -40.262 16.478 1.997 1.00 12.72 370 ASP A O 1
ATOM 2703 N N . VAL A 1 373 ? -39.693 14.474 2.908 1.00 8.93 371 VAL A N 1
ATOM 2704 C CA . VAL A 1 373 ? -40.976 14.332 3.605 1.00 8.27 371 VAL A CA 1
ATOM 2705 C C . VAL A 1 373 ? -40.799 14.355 5.127 1.00 11.50 371 VAL A C 1
ATOM 2706 O O . VAL A 1 373 ? -41.748 14.127 5.884 1.00 11.22 371 VAL A O 1
ATOM 2710 N N . ASP A 1 374 ? -39.567 14.683 5.563 1.00 8.32 372 ASP A N 1
ATOM 2711 C CA . ASP A 1 374 ? -39.232 14.846 6.970 1.00 7.52 372 ASP A CA 1
ATOM 2712 C C . ASP A 1 374 ? -39.694 16.232 7.415 1.00 12.40 372 ASP A C 1
ATOM 2713 O O . ASP A 1 374 ? -39.505 17.206 6.679 1.00 11.51 372 ASP A O 1
ATOM 2718 N N . MET A 1 375 ? -40.246 16.323 8.637 1.00 9.52 373 MET A N 1
ATOM 2719 C CA . MET A 1 375 ? -40.662 17.604 9.224 1.00 9.26 373 MET A CA 1
ATOM 2720 C C . MET A 1 375 ? -39.777 17.996 10.420 1.00 13.73 373 MET A C 1
ATOM 2721 O O . MET A 1 375 ? -39.891 19.121 10.908 1.00 13.75 373 MET A O 1
ATOM 2726 N N . ALA A 1 376 ? -38.897 17.082 10.894 1.00 11.41 374 ALA A N 1
ATOM 2727 C CA . ALA A 1 376 ? -37.998 17.388 12.016 1.00 11.85 374 ALA A CA 1
ATOM 2728 C C . ALA A 1 376 ? -36.884 18.353 11.571 1.00 15.52 374 ALA A C 1
ATOM 2729 O O . ALA A 1 376 ? -36.681 19.388 12.208 1.00 14.96 374 ALA A O 1
ATOM 2731 N N . CYS A 1 377 ? -36.192 18.032 10.462 1.00 12.91 375 CYS A N 1
ATOM 2732 C CA . CYS A 1 377 ? -35.160 18.881 9.869 1.00 13.60 375 CYS A CA 1
ATOM 2733 C C . CYS A 1 377 ? -35.441 18.873 8.378 1.00 14.73 375 CYS A C 1
ATOM 2734 O O . CYS A 1 377 ? -34.805 18.145 7.614 1.00 13.70 375 CYS A O 1
ATOM 2737 N N . ASN A 1 378 ? -36.469 19.643 7.977 1.00 11.23 376 ASN A N 1
ATOM 2738 C CA . ASN A 1 378 ? -36.959 19.665 6.602 1.00 11.04 376 ASN A CA 1
ATOM 2739 C C . ASN A 1 378 ? -35.917 20.063 5.566 1.00 13.92 376 ASN A C 1
ATOM 2740 O O . ASN A 1 378 ? -34.991 20.817 5.873 1.00 13.45 376 ASN A O 1
ATOM 2745 N N . PHE A 1 379 ? -36.087 19.561 4.335 1.00 10.39 377 PHE A N 1
ATOM 2746 C CA . PHE A 1 379 ? -35.166 19.803 3.228 1.00 9.56 377 PHE A CA 1
ATOM 2747 C C . PHE A 1 379 ? -34.949 21.285 2.903 1.00 12.21 377 PHE A C 1
ATOM 2748 O O . PHE A 1 379 ? -33.832 21.663 2.557 1.00 11.21 377 PHE A O 1
ATOM 2756 N N . MET A 1 380 ? -36.023 22.104 2.960 1.00 10.19 378 MET A N 1
ATOM 2757 C CA . MET A 1 380 ? -35.940 23.516 2.581 1.00 10.02 378 MET A CA 1
ATOM 2758 C C . MET A 1 380 ? -35.000 24.331 3.459 1.00 13.41 378 MET A C 1
ATOM 2759 O O . MET A 1 380 ? -34.226 25.132 2.933 1.00 12.59 378 MET A O 1
ATOM 2764 N N . GLY A 1 381 ? -35.042 24.098 4.768 1.00 10.90 379 GLY A N 1
ATOM 2765 C CA . GLY A 1 381 ? -34.152 24.782 5.703 1.00 10.94 379 GLY A CA 1
ATOM 2766 C C . GLY A 1 381 ? -32.693 24.557 5.358 1.00 14.43 379 GLY A C 1
ATOM 2767 O O . GLY A 1 381 ? -31.899 25.503 5.370 1.00 13.75 379 GLY A O 1
ATOM 2768 N N . ASP A 1 382 ? -32.341 23.310 4.993 1.00 10.94 380 ASP A N 1
ATOM 2769 C CA . ASP A 1 382 ? -30.978 22.969 4.599 1.00 10.66 380 ASP A CA 1
ATOM 2770 C C . ASP A 1 382 ? -30.617 23.455 3.199 1.00 14.11 380 ASP A C 1
ATOM 2771 O O . ASP A 1 382 ? -29.463 23.815 2.986 1.00 13.74 380 ASP A O 1
ATOM 2776 N N . GLU A 1 383 ? -31.592 23.513 2.258 1.00 11.52 381 GLU A N 1
ATOM 2777 C CA . GLU A 1 383 ? -31.315 24.048 0.920 1.00 11.04 381 GLU A CA 1
ATOM 2778 C C . GLU A 1 383 ? -31.032 25.540 1.032 1.00 14.82 381 GLU A C 1
ATOM 2779 O O . GLU A 1 383 ? -30.065 26.022 0.432 1.00 15.10 381 GLU A O 1
ATOM 2785 N N . TRP A 1 384 ? -31.859 26.257 1.827 1.00 12.33 382 TRP A N 1
ATOM 2786 C CA . TRP A 1 384 ? -31.685 27.684 2.101 1.00 12.27 382 TRP A CA 1
ATOM 2787 C C . TRP A 1 384 ? -30.303 27.901 2.719 1.00 14.49 382 TRP A C 1
ATOM 2788 O O . TRP A 1 384 ? -29.571 28.788 2.275 1.00 13.77 382 TRP A O 1
ATOM 2799 N N . PHE A 1 385 ? -29.933 27.047 3.702 1.00 10.88 383 PHE A N 1
ATOM 2800 C CA . PHE A 1 385 ? -28.646 27.101 4.391 1.00 10.15 383 PHE A CA 1
ATOM 2801 C C . PHE A 1 385 ? -27.457 26.970 3.435 1.00 14.01 383 PHE A C 1
ATOM 2802 O O . PHE A 1 385 ? -26.553 27.808 3.493 1.00 14.33 383 PHE A O 1
ATOM 2810 N N . VAL A 1 386 ? -27.448 25.934 2.568 1.00 10.53 384 VAL A N 1
ATOM 2811 C CA . VAL A 1 386 ? -26.362 25.711 1.603 1.00 10.42 384 VAL A CA 1
ATOM 2812 C C . VAL A 1 386 ? -26.265 26.902 0.633 1.00 14.46 384 VAL A C 1
ATOM 2813 O O . VAL A 1 386 ? -25.167 27.422 0.410 1.00 13.91 384 VAL A O 1
ATOM 281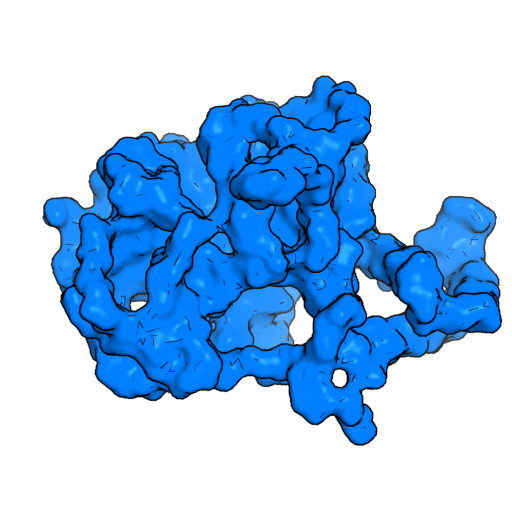7 N N . ASP A 1 387 ? -27.415 27.371 0.116 1.00 11.68 385 ASP A N 1
ATOM 2818 C CA . ASP A 1 387 ? -27.439 28.530 -0.783 1.00 11.20 385 ASP A CA 1
ATOM 2819 C C . ASP A 1 387 ? -26.878 29.792 -0.108 1.00 15.58 385 ASP A C 1
ATOM 2820 O O . ASP A 1 387 ? -26.152 30.549 -0.764 1.00 14.98 385 ASP A O 1
ATOM 2825 N N A SER A 1 388 ? -27.194 30.002 1.191 0.36 12.59 386 SER A N 1
ATOM 2826 N N B SER A 1 388 ? -27.186 29.988 1.195 0.64 12.74 386 SER A N 1
ATOM 2827 C CA A SER A 1 388 ? -26.739 31.163 1.966 0.36 12.42 386 SER A CA 1
ATOM 2828 C CA B SER A 1 388 ? -26.740 31.135 1.995 0.64 12.51 386 SER A CA 1
ATOM 2829 C C A SER A 1 388 ? -25.217 31.209 2.174 0.36 16.63 386 SER A C 1
ATOM 2830 C C B SER A 1 388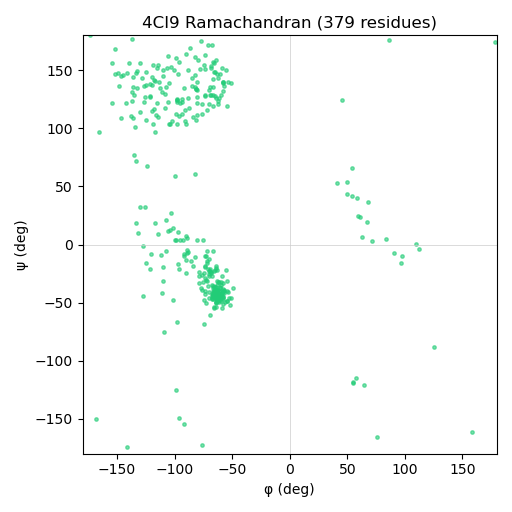 ? -25.220 31.195 2.197 0.64 16.82 386 SER A C 1
ATOM 2831 O O A SER A 1 388 ? -24.684 32.278 2.489 0.36 16.37 386 SER A O 1
ATOM 2832 O O B SER A 1 388 ? -24.692 32.263 2.524 0.64 16.79 386 SER A O 1
ATOM 2837 N N . LEU A 1 389 ? -24.516 30.068 1.971 1.00 13.35 387 LEU A N 1
ATOM 2838 C CA . LEU A 1 389 ? -23.046 30.003 2.089 1.00 12.93 387 LEU A CA 1
ATOM 2839 C C . LEU A 1 389 ? -22.382 30.777 0.939 1.00 17.81 387 LEU A C 1
ATOM 2840 O O . LEU A 1 389 ? -21.215 31.152 1.046 1.00 17.99 387 LEU A O 1
ATOM 2845 N N . ASN A 1 390 ? -23.158 31.045 -0.141 1.00 15.79 388 ASN A N 1
ATOM 2846 C CA . ASN A 1 390 ? -22.779 31.853 -1.300 1.00 15.80 388 ASN A CA 1
ATOM 2847 C C . ASN A 1 390 ? -21.427 31.432 -1.889 1.00 18.93 388 ASN A C 1
ATOM 2848 O O . ASN A 1 390 ? -20.512 32.245 -2.026 1.00 18.08 388 ASN A O 1
ATOM 2853 N N . GLN A 1 391 ? -21.297 30.137 -2.200 1.00 14.82 389 GLN A N 1
ATOM 2854 C CA . GLN A 1 391 ? -20.061 29.598 -2.759 1.00 14.16 389 GLN A CA 1
ATOM 2855 C C . GLN A 1 391 ? -19.960 29.809 -4.265 1.00 17.57 389 GLN A C 1
ATOM 2856 O O . GLN A 1 391 ? -20.967 30.074 -4.926 1.00 16.84 389 GLN A O 1
ATOM 2862 N N . LYS A 1 392 ? -18.732 29.699 -4.800 1.00 14.70 390 LYS A N 1
ATOM 2863 C CA . LYS A 1 392 ? -18.444 29.838 -6.227 1.00 14.90 390 LYS A CA 1
ATOM 2864 C C . LYS A 1 392 ? -18.849 28.562 -6.978 1.00 18.53 390 LYS A C 1
ATOM 2865 O O . LYS A 1 392 ? -19.252 27.574 -6.352 1.00 17.36 390 LYS A O 1
ATOM 2871 N N . MET A 1 393 ? -18.738 28.586 -8.323 1.00 16.16 391 MET A N 1
ATOM 2872 C CA . MET A 1 393 ? -19.067 27.466 -9.210 1.00 16.66 391 MET A CA 1
ATOM 2873 C C . MET A 1 393 ? -20.488 26.914 -9.014 1.00 18.87 391 MET A C 1
ATOM 2874 O O . MET A 1 393 ? -20.696 25.696 -9.023 1.00 18.23 391 MET A O 1
ATOM 2879 N N . GLU A 1 394 ? -21.463 27.828 -8.842 1.00 14.84 392 GLU A N 1
ATOM 2880 C CA . GLU A 1 394 ? -22.878 27.474 -8.711 1.00 14.39 392 GLU A CA 1
ATOM 2881 C C . GLU A 1 394 ? -23.348 26.846 -10.024 1.00 19.04 392 GLU A C 1
ATOM 2882 O O . GLU A 1 394 ? -23.139 27.418 -11.096 1.00 18.36 392 GLU A O 1
ATOM 2888 N N . VAL A 1 395 ? -23.954 25.658 -9.924 1.00 16.75 393 VAL A N 1
ATOM 2889 C CA . VAL A 1 395 ? -24.487 24.880 -11.047 1.00 17.18 393 VAL A CA 1
ATOM 2890 C C . VAL A 1 395 ? -26.014 24.993 -10.977 1.00 19.32 393 VAL A C 1
ATOM 2891 O O . VAL A 1 395 ? -26.564 25.138 -9.879 1.00 17.77 393 VAL A O 1
ATOM 2895 N N . GLN A 1 396 ? -26.698 24.885 -12.137 1.00 16.20 394 GLN A N 1
ATOM 2896 C CA . GLN A 1 396 ? -28.159 24.876 -12.208 1.00 15.91 394 GLN A CA 1
ATOM 2897 C C . GLN A 1 396 ? -28.657 23.643 -11.441 1.00 17.51 394 GLN A C 1
ATOM 2898 O O . GLN A 1 396 ? -27.993 22.601 -11.457 1.00 16.57 394 GLN A O 1
ATOM 2904 N N . ARG A 1 397 ? -29.787 23.777 -10.738 1.00 13.96 395 ARG A N 1
ATOM 2905 C CA . ARG A 1 397 ? -30.375 22.669 -9.982 1.00 13.19 395 ARG A CA 1
ATOM 2906 C C . ARG A 1 397 ? -30.851 21.616 -10.985 1.00 16.43 395 ARG A C 1
ATOM 2907 O O . ARG A 1 397 ? -31.411 21.955 -12.033 1.00 15.22 395 ARG A O 1
ATOM 2915 N N . ARG A 1 398 ? -30.571 20.345 -10.696 1.00 12.89 396 ARG A N 1
ATOM 2916 C CA . ARG A 1 398 ? -30.907 19.261 -11.611 1.00 12.41 396 ARG A CA 1
ATOM 2917 C C . ARG A 1 398 ? -31.439 18.049 -10.863 1.00 15.26 396 ARG A C 1
ATOM 2918 O O . ARG A 1 398 ? -31.070 17.850 -9.706 1.00 14.40 396 ARG A O 1
ATOM 2926 N N . PRO A 1 399 ? -32.235 17.174 -11.510 1.00 11.82 397 PRO A N 1
ATOM 2927 C CA . PRO A 1 399 ? -32.604 15.928 -10.833 1.00 11.18 397 PRO A CA 1
ATOM 2928 C C . PRO A 1 399 ? -31.404 14.976 -10.823 1.00 14.24 397 PRO A C 1
ATOM 2929 O O . PRO A 1 399 ? -30.514 15.080 -11.678 1.00 13.61 397 PRO A O 1
ATOM 2933 N N . TRP A 1 400 ? -31.362 14.067 -9.852 1.00 11.26 398 TRP A N 1
ATOM 2934 C CA . TRP A 1 400 ? -30.339 13.027 -9.811 1.00 11.37 398 TRP A CA 1
ATOM 2935 C C . TRP A 1 400 ? -31.049 11.690 -9.921 1.00 15.89 398 TRP A C 1
ATOM 2936 O O . TRP A 1 400 ? -32.172 11.543 -9.418 1.00 14.51 398 TRP A O 1
ATOM 2947 N N . LEU A 1 401 ? -30.444 10.754 -10.660 1.00 13.93 399 LEU A N 1
ATOM 2948 C CA . LEU A 1 401 ? -31.073 9.481 -10.996 1.00 14.05 399 LEU A CA 1
ATOM 2949 C C . LEU A 1 401 ? -30.504 8.243 -10.335 1.00 17.14 399 LEU A C 1
ATOM 2950 O O . LEU A 1 401 ? -29.310 8.165 -10.049 1.00 16.38 399 LEU A O 1
ATOM 2955 N N . VAL A 1 402 ? -31.379 7.251 -10.134 1.00 13.78 400 VAL A N 1
ATOM 2956 C CA . VAL A 1 402 ? -31.035 5.935 -9.599 1.00 14.02 400 VAL A CA 1
ATOM 2957 C C . VAL A 1 402 ? -31.709 4.899 -10.501 1.00 17.80 400 VAL A C 1
ATOM 2958 O O . VAL A 1 402 ? -32.880 5.061 -10.850 1.00 17.48 400 VAL A O 1
ATOM 2962 N N . LYS A 1 403 ? -30.969 3.844 -10.880 1.00 15.25 401 LYS A N 1
ATOM 2963 C CA . LYS A 1 403 ? -31.523 2.772 -11.701 1.00 15.48 401 LYS A CA 1
ATOM 2964 C C . LYS A 1 403 ? -32.166 1.725 -10.785 1.00 19.76 401 LYS A C 1
ATOM 2965 O O . LYS A 1 403 ? -31.478 1.117 -9.957 1.00 19.64 401 LYS A O 1
ATOM 2971 N N . TYR A 1 404 ? -33.488 1.540 -10.920 1.00 16.95 402 TYR A N 1
ATOM 2972 C CA . TYR A 1 404 ? -34.258 0.572 -10.136 1.00 17.39 402 TYR A CA 1
ATOM 2973 C C . TYR A 1 404 ? -34.522 -0.716 -10.939 1.00 25.74 402 TYR A C 1
ATOM 2974 O O . TYR A 1 404 ? -35.675 -1.086 -11.162 1.00 26.03 402 TYR A O 1
ATOM 2983 N N . GLY A 1 405 ? -33.441 -1.375 -11.358 1.00 25.74 403 GLY A N 1
ATOM 2984 C CA . GLY A 1 405 ? -33.474 -2.622 -12.122 1.00 26.79 403 GLY A CA 1
ATOM 2985 C C . GLY A 1 405 ? -34.302 -2.561 -13.391 1.00 32.86 403 GLY A C 1
ATOM 2986 O O . GLY A 1 405 ? -34.018 -1.753 -14.281 1.00 32.57 403 GLY A O 1
ATOM 2987 N N . ASP A 1 406 ? -35.356 -3.401 -13.457 1.00 30.93 404 ASP A N 1
ATOM 2988 C CA . ASP A 1 406 ? -36.289 -3.492 -14.590 1.00 31.24 404 ASP A CA 1
ATOM 2989 C C . ASP A 1 406 ? -37.157 -2.232 -14.744 1.00 34.13 404 ASP A C 1
ATOM 2990 O O . ASP A 1 406 ? -37.598 -1.928 -15.854 1.00 34.00 404 ASP A O 1
ATOM 2995 N N . SER A 1 407 ? -37.398 -1.507 -13.630 1.00 29.44 405 SER A N 1
ATOM 2996 C CA . SER A 1 407 ? -38.202 -0.279 -13.584 1.00 28.27 405 SER A CA 1
ATOM 2997 C C . SER A 1 407 ? -37.495 0.936 -14.214 1.00 29.01 405 SER A C 1
ATOM 2998 O O . SER A 1 407 ? -38.121 1.983 -14.416 1.00 27.87 405 SER A O 1
ATOM 3001 N N . GLY A 1 408 ? -36.208 0.770 -14.514 1.00 23.41 406 GLY A N 1
ATOM 3002 C CA . GLY A 1 408 ? -35.365 1.766 -15.161 1.00 21.79 406 GLY A CA 1
ATOM 3003 C C . GLY A 1 408 ? -34.917 2.910 -14.278 1.00 21.53 406 GLY A C 1
ATOM 3004 O O . GLY A 1 408 ? -35.018 2.843 -13.047 1.00 19.79 406 GLY A O 1
ATOM 3005 N N . GLU A 1 409 ? -34.400 3.965 -14.925 1.00 17.06 407 GLU A N 1
ATOM 3006 C CA . GLU A 1 409 ? -33.911 5.175 -14.268 1.00 16.44 407 GLU A CA 1
ATOM 3007 C C . GLU A 1 409 ? -35.071 5.955 -13.690 1.00 17.16 407 GLU A C 1
ATOM 3008 O O . GLU A 1 409 ? -36.093 6.135 -14.357 1.00 16.97 407 GLU A O 1
ATOM 3014 N N . GLN A 1 410 ? -34.930 6.388 -12.435 1.00 11.65 408 GLN A N 1
ATOM 3015 C CA . GLN A 1 410 ? -35.967 7.163 -11.754 1.00 10.77 408 GLN A CA 1
ATOM 3016 C C . GLN A 1 410 ? -35.345 8.369 -11.087 1.00 13.63 408 GLN A C 1
ATOM 3017 O O . GLN A 1 410 ? -34.193 8.299 -10.658 1.00 13.14 408 GLN A O 1
ATOM 3023 N N . ILE A 1 411 ? -36.109 9.470 -10.979 1.00 10.43 409 ILE A N 1
ATOM 3024 C CA . ILE A 1 411 ? -35.632 10.661 -10.281 1.00 9.60 409 ILE A CA 1
ATOM 3025 C C . ILE A 1 411 ? -35.623 10.322 -8.788 1.00 13.45 409 ILE A C 1
ATOM 3026 O O . ILE A 1 411 ? -36.673 10.013 -8.221 1.00 13.40 409 ILE A O 1
ATOM 3031 N N . ALA A 1 412 ? -34.434 10.313 -8.180 1.00 10.81 410 ALA A N 1
ATOM 3032 C CA . ALA A 1 412 ? -34.293 10.000 -6.755 1.00 10.60 410 ALA A CA 1
ATOM 3033 C C . ALA A 1 412 ? -34.385 11.255 -5.890 1.00 13.16 410 ALA A C 1
ATOM 3034 O O . ALA A 1 412 ? -34.547 11.160 -4.671 1.00 12.61 410 ALA A O 1
ATOM 3036 N N . GLY A 1 413 ? -34.288 12.411 -6.532 1.00 10.12 411 GLY A N 1
ATOM 3037 C CA . GLY A 1 413 ? -34.350 13.709 -5.876 1.00 10.11 411 GLY A CA 1
ATOM 3038 C C . GLY A 1 413 ? -33.691 14.765 -6.731 1.00 12.85 411 GLY A C 1
ATOM 3039 O O . GLY A 1 413 ? -33.486 14.549 -7.930 1.00 11.83 411 GLY A O 1
ATOM 3040 N N . PHE A 1 414 ? -33.329 15.897 -6.115 1.00 9.96 412 PHE A N 1
ATOM 3041 C CA . PHE A 1 414 ? -32.687 17.008 -6.821 1.00 9.08 412 PHE A CA 1
ATOM 3042 C C . PHE A 1 414 ? -31.377 17.400 -6.169 1.00 12.82 412 PHE A C 1
ATOM 3043 O O . PHE A 1 414 ? -31.222 17.265 -4.956 1.00 11.95 412 PHE A O 1
ATOM 3051 N N . VAL A 1 415 ? -30.426 17.866 -6.986 1.00 10.25 413 VAL A N 1
ATOM 3052 C CA . VAL A 1 415 ? -29.100 18.279 -6.539 1.00 10.05 413 VAL A CA 1
ATOM 3053 C C . VAL A 1 415 ? -28.819 19.736 -6.902 1.00 13.45 413 VAL A C 1
ATOM 3054 O O . VAL A 1 415 ? -28.968 20.129 -8.063 1.00 13.03 413 VAL A O 1
ATOM 3058 N N . LYS A 1 416 ? -28.410 20.525 -5.901 1.00 10.49 414 LYS A N 1
ATOM 3059 C CA . LYS A 1 416 ? -27.975 21.909 -6.068 1.00 10.47 414 LYS A CA 1
ATOM 3060 C C . LYS A 1 416 ? -26.490 21.916 -5.691 1.00 14.22 414 LYS A C 1
ATOM 3061 O O . LYS A 1 416 ? -26.144 21.719 -4.528 1.00 13.05 414 LYS A O 1
ATOM 3067 N N . GLU A 1 417 ? -25.618 22.101 -6.689 1.00 12.00 415 GLU A N 1
ATOM 3068 C CA . GLU A 1 417 ? -24.174 22.011 -6.514 1.00 11.77 415 GLU A CA 1
ATOM 3069 C C . GLU A 1 417 ? -23.442 23.351 -6.618 1.00 14.85 415 GLU A C 1
ATOM 3070 O O . GLU A 1 417 ? -23.827 24.223 -7.397 1.00 14.32 415 GLU A O 1
ATOM 3076 N N . PHE A 1 418 ? -22.381 23.484 -5.817 1.00 12.04 416 PHE A N 1
ATOM 3077 C CA . PHE A 1 418 ? -21.448 24.608 -5.784 1.00 11.74 416 PHE A CA 1
ATOM 3078 C C . PHE A 1 418 ? -20.054 23.978 -5.679 1.00 15.77 416 PHE A C 1
ATOM 3079 O O . PHE A 1 418 ? -19.936 22.749 -5.589 1.00 15.74 416 PHE A O 1
ATOM 3087 N N . SER A 1 419 ? -18.998 24.803 -5.698 1.00 13.32 417 SER A N 1
ATOM 3088 C CA . SER A 1 419 ? -17.641 24.306 -5.525 1.00 13.00 417 SER A CA 1
ATOM 3089 C C . SER A 1 419 ? -17.521 23.671 -4.129 1.00 16.58 417 SER A C 1
ATOM 3090 O O . SER A 1 419 ? -17.860 24.310 -3.129 1.00 15.43 417 SER A O 1
ATOM 3093 N N . HIS A 1 420 ? -17.109 22.388 -4.084 1.00 14.39 418 HIS A N 1
ATOM 3094 C CA . HIS A 1 420 ? -16.875 21.612 -2.856 1.00 14.38 418 HIS A CA 1
ATOM 3095 C C . HIS A 1 420 ? -18.076 21.364 -1.927 1.00 16.96 418 HIS A C 1
ATOM 3096 O O . HIS A 1 420 ? -17.884 20.821 -0.838 1.00 16.17 418 HIS A O 1
ATOM 3103 N N . ILE A 1 421 ? -19.301 21.745 -2.344 1.00 13.23 419 ILE A N 1
ATOM 3104 C CA . ILE A 1 421 ? -20.506 21.534 -1.535 1.00 12.30 419 ILE A CA 1
ATOM 3105 C C . ILE A 1 421 ? -21.727 21.304 -2.415 1.00 15.57 419 ILE A C 1
ATOM 3106 O O . ILE A 1 421 ? -21.912 21.994 -3.416 1.00 15.60 419 ILE A O 1
ATOM 3111 N N . ALA A 1 422 ? -22.545 20.317 -2.042 1.00 11.84 420 ALA A N 1
ATOM 3112 C CA . ALA A 1 422 ? -23.775 20.022 -2.745 1.00 11.34 420 ALA A CA 1
ATOM 3113 C C . ALA A 1 422 ? -24.888 19.777 -1.751 1.00 14.52 420 ALA A C 1
ATOM 3114 O O . ALA A 1 422 ? -24.655 19.244 -0.658 1.00 13.95 420 ALA A O 1
ATOM 3116 N N . PHE A 1 423 ? -26.087 20.221 -2.122 1.00 10.70 421 PHE A N 1
ATOM 3117 C CA . PHE A 1 423 ? -27.296 19.972 -1.360 1.00 10.02 421 PHE A CA 1
ATOM 3118 C C . PHE A 1 423 ? -28.129 19.007 -2.195 1.00 13.09 421 PHE A C 1
ATOM 3119 O O . PHE A 1 423 ? -28.337 19.244 -3.387 1.00 12.70 421 PHE A O 1
ATOM 3127 N N . LEU A 1 424 ? -28.625 17.938 -1.567 1.00 10.74 422 LEU A N 1
ATOM 3128 C CA . LEU A 1 424 ? -29.451 16.952 -2.260 1.00 11.18 422 LEU A CA 1
ATOM 3129 C C . LEU A 1 424 ? -30.743 16.685 -1.522 1.00 13.06 422 LEU A C 1
ATOM 3130 O O . LEU A 1 424 ? -30.743 16.614 -0.294 1.00 11.93 422 LEU A O 1
ATOM 3135 N N . THR A 1 425 ? -31.833 16.478 -2.268 1.00 9.67 423 THR A N 1
ATOM 3136 C CA . THR A 1 425 ? -33.068 16.000 -1.663 1.00 9.04 423 THR A CA 1
ATOM 3137 C C . THR A 1 425 ? -33.151 14.519 -2.012 1.00 13.03 423 THR A C 1
ATOM 3138 O O . THR A 1 425 ? -32.611 14.087 -3.043 1.00 12.36 423 THR A O 1
ATOM 3142 N N . ILE A 1 426 ? -33.838 13.748 -1.164 1.00 10.15 424 ILE A N 1
ATOM 3143 C CA . ILE A 1 426 ? -34.131 12.345 -1.438 1.00 10.13 424 ILE A CA 1
ATOM 3144 C C . ILE A 1 426 ? -35.651 12.313 -1.464 1.00 12.41 424 ILE A C 1
ATOM 3145 O O . ILE A 1 426 ? -36.301 12.447 -0.426 1.00 11.45 424 ILE A O 1
ATOM 3150 N N . LYS A 1 427 ? -36.207 12.241 -2.678 1.00 9.54 425 LYS A N 1
ATOM 3151 C CA . LYS A 1 427 ? -37.638 12.281 -2.929 1.00 8.89 425 LYS A CA 1
ATOM 3152 C C . LYS A 1 427 ? -38.380 11.114 -2.300 1.00 12.74 425 LYS A C 1
ATOM 3153 O O . LYS A 1 427 ? -38.085 9.950 -2.580 1.00 11.84 425 LYS A O 1
ATOM 3159 N N . GLY A 1 428 ? -39.320 11.452 -1.431 1.00 10.46 426 GLY A N 1
ATOM 3160 C CA . GLY A 1 428 ? -40.145 10.467 -0.751 1.00 10.14 426 GLY A CA 1
ATOM 3161 C C . GLY A 1 428 ? -39.535 9.853 0.491 1.00 13.55 426 GLY A C 1
ATOM 3162 O O . GLY A 1 428 ? -40.131 8.940 1.066 1.00 14.01 426 GLY A O 1
ATOM 3163 N N . ALA A 1 429 ? -38.350 10.334 0.917 1.00 10.02 427 ALA A N 1
ATOM 3164 C CA . ALA A 1 429 ? -37.708 9.821 2.126 1.00 10.14 427 ALA A CA 1
ATOM 3165 C C . ALA A 1 429 ? -37.940 10.766 3.290 1.00 12.38 427 ALA A C 1
ATOM 3166 O O . ALA A 1 429 ? -38.085 11.970 3.094 1.00 11.31 427 ALA A O 1
ATOM 3168 N N . GLY A 1 430 ? -37.987 10.210 4.489 1.00 9.99 428 GLY A N 1
ATOM 3169 C CA . GLY A 1 430 ? -38.157 10.988 5.704 1.00 9.61 428 GLY A CA 1
ATOM 3170 C C . GLY A 1 430 ? -36.833 11.298 6.372 1.00 12.92 428 GLY A C 1
ATOM 3171 O O . GLY A 1 430 ? -35.794 11.405 5.711 1.00 11.80 428 GLY A O 1
ATOM 3172 N N . HIS A 1 431 ? -36.868 11.413 7.698 1.00 9.96 429 HIS A N 1
ATOM 3173 C CA . HIS A 1 431 ? -35.735 11.738 8.571 1.00 10.00 429 HIS A CA 1
ATOM 3174 C C . HIS A 1 431 ? -34.590 10.743 8.468 1.00 13.56 429 HIS A C 1
ATOM 3175 O O . HIS A 1 431 ? -33.427 11.145 8.535 1.00 13.74 429 HIS A O 1
ATOM 3182 N N A MET A 1 432 ? -34.913 9.456 8.312 0.68 10.24 430 MET A N 1
ATOM 3183 N N B MET A 1 432 ? -34.923 9.446 8.341 0.32 10.37 430 MET A N 1
ATOM 3184 C CA A MET A 1 432 ? -33.905 8.407 8.203 0.68 9.76 430 MET A CA 1
ATOM 3185 C CA B MET A 1 432 ? -33.953 8.361 8.210 0.32 10.13 430 MET A CA 1
ATOM 3186 C C A MET A 1 432 ? -33.860 7.916 6.766 0.68 12.89 430 MET A C 1
ATOM 3187 C C B MET A 1 432 ? -33.928 7.939 6.742 0.32 13.51 430 MET A C 1
ATOM 3188 O O A MET A 1 432 ? -34.442 6.889 6.422 0.68 12.81 430 MET A O 1
ATOM 3189 O O B MET A 1 432 ? -34.604 6.981 6.355 0.32 13.36 430 MET A O 1
ATOM 3198 N N . VAL A 1 433 ? -33.182 8.700 5.919 1.00 10.10 431 VAL A N 1
ATOM 3199 C CA . VAL A 1 433 ? -33.026 8.463 4.476 1.00 9.08 431 VAL A CA 1
ATOM 3200 C C . VAL A 1 433 ? -32.648 7.013 4.104 1.00 12.09 431 VAL A C 1
ATOM 3201 O O . VAL A 1 433 ? -33.339 6.444 3.254 1.00 10.97 431 VAL A O 1
ATOM 3205 N N . PRO A 1 434 ? -31.639 6.373 4.757 1.00 10.47 432 PRO A N 1
ATOM 3206 C CA . PRO A 1 434 ? -31.297 4.993 4.382 1.00 10.70 432 PRO A CA 1
ATOM 3207 C C . PRO A 1 434 ? -32.350 3.954 4.743 1.00 14.08 432 PRO A C 1
ATOM 3208 O O . PRO A 1 434 ? -32.379 2.900 4.117 1.00 14.20 432 PRO A O 1
ATOM 3212 N N . THR A 1 435 ? -33.220 4.245 5.730 1.00 10.49 433 THR A N 1
ATOM 3213 C CA . THR A 1 435 ? -34.300 3.333 6.109 1.00 10.46 433 THR A CA 1
ATOM 3214 C C . THR A 1 435 ? -35.402 3.379 5.034 1.00 14.39 433 THR A C 1
ATOM 3215 O O . THR A 1 435 ? -35.878 2.336 4.586 1.00 14.77 433 THR A O 1
ATOM 3219 N N . ASP A 1 436 ? -35.801 4.597 4.630 1.00 10.94 434 ASP A N 1
ATOM 3220 C CA . ASP A 1 436 ? -36.888 4.821 3.675 1.00 10.42 434 ASP A CA 1
ATOM 3221 C C . ASP A 1 436 ? -36.537 4.549 2.217 1.00 14.04 434 ASP A C 1
ATOM 3222 O O . ASP A 1 436 ? -37.376 4.035 1.467 1.00 13.70 434 ASP A O 1
ATOM 3227 N N . LYS A 1 437 ? -35.317 4.930 1.805 1.00 10.69 435 LYS A N 1
ATOM 3228 C CA . LYS A 1 437 ? -34.841 4.755 0.432 1.00 10.15 435 LYS A CA 1
ATOM 3229 C C . LYS A 1 437 ? -33.413 4.173 0.448 1.00 14.09 435 LYS A C 1
ATOM 3230 O O . LYS A 1 437 ? -32.455 4.898 0.157 1.00 13.02 435 LYS A O 1
ATOM 3236 N N . PRO A 1 438 ? -33.248 2.874 0.809 1.00 12.30 436 PRO A N 1
ATOM 3237 C CA . PRO A 1 438 ? -31.890 2.306 0.917 1.00 12.01 436 PRO A CA 1
ATOM 3238 C C . PRO A 1 438 ? -31.041 2.304 -0.343 1.00 15.04 436 PRO A C 1
ATOM 3239 O O . PRO A 1 438 ? -29.846 2.582 -0.236 1.00 14.59 436 PRO A O 1
ATOM 3243 N N . LEU A 1 439 ? -31.633 2.009 -1.520 1.00 11.94 437 LEU A N 1
ATOM 3244 C CA . LEU A 1 439 ? -30.861 2.010 -2.769 1.00 12.35 437 LEU A CA 1
ATOM 3245 C C . LEU A 1 439 ? -30.416 3.433 -3.134 1.00 15.23 437 LEU A C 1
ATOM 3246 O O . LEU A 1 439 ? -29.240 3.626 -3.439 1.00 14.67 437 LEU A O 1
ATOM 3251 N N . ALA A 1 440 ? -31.332 4.423 -3.062 1.00 11.94 438 ALA A N 1
ATOM 3252 C CA . ALA A 1 440 ? -30.997 5.823 -3.346 1.00 11.87 438 ALA A CA 1
ATOM 3253 C C . ALA A 1 440 ? -29.922 6.330 -2.373 1.00 14.47 438 ALA A C 1
ATOM 3254 O O . ALA A 1 440 ? -28.969 6.977 -2.809 1.00 13.73 438 ALA A O 1
ATOM 3256 N N . ALA A 1 441 ? -30.043 5.983 -1.069 1.00 11.28 439 ALA A N 1
ATOM 3257 C CA . ALA A 1 441 ? -29.070 6.384 -0.049 1.00 10.63 439 ALA A CA 1
ATOM 3258 C C . ALA A 1 441 ? -27.687 5.801 -0.345 1.00 13.71 439 ALA A C 1
ATOM 3259 O O . ALA A 1 441 ? -26.700 6.531 -0.255 1.00 13.07 439 ALA A O 1
ATOM 3261 N N . PHE A 1 442 ? -27.616 4.502 -0.720 1.00 11.47 440 PHE A N 1
ATOM 3262 C CA . PHE A 1 442 ? -26.335 3.863 -1.045 1.00 11.06 440 PHE A CA 1
ATOM 3263 C C . PHE A 1 442 ? -25.716 4.526 -2.274 1.00 14.21 440 PHE A C 1
ATOM 3264 O O . PHE A 1 442 ? -24.516 4.810 -2.275 1.00 13.72 440 PHE A O 1
ATOM 3272 N N . THR A 1 443 ? -26.534 4.735 -3.327 1.00 11.45 441 THR A N 1
ATOM 3273 C CA . THR A 1 443 ? -26.093 5.341 -4.586 1.00 11.03 441 THR A CA 1
ATOM 3274 C C . THR A 1 443 ? -25.474 6.716 -4.328 1.00 14.06 441 THR A C 1
ATOM 3275 O O . THR A 1 443 ? -24.354 6.984 -4.770 1.00 13.74 441 THR A O 1
ATOM 3279 N N . MET A 1 444 ? -26.189 7.562 -3.567 1.00 10.79 442 MET A N 1
ATOM 3280 C CA . MET A 1 444 ? -25.726 8.888 -3.168 1.00 10.09 442 MET A CA 1
ATOM 3281 C C . MET A 1 444 ? -24.402 8.759 -2.397 1.00 13.91 442 MET A C 1
ATOM 3282 O O . MET A 1 444 ? -23.444 9.477 -2.701 1.00 13.95 442 MET A O 1
ATOM 3287 N N . PHE A 1 445 ? -24.350 7.824 -1.422 1.00 11.12 443 PHE A N 1
ATOM 3288 C CA . PHE A 1 445 ? -23.156 7.591 -0.607 1.00 10.54 443 PHE A CA 1
ATOM 3289 C C . PHE A 1 445 ? -21.939 7.211 -1.458 1.00 14.38 443 PHE A C 1
ATOM 3290 O O . PHE A 1 445 ? -20.855 7.763 -1.249 1.00 14.26 443 PHE A O 1
ATOM 3298 N N . SER A 1 446 ? -22.139 6.313 -2.439 1.00 11.51 444 SER A N 1
ATOM 3299 C CA . SER A 1 446 ? -21.103 5.863 -3.370 1.00 11.45 444 SER A CA 1
ATOM 3300 C C . SER A 1 446 ? -20.566 7.018 -4.205 1.00 16.13 444 SER A C 1
ATOM 3301 O O . SER A 1 446 ? -19.350 7.145 -4.366 1.00 17.04 444 SER A O 1
ATOM 3304 N N . ARG A 1 447 ? -21.468 7.869 -4.720 1.00 12.98 445 ARG A N 1
ATOM 3305 C CA . ARG A 1 447 ? -21.079 9.026 -5.528 1.00 12.64 445 ARG A CA 1
ATOM 3306 C C . ARG A 1 447 ? -20.306 10.051 -4.687 1.00 16.49 445 ARG A C 1
ATOM 3307 O O . ARG A 1 447 ? -19.310 10.599 -5.162 1.00 16.50 445 ARG A O 1
ATOM 3315 N N . PHE A 1 448 ? -20.709 10.224 -3.411 1.00 13.09 446 PHE A N 1
ATOM 3316 C CA . PHE A 1 448 ? -20.056 11.111 -2.447 1.00 13.08 446 PHE A CA 1
ATOM 3317 C C . PHE A 1 448 ? -18.626 10.644 -2.136 1.00 17.85 446 PHE A C 1
ATOM 3318 O O . PHE A 1 448 ? -17.696 11.441 -2.271 1.00 17.69 446 PHE A O 1
ATOM 3326 N N . LEU A 1 449 ? -18.451 9.358 -1.734 1.00 14.92 447 LEU A N 1
ATOM 3327 C CA . LEU A 1 449 ? -17.132 8.784 -1.407 1.00 15.28 447 LEU A CA 1
ATOM 3328 C C . LEU A 1 449 ? -16.151 8.872 -2.569 1.00 19.72 447 LEU A C 1
ATOM 3329 O O . LEU A 1 449 ? -14.962 9.117 -2.348 1.00 18.86 447 LEU A O 1
ATOM 3334 N N . ASN A 1 450 ? -16.646 8.635 -3.798 1.00 17.26 448 ASN A N 1
ATOM 3335 C CA . ASN A 1 450 ? -15.836 8.622 -5.013 1.00 17.58 448 ASN A CA 1
ATOM 3336 C C . ASN A 1 450 ? -15.709 9.984 -5.703 1.00 21.53 448 ASN A C 1
ATOM 3337 O O . ASN A 1 450 ? -15.107 10.069 -6.781 1.00 21.26 448 ASN A O 1
ATOM 3342 N N . LYS A 1 451 ? -16.241 11.052 -5.061 1.00 17.94 449 LYS A N 1
ATOM 3343 C CA . LYS A 1 451 ? -16.223 12.443 -5.543 1.00 18.43 449 LYS A CA 1
ATOM 3344 C C . LYS A 1 451 ? -16.709 12.531 -6.997 1.00 22.79 449 LYS A C 1
ATOM 3345 O O . LYS A 1 451 ? -16.105 13.207 -7.838 1.00 22.82 449 LYS A O 1
ATOM 3351 N N . GLN A 1 452 ? -17.797 11.799 -7.281 1.00 18.92 450 GLN A N 1
ATOM 3352 C CA . GLN A 1 452 ? -18.434 11.706 -8.589 1.00 18.42 450 GLN A CA 1
ATOM 3353 C C . GLN A 1 452 ? -19.648 12.640 -8.650 1.00 21.51 450 GLN A C 1
ATOM 3354 O O . GLN A 1 452 ? -20.182 13.001 -7.595 1.00 20.52 450 GLN A O 1
ATOM 3360 N N . PRO A 1 453 ? -20.142 13.025 -9.852 1.00 17.97 451 PRO A N 1
ATOM 3361 C CA . PRO A 1 453 ? -21.364 13.851 -9.900 1.00 17.40 451 PRO A CA 1
ATOM 3362 C C . PRO A 1 453 ? -22.545 13.074 -9.319 1.00 18.66 451 PRO A C 1
ATOM 3363 O O . PRO A 1 453 ? -22.590 11.849 -9.450 1.00 18.25 451 PRO A O 1
ATOM 3367 N N . TYR A 1 454 ? -23.482 13.767 -8.659 1.00 14.60 452 TYR A N 1
ATOM 3368 C CA . TYR A 1 454 ? -24.636 13.091 -8.063 1.00 13.49 452 TYR A CA 1
ATOM 3369 C C . TYR A 1 454 ? -25.688 12.675 -9.076 1.00 16.15 452 TYR A C 1
ATOM 3370 O O . TYR A 1 454 ? -26.409 11.710 -8.829 1.00 14.60 452 TYR A O 1
ATOM 3379 N N . GLU A 1 455 ? -25.770 13.389 -10.222 1.00 13.67 453 GLU A N 1
ATOM 3380 C CA . GLU A 1 455 ? -26.737 13.122 -11.290 1.00 13.65 453 GLU A CA 1
ATOM 3381 C C . GLU A 1 455 ? -26.700 11.673 -11.776 1.00 16.37 453 GLU A C 1
ATOM 3382 O O . GLU A 1 455 ? -25.589 11.118 -11.925 1.00 19.62 453 GLU A O 1
#

InterPro domains:
  IPR001563 Peptidase S10, serine carboxypeptidase [PF00450] (39-476)
  IPR001563 Peptidase S10, serine carboxypeptidase [PR00724] (113-125)
  IPR001563 Peptidase S10, serine carboxypeptidase [PR00724] (126-136)
  IPR001563 Peptidase S10, serine carboxypeptidase [PR00724] (160-185)
  IPR001563 Peptidase S10, serine carboxypeptidase [PR00724] (447-460)
  IPR001563 Peptidase S10, serine carboxypeptidase [PTHR11802] (37-464)
  IPR018202 Serine carboxypeptidase, serine active site [PS00131] (174-181)
  IPR029058 Alpha/Beta hydrolase fold [G3DSA:3.40.50.1820] (27-480)
  IPR029058 Alpha/Beta hydrolase fold [SSF53474] (29-479)
  IPR033124 Serine carboxypeptidases, histidine active site [PS00560] (447-464)

B-factor: mean 23.01, std 12.97, range [7.52, 102.02]

CATH classification: 3.40.50.1820

Secondary structure (DSSP, 8-state):
--S-GGGB----TT-SS--SS-EEEEEEE-STTEEEEEEEE--SS-TTTSPEEEEE--TTTB-THHIIIIIISSEEE-TTSS-EEE-TT-GGGSSEEEEE--STTSTT-EETT-----BHHHHHHHHHHHHHHHHHH-GGGTTS-EEEEEETTHHHHHHHHHHHHHT-TTS-EEEEEEES---BHHHHHHHHHHHHHHTT-S-HHHHHHHHHHHEETTEE--SS---HHHHHHHHHHHHHHHSSS--TT-TTS--TT-S----TT---HHHHHHHTSHHHHHHTT--TTSPPP-SB-HHHHHH-B---SBSHHHHHHHHHTS--EEEEEEETT-SSS-HHHHHHHHHHT--SS----EEEEEE-GGG-EEEEEEEEEETTEEEEEETT--SSHHHH-HHHHHHHHHHHHTT----